Protein AF-0000000080796678 (afdb_homodimer)

Foldseek 3Di:
DEKEWEQWELFLPLDIDGGWMWDDDFFFTADIGNDDDDDHYPYYFHYKFFFFEFAAAQAQQQAPPDDRVSRRQADQAEQADALDDSLVRGQLPRCLLVLLVQFRHQWYFHHHDAQHQWGYWTFIFGSPDRGSVNGTDDTAATEGEADDRNLVSVVGHYDGHVDRVSSVVVVCVLLVVLVVVLVCCVVVNDDLVRDDSSSNSCVCQLVQVHAYEYEDADLVRVVVVLVVCVVRVGAYAYEANQQDQDLVSLLVVVVSVHAYAHDPLPADPPDPSNVNGDLVSVLSNCVRPVPHYAYHCNPPRRRSSCRLVNLVSVVVNPDDPSSSQSNGAVNSCVSRVAQTRGSDGPGGPWMFRWNDDSNDPPITTQWTQRSNDIDGNDD/DEKEWEQWELFLPLDIDGGWMWDDDFFFTADIGNDDDDDHYPYYFHYKFFFFEFAAAQAQQCAPPDDRVSRRQADLAEQADALDDSLVRGQLPRCLLVLLVQLRHQWYFHHHDAQHQWGYWTFIFGSPDRGSVNGTDDTAATEGEADQRNLVSVVGHYDGHVDRVSSVVVVCVLLVVLVVVLVCCVVVNDDLVRDDSSSNSCVCQLVQVHAYEYEDADLVRVVVVLVVCVVRVGAYAYEANQQVQDLVSLLVVVVSVHAYAHDPLPADPPDPSNVNGDLVSVLSNCVRPVPHYAYHCNPPRRRSSCRLVNLVSVVVNPDDPSSSQSNGAVNSCVSRVAQTRGSDGPGGPWMFRWNDDSNDPPITTQWTQRSNDIDGNDD

Structure (mmCIF, N/CA/C/O backbone):
data_AF-0000000080796678-model_v1
#
loop_
_entity.id
_entity.type
_entity.pdbx_description
1 polymer Amidohydrolase
#
loop_
_atom_site.group_PDB
_atom_site.id
_atom_site.type_symbol
_atom_site.label_atom_id
_atom_site.label_alt_id
_atom_site.label_comp_id
_atom_site.label_asym_id
_atom_site.label_entity_id
_atom_site.label_seq_id
_atom_site.pdbx_PDB_ins_code
_atom_site.Cartn_x
_atom_site.Cartn_y
_atom_site.Cartn_z
_atom_site.occupancy
_atom_site.B_iso_or_equiv
_atom_site.auth_seq_id
_atom_site.auth_comp_id
_atom_site.auth_asym_id
_atom_site.auth_atom_id
_atom_site.pdbx_PDB_model_num
ATOM 1 N N . MET A 1 1 ? 22.703 -13.164 -31.562 1 95.31 1 MET A N 1
ATOM 2 C CA . MET A 1 1 ? 22.406 -13.258 -30.125 1 95.31 1 MET A CA 1
ATOM 3 C C . MET A 1 1 ? 22.422 -11.883 -29.484 1 95.31 1 MET A C 1
ATOM 5 O O . MET A 1 1 ? 23.219 -11.023 -29.859 1 95.31 1 MET A O 1
ATOM 9 N N . LYS A 1 2 ? 21.438 -11.547 -28.719 1 98.44 2 LYS A N 1
ATOM 10 C CA . LYS A 1 2 ? 21.469 -10.336 -27.906 1 98.44 2 LYS A CA 1
ATOM 11 C C . LYS A 1 2 ? 22.078 -10.625 -26.531 1 98.44 2 LYS A C 1
ATOM 13 O O . LYS A 1 2 ? 21.859 -11.703 -25.969 1 98.44 2 LYS A O 1
ATOM 18 N N . VAL A 1 3 ? 22.828 -9.625 -26.078 1 98.69 3 VAL A N 1
ATOM 19 C CA . VAL A 1 3 ? 23.625 -9.906 -24.891 1 98.69 3 VAL A CA 1
ATOM 20 C C . VAL A 1 3 ? 23.5 -8.75 -23.906 1 98.69 3 VAL A C 1
ATOM 22 O O . VAL A 1 3 ? 23.5 -7.582 -24.312 1 98.69 3 VAL A O 1
ATOM 25 N N . LEU A 1 4 ? 23.359 -9.016 -22.656 1 98.75 4 LEU A N 1
ATOM 26 C CA . LEU A 1 4 ? 23.484 -8.062 -21.562 1 98.75 4 LEU A CA 1
ATOM 27 C C . LEU A 1 4 ? 24.625 -8.445 -20.641 1 98.75 4 LEU A C 1
ATOM 29 O O . LEU A 1 4 ? 24.891 -9.633 -20.438 1 98.75 4 LEU A O 1
ATOM 33 N N . LYS A 1 5 ? 25.266 -7.477 -20.078 1 98.81 5 LYS A N 1
ATOM 34 C CA . LYS A 1 5 ? 26.281 -7.695 -19.047 1 98.81 5 LYS A CA 1
ATOM 35 C C . LYS A 1 5 ? 25.844 -7.145 -17.703 1 98.81 5 LYS A C 1
ATOM 37 O O . LYS A 1 5 ? 25.281 -6.047 -17.625 1 98.81 5 LYS A O 1
ATOM 42 N N . PHE A 1 6 ? 26.062 -7.926 -16.656 1 98.88 6 PHE A N 1
ATOM 43 C CA . PHE A 1 6 ? 25.734 -7.504 -15.297 1 98.88 6 PHE A CA 1
ATOM 44 C C . PHE A 1 6 ? 26.953 -7.617 -14.391 1 98.88 6 PHE A C 1
ATOM 46 O O . PHE A 1 6 ? 27.688 -8.609 -14.445 1 98.88 6 PHE A O 1
ATOM 53 N N . SER A 1 7 ? 27.234 -6.516 -13.586 1 98.88 7 SER A N 1
ATOM 54 C CA . SER A 1 7 ? 28.234 -6.645 -12.531 1 98.88 7 SER A CA 1
ATOM 55 C C . SER A 1 7 ? 27.797 -7.664 -11.484 1 98.88 7 SER A C 1
ATOM 57 O O . SER A 1 7 ? 28.625 -8.414 -10.961 1 98.88 7 SER A O 1
ATOM 59 N N . LYS A 1 8 ? 26.609 -7.738 -11.195 1 98.75 8 LYS A N 1
ATOM 60 C CA . LYS A 1 8 ? 25.984 -8.68 -10.266 1 98.75 8 LYS A CA 1
ATOM 61 C C . LYS A 1 8 ? 24.656 -9.18 -10.812 1 98.75 8 LYS A C 1
ATOM 63 O O . LYS A 1 8 ? 23.797 -8.391 -11.219 1 98.75 8 LYS A O 1
ATOM 68 N N . LEU A 1 9 ? 24.406 -10.484 -10.836 1 98.94 9 LEU A N 1
ATOM 69 C CA . LEU A 1 9 ? 23.156 -11.07 -11.32 1 98.94 9 LEU A CA 1
ATOM 70 C C . LEU A 1 9 ? 22.547 -11.984 -10.258 1 98.94 9 LEU A C 1
ATOM 72 O O . LEU A 1 9 ? 23.156 -12.977 -9.859 1 98.94 9 LEU A O 1
ATOM 76 N N . TYR A 1 10 ? 21.422 -11.586 -9.727 1 98.88 10 TYR A N 1
ATOM 77 C CA . TYR A 1 10 ? 20.609 -12.547 -8.977 1 98.88 10 TYR A CA 1
ATOM 78 C C . TYR A 1 10 ? 19.922 -13.531 -9.914 1 98.88 10 TYR A C 1
ATOM 80 O O . TYR A 1 10 ? 19.109 -13.141 -10.742 1 98.88 10 TYR A O 1
ATOM 88 N N . VAL A 1 11 ? 20.188 -14.781 -9.789 1 98.56 11 VAL A N 1
ATOM 89 C CA . VAL A 1 11 ? 19.766 -15.789 -10.758 1 98.56 11 VAL A CA 1
ATOM 90 C C . VAL A 1 11 ? 18.297 -16.109 -10.547 1 98.56 11 VAL A C 1
ATOM 92 O O . VAL A 1 11 ? 17.594 -16.5 -11.492 1 98.56 11 VAL A O 1
ATOM 95 N N . GLY A 1 12 ? 17.781 -16 -9.359 1 96.5 12 GLY A N 1
ATOM 96 C CA . GLY A 1 12 ? 16.391 -16.344 -9.039 1 96.5 12 GLY A CA 1
ATOM 97 C C . GLY A 1 12 ? 16.25 -17.703 -8.383 1 96.5 12 GLY A C 1
ATOM 98 O O . GLY A 1 12 ? 15.141 -18.141 -8.094 1 96.5 12 GLY A O 1
ATOM 99 N N . ASP A 1 13 ? 17.406 -18.391 -8.117 1 94.69 13 ASP A N 1
ATOM 100 C CA . ASP A 1 13 ? 17.391 -19.688 -7.449 1 94.69 13 ASP A CA 1
ATOM 101 C C . ASP A 1 13 ? 18.156 -19.625 -6.133 1 94.69 13 ASP A C 1
ATOM 103 O O . ASP A 1 13 ? 18.484 -20.672 -5.555 1 94.69 13 ASP A O 1
ATOM 107 N N . GLY A 1 14 ? 18.453 -18.453 -5.699 1 95.12 14 GLY A N 1
ATOM 108 C CA . GLY A 1 14 ? 19.188 -18.281 -4.457 1 95.12 14 GLY A CA 1
ATOM 109 C C . GLY A 1 14 ? 20.656 -17.969 -4.676 1 95.12 14 GLY A C 1
ATOM 110 O O . GLY A 1 14 ? 21.359 -17.562 -3.746 1 95.12 14 GLY A O 1
ATOM 111 N N . SER A 1 15 ? 21.125 -18.109 -5.891 1 97.75 15 SER A N 1
ATOM 112 C CA . SER A 1 15 ? 22.531 -17.859 -6.176 1 97.75 15 SER A CA 1
ATOM 113 C C . SER A 1 15 ? 22.734 -16.484 -6.801 1 97.75 15 SER A C 1
ATOM 115 O O . SER A 1 15 ? 21.781 -15.859 -7.266 1 97.75 15 SER A O 1
ATOM 117 N N . VAL A 1 16 ? 23.984 -16.016 -6.73 1 98.69 16 VAL A N 1
ATOM 118 C CA . VAL A 1 16 ? 24.406 -14.742 -7.293 1 98.69 16 VAL A CA 1
ATOM 119 C C . VAL A 1 16 ? 25.656 -14.945 -8.156 1 98.69 16 VAL A C 1
ATOM 121 O O . VAL A 1 16 ? 26.578 -15.656 -7.754 1 98.69 16 VAL A O 1
ATOM 124 N N . LEU A 1 17 ? 25.578 -14.43 -9.359 1 98.69 17 LEU A N 1
ATOM 125 C CA . LEU A 1 17 ? 26.75 -14.445 -10.242 1 98.69 17 LEU A CA 1
ATOM 126 C C . LEU A 1 17 ? 27.359 -13.062 -10.352 1 98.69 17 LEU A C 1
ATOM 128 O O . LEU A 1 17 ? 26.656 -12.055 -10.281 1 98.69 17 LEU A O 1
ATOM 132 N N . LYS A 1 18 ? 28.703 -12.984 -10.484 1 98.62 18 LYS A N 1
ATOM 133 C CA . LYS A 1 18 ? 29.438 -11.727 -10.648 1 98.62 18 LYS A CA 1
ATOM 134 C C . LYS A 1 18 ? 30.031 -11.617 -12.047 1 98.62 18 LYS A C 1
ATOM 136 O O . LYS A 1 18 ? 30.531 -12.602 -12.602 1 98.62 18 LYS A O 1
ATOM 141 N N . ASP A 1 19 ? 29.938 -10.422 -12.578 1 98.62 19 ASP A N 1
ATOM 142 C CA . ASP A 1 19 ? 30.531 -10.109 -13.875 1 98.62 19 ASP A CA 1
ATOM 143 C C . ASP A 1 19 ? 30.141 -11.156 -14.914 1 98.62 19 ASP A C 1
ATOM 145 O O . ASP A 1 19 ? 31.016 -11.805 -15.5 1 98.62 19 ASP A O 1
ATOM 149 N N . VAL A 1 20 ? 28.828 -11.172 -15.258 1 98.75 20 VAL A N 1
ATOM 150 C CA . VAL A 1 20 ? 28.297 -12.25 -16.078 1 98.75 20 VAL A CA 1
ATOM 151 C C . VAL A 1 20 ? 27.594 -11.672 -17.297 1 98.75 20 VAL A C 1
ATOM 153 O O . VAL A 1 20 ? 27.047 -10.57 -17.25 1 98.75 20 VAL A O 1
ATOM 156 N N . TYR A 1 21 ? 27.688 -12.406 -18.359 1 98.81 21 TYR A N 1
ATOM 157 C CA . TYR A 1 21 ? 26.953 -12.102 -19.578 1 98.81 21 TYR A CA 1
ATOM 158 C C . TYR A 1 21 ? 25.734 -13.016 -19.719 1 98.81 21 TYR A C 1
ATOM 160 O O . TYR A 1 21 ? 25.812 -14.211 -19.406 1 98.81 21 TYR A O 1
ATOM 168 N N . VAL A 1 22 ? 24.641 -12.484 -20.125 1 98.88 22 VAL A N 1
ATOM 169 C CA . VAL A 1 22 ? 23.438 -13.227 -20.453 1 98.88 22 VAL A CA 1
ATOM 170 C C . VAL A 1 22 ? 23.078 -13.023 -21.922 1 98.88 22 VAL A C 1
ATOM 172 O O . VAL A 1 22 ? 22.875 -11.891 -22.359 1 98.88 22 VAL A O 1
ATOM 175 N N . GLY A 1 23 ? 23.094 -14.109 -22.656 1 98.75 23 GLY A N 1
ATOM 176 C CA . GLY A 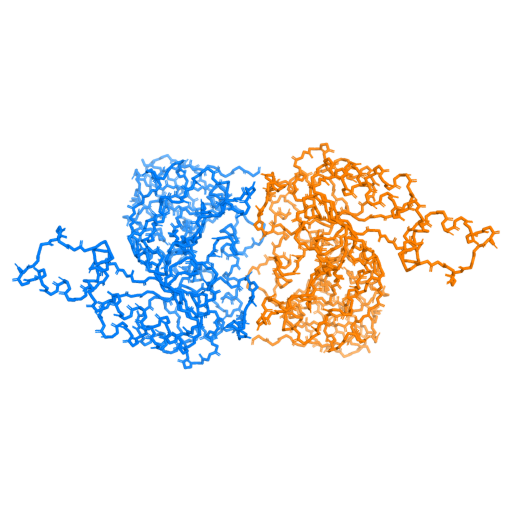1 23 ? 22.719 -14.078 -24.062 1 98.75 23 GLY A CA 1
ATOM 177 C C . GLY A 1 23 ? 21.391 -14.773 -24.344 1 98.75 23 GLY A C 1
ATOM 178 O O . GLY A 1 23 ? 21.078 -15.781 -23.719 1 98.75 23 GLY A O 1
ATOM 179 N N . PHE A 1 24 ? 20.625 -14.234 -25.281 1 98.56 24 PHE A N 1
ATOM 180 C CA . PHE A 1 24 ? 19.359 -14.859 -25.641 1 98.56 24 PHE A CA 1
ATOM 181 C C . PHE A 1 24 ? 19.094 -14.75 -27.141 1 98.56 24 PHE A C 1
ATOM 183 O O . PHE A 1 24 ? 19.625 -13.844 -27.797 1 98.56 24 PHE A O 1
ATOM 190 N N . GLU A 1 25 ? 18.391 -15.688 -27.656 1 97.94 25 GLU A N 1
ATOM 191 C CA . GLU A 1 25 ? 17.859 -15.75 -29.016 1 97.94 25 GLU A CA 1
ATOM 192 C C . GLU A 1 25 ? 16.344 -15.992 -29.016 1 97.94 25 GLU A C 1
ATOM 194 O O . GLU A 1 25 ? 15.875 -16.969 -28.422 1 97.94 25 GLU A O 1
ATOM 199 N N . GLY A 1 26 ? 15.672 -15.125 -29.703 1 97.19 26 GLY A N 1
ATOM 200 C CA . GLY A 1 26 ? 14.227 -15.211 -29.594 1 97.19 26 GLY A CA 1
ATOM 201 C C . GLY A 1 26 ? 13.727 -14.977 -28.172 1 97.19 26 GLY A C 1
ATOM 202 O O . GLY A 1 26 ? 14.039 -13.953 -27.562 1 97.19 26 GLY A O 1
ATOM 203 N N . GLU A 1 27 ? 13.008 -15.961 -27.688 1 98.31 27 GLU A N 1
ATOM 204 C CA . GLU A 1 27 ? 12.383 -15.781 -26.375 1 98.31 27 GLU A CA 1
ATOM 205 C C . GLU A 1 27 ? 13.141 -16.547 -25.297 1 98.31 27 GLU A C 1
ATOM 207 O O . GLU A 1 27 ? 12.734 -16.547 -24.125 1 98.31 27 GLU A O 1
ATOM 212 N N . GLU A 1 28 ? 14.297 -17.125 -25.625 1 98.12 28 GLU A N 1
ATOM 213 C CA . GLU A 1 28 ? 14.945 -18.047 -24.703 1 98.12 28 GLU A CA 1
ATOM 214 C C . GLU A 1 28 ? 16.359 -17.578 -24.359 1 98.12 28 GLU A C 1
ATOM 216 O O . GLU A 1 28 ? 17.094 -17.094 -25.219 1 98.12 28 GLU A O 1
ATOM 221 N N . ILE A 1 29 ? 16.703 -17.75 -23.141 1 98.81 29 ILE A N 1
ATOM 222 C CA . ILE A 1 29 ? 18.094 -17.547 -22.734 1 98.81 29 ILE A CA 1
ATOM 223 C C . ILE A 1 29 ? 18.969 -18.656 -23.297 1 98.81 29 ILE A C 1
ATOM 225 O O . ILE A 1 29 ? 18.688 -19.844 -23.109 1 98.81 29 ILE A O 1
ATOM 229 N N . THR A 1 30 ? 20.078 -18.328 -23.984 1 98.62 30 THR A N 1
ATOM 230 C CA . THR A 1 30 ? 20.906 -19.328 -24.641 1 98.62 30 THR A CA 1
ATOM 231 C C . THR A 1 30 ? 22.328 -19.312 -24.078 1 98.62 30 THR A C 1
ATOM 233 O O . THR A 1 30 ? 23.125 -20.203 -24.359 1 98.62 30 THR A O 1
ATOM 236 N N . TYR A 1 31 ? 22.562 -18.281 -23.25 1 98.69 31 TYR A N 1
ATOM 237 C CA . TYR A 1 31 ? 23.922 -18.188 -22.734 1 98.69 31 TYR A CA 1
ATOM 238 C C . TYR A 1 31 ? 23.938 -17.469 -21.391 1 98.69 31 TYR A C 1
ATOM 240 O O . TYR A 1 31 ? 23.25 -16.453 -21.219 1 98.69 31 TYR A O 1
ATOM 248 N N . VAL A 1 32 ? 24.609 -18 -20.422 1 98.81 32 VAL A N 1
ATOM 249 C CA . VAL A 1 32 ? 24.969 -17.359 -19.172 1 98.81 32 VAL A CA 1
ATOM 250 C C . VAL A 1 32 ? 26.422 -17.719 -18.797 1 98.81 32 VAL A C 1
ATOM 252 O O . VAL A 1 32 ? 26.734 -18.891 -18.594 1 98.81 32 VAL A O 1
ATOM 255 N N . GLY A 1 33 ? 27.281 -16.75 -18.812 1 98.12 33 GLY A N 1
ATOM 256 C CA . GLY A 1 33 ? 28.672 -17.094 -18.531 1 98.12 33 GLY A CA 1
ATOM 257 C C . GLY A 1 33 ? 29.562 -15.867 -18.359 1 98.12 33 GLY A C 1
ATOM 258 O O . GLY A 1 33 ? 29.109 -14.742 -18.578 1 98.12 33 GLY A O 1
ATOM 259 N N . GLY A 1 34 ? 30.75 -16.109 -17.938 1 98 34 GLY A N 1
ATOM 260 C CA . GLY A 1 34 ? 31.672 -15.039 -17.578 1 98 34 GLY A CA 1
ATOM 261 C C . GLY A 1 34 ? 32.344 -14.43 -18.797 1 98 34 GLY A C 1
ATOM 262 O O . GLY A 1 34 ? 32.906 -13.328 -18.719 1 98 34 GLY A O 1
ATOM 263 N N . GLU A 1 35 ? 32.344 -15.117 -19.891 1 97.94 35 GLU A N 1
ATOM 264 C CA . GLU A 1 35 ? 32.969 -14.609 -21.109 1 97.94 35 GLU A CA 1
ATOM 265 C C . GLU A 1 35 ? 31.906 -14.047 -22.078 1 97.94 35 GLU A C 1
ATOM 267 O O . GLU A 1 35 ? 30.812 -14.594 -22.188 1 97.94 35 GLU A O 1
ATOM 272 N N . ARG A 1 36 ? 32.281 -13.039 -22.719 1 97.44 36 ARG A N 1
ATOM 273 C CA . ARG A 1 36 ? 31.344 -12.43 -23.656 1 97.44 36 ARG A CA 1
ATOM 274 C C . ARG A 1 36 ? 31.078 -13.344 -24.844 1 97.44 36 ARG A C 1
ATOM 276 O O . ARG A 1 36 ? 32 -13.711 -25.562 1 97.44 36 ARG A O 1
ATOM 283 N N . PRO A 1 37 ? 29.891 -13.648 -25.031 1 97.56 37 PRO A N 1
ATOM 284 C CA . PRO A 1 37 ? 29.562 -14.422 -26.234 1 97.56 37 PRO A CA 1
ATOM 285 C C . PRO A 1 37 ? 29.469 -13.555 -27.484 1 97.56 37 PRO A C 1
ATOM 287 O O . PRO A 1 37 ? 29.5 -12.32 -27.391 1 97.56 37 PRO A O 1
ATOM 290 N N . GLU A 1 38 ? 29.391 -14.234 -28.672 1 96.94 38 GLU A N 1
ATOM 291 C CA . GLU A 1 38 ? 29.156 -13.492 -29.906 1 96.94 38 GLU A CA 1
ATOM 292 C C . GLU A 1 38 ? 27.734 -12.938 -29.953 1 96.94 38 GLU A C 1
ATOM 294 O O . GLU A 1 38 ? 26.781 -13.617 -29.578 1 96.94 38 GLU A O 1
ATOM 299 N N . GLY A 1 39 ? 27.609 -11.734 -30.312 1 97.38 39 GLY A N 1
ATOM 300 C CA . GLY A 1 39 ? 26.297 -11.133 -30.406 1 97.38 39 GLY A CA 1
ATOM 301 C C . GLY A 1 39 ? 26.297 -9.633 -30.172 1 97.38 39 GLY A C 1
ATOM 302 O O . GLY A 1 39 ? 27.359 -9.031 -30 1 97.38 39 GLY A O 1
ATOM 303 N N . GLU A 1 40 ? 25.141 -8.984 -30.188 1 98.06 40 GLU A N 1
ATOM 304 C CA . GLU A 1 40 ? 24.953 -7.555 -29.953 1 98.06 40 GLU A CA 1
ATOM 305 C C . GLU A 1 40 ? 24.844 -7.25 -28.469 1 98.06 40 GLU A C 1
ATOM 307 O O . GLU A 1 40 ? 23.938 -7.742 -27.781 1 98.06 40 GLU A O 1
ATOM 312 N N . LEU A 1 41 ? 25.766 -6.469 -27.969 1 98.25 41 LEU A N 1
ATOM 313 C CA . LEU A 1 41 ? 25.719 -6.043 -26.578 1 98.25 41 LEU A CA 1
ATOM 314 C C . LEU A 1 41 ? 24.703 -4.918 -26.391 1 98.25 41 LEU A C 1
ATOM 316 O O . LEU A 1 41 ? 24.906 -3.812 -26.906 1 98.25 41 LEU A O 1
ATOM 320 N N . LEU A 1 42 ? 23.609 -5.23 -25.656 1 97.81 42 LEU A N 1
ATOM 321 C CA . LEU A 1 42 ? 22.547 -4.262 -25.438 1 97.81 42 LEU A CA 1
ATOM 322 C C . LEU A 1 42 ? 22.922 -3.262 -24.359 1 97.81 42 LEU A C 1
ATOM 324 O O . LEU A 1 42 ? 22.422 -2.137 -24.344 1 97.81 42 LEU A O 1
ATOM 328 N N . GLY A 1 43 ? 23.828 -3.637 -23.438 1 97.62 43 GLY A N 1
ATOM 329 C CA . GLY A 1 43 ? 24.266 -2.74 -22.375 1 97.62 43 GLY A CA 1
ATOM 330 C C . GLY A 1 43 ? 24.938 -3.465 -21.219 1 97.62 43 GLY A C 1
ATOM 331 O O . GLY A 1 43 ? 24.938 -4.695 -21.172 1 97.62 43 GLY A O 1
ATOM 332 N N . GLU A 1 44 ? 25.656 -2.686 -20.391 1 98.56 44 GLU A N 1
ATOM 333 C CA . GLU A 1 44 ? 26.219 -3.125 -19.109 1 98.56 44 GLU A CA 1
ATOM 334 C C . GLU A 1 44 ? 25.516 -2.479 -17.938 1 98.56 44 GLU A C 1
ATOM 336 O O . GLU A 1 44 ? 25.266 -1.27 -17.938 1 98.56 44 GLU A O 1
ATOM 341 N N . PHE A 1 45 ? 25.094 -3.295 -17.016 1 98.62 45 PHE A N 1
ATOM 342 C CA . PHE A 1 45 ? 24.281 -2.809 -15.898 1 98.62 45 PHE A CA 1
ATOM 343 C C . PHE A 1 45 ? 24.859 -3.281 -14.57 1 98.62 45 PHE A C 1
ATOM 345 O O . PHE A 1 45 ? 25.469 -4.352 -14.492 1 98.62 45 PHE A O 1
ATOM 352 N N . PRO A 1 46 ? 24.625 -2.473 -13.461 1 98.62 46 PRO A N 1
ATOM 353 C CA . PRO A 1 46 ? 25.141 -2.865 -12.148 1 98.62 46 PRO A CA 1
ATOM 354 C C . PRO A 1 46 ? 24.516 -4.164 -11.633 1 98.62 46 PRO A C 1
ATOM 356 O O . PRO A 1 46 ? 25.219 -5.035 -11.125 1 98.62 46 PRO A O 1
ATOM 359 N N . VAL A 1 47 ? 23.219 -4.316 -11.742 1 98.88 47 VAL A N 1
ATOM 360 C CA . VAL A 1 47 ? 22.531 -5.457 -11.141 1 98.88 47 VAL A CA 1
ATOM 361 C C . VAL A 1 47 ? 21.453 -5.969 -12.094 1 98.88 47 VAL A C 1
ATOM 363 O O . VAL A 1 47 ? 20.797 -5.184 -12.773 1 98.88 47 VAL A O 1
ATOM 366 N N . GLY A 1 48 ? 21.344 -7.297 -12.227 1 98.88 48 GLY A N 1
ATOM 367 C CA . GLY A 1 48 ? 20.25 -7.941 -12.938 1 98.88 48 GLY A CA 1
ATOM 368 C C . GLY A 1 48 ? 19.469 -8.898 -12.07 1 98.88 48 GLY A C 1
ATOM 369 O O . GLY A 1 48 ? 20.016 -9.516 -11.148 1 98.88 48 GLY A O 1
ATOM 370 N N . THR A 1 49 ? 18.188 -9.008 -12.273 1 98.94 49 THR A N 1
ATOM 371 C CA . THR A 1 49 ? 17.312 -10.008 -11.688 1 98.94 49 THR A CA 1
ATOM 372 C C . THR A 1 49 ? 16.391 -10.609 -12.75 1 98.94 49 THR A C 1
ATOM 374 O O . THR A 1 49 ? 16.219 -10.039 -13.82 1 98.94 49 THR A O 1
ATOM 377 N N . PRO A 1 50 ? 15.828 -11.875 -12.453 1 98.81 50 PRO A N 1
ATOM 378 C CA . PRO A 1 50 ? 14.656 -12.219 -13.273 1 98.81 50 PRO A CA 1
ATOM 379 C C . PRO A 1 50 ? 13.531 -11.195 -13.141 1 98.81 50 PRO A C 1
ATOM 381 O O . PRO A 1 50 ? 13.477 -10.453 -12.156 1 98.81 50 PRO A O 1
ATOM 384 N N . ALA A 1 51 ? 12.711 -11.094 -14.156 1 98.81 51 ALA A N 1
ATOM 385 C CA . ALA A 1 51 ? 11.484 -10.297 -14.016 1 98.81 51 ALA A CA 1
ATOM 386 C C . ALA A 1 51 ? 10.57 -10.898 -12.953 1 98.81 51 ALA A C 1
ATOM 388 O O . ALA A 1 51 ? 10.68 -12.078 -12.617 1 98.81 51 ALA A O 1
ATOM 389 N N . LEU A 1 52 ? 9.766 -10.062 -12.406 1 98.81 52 LEU A N 1
ATOM 390 C CA . LEU A 1 52 ? 8.875 -10.469 -11.32 1 98.81 52 LEU A CA 1
ATOM 391 C C . LEU A 1 52 ? 7.598 -11.094 -11.867 1 98.81 52 LEU A C 1
ATOM 393 O O . LEU A 1 52 ? 7.164 -10.766 -12.977 1 98.81 52 LEU A O 1
ATOM 397 N N . VAL A 1 53 ? 7.074 -12.023 -11.117 1 98.81 53 VAL A N 1
ATOM 398 C CA . VAL A 1 53 ? 5.816 -12.711 -11.391 1 98.81 53 VAL A CA 1
ATOM 399 C C . VAL A 1 53 ? 4.844 -12.492 -10.242 1 98.81 53 VAL A C 1
ATOM 401 O O . VAL A 1 53 ? 5.184 -12.734 -9.078 1 98.81 53 VAL A O 1
ATOM 404 N N . ASP A 1 54 ? 3.693 -11.922 -10.5 1 98.88 54 ASP A N 1
ATOM 405 C CA . ASP A 1 54 ? 2.635 -11.789 -9.508 1 98.88 54 ASP A CA 1
ATOM 406 C C . ASP A 1 54 ? 1.611 -12.914 -9.641 1 98.88 54 ASP A C 1
ATOM 408 O O . ASP A 1 54 ? 0.773 -12.898 -10.539 1 98.88 54 ASP A O 1
ATOM 412 N N . PRO A 1 55 ? 1.589 -13.836 -8.703 1 98.69 55 PRO A N 1
ATOM 413 C CA . PRO A 1 55 ? 0.756 -15.031 -8.883 1 98.69 55 PRO A CA 1
ATOM 414 C C . PRO A 1 55 ? -0.696 -14.805 -8.469 1 98.69 55 PRO A C 1
ATOM 416 O O . PRO A 1 55 ? -1.522 -15.711 -8.586 1 98.69 55 PRO A O 1
ATOM 419 N N . HIS A 1 56 ? -1.065 -13.586 -8.031 1 98.81 56 HIS A N 1
ATOM 420 C CA . HIS A 1 56 ? -2.428 -13.281 -7.605 1 98.81 56 HIS A CA 1
ATOM 421 C C . HIS A 1 56 ? -2.703 -11.789 -7.668 1 98.81 56 HIS A C 1
ATOM 423 O O . HIS A 1 56 ? -2.188 -11.023 -6.848 1 98.81 56 HIS A O 1
ATOM 429 N N . SER A 1 57 ? -3.518 -11.398 -8.586 1 98.62 57 SER A N 1
ATOM 430 C CA . SER A 1 57 ? -3.854 -9.984 -8.734 1 98.62 57 SER A CA 1
ATOM 431 C C . SER A 1 57 ? -5.188 -9.805 -9.453 1 98.62 57 SER A C 1
ATOM 433 O O . SER A 1 57 ? -5.742 -10.766 -9.992 1 98.62 57 SER A O 1
ATOM 435 N N . HIS A 1 58 ? -5.777 -8.594 -9.414 1 98.75 58 HIS A N 1
ATOM 436 C CA . HIS A 1 58 ? -6.977 -8.211 -10.148 1 98.75 58 HIS A CA 1
ATOM 437 C C . HIS A 1 58 ? -6.672 -7.109 -11.156 1 98.75 58 HIS A C 1
ATOM 439 O O . HIS A 1 58 ? -7.57 -6.363 -11.562 1 98.75 58 HIS A O 1
ATOM 445 N N . ILE A 1 59 ? -5.414 -7 -11.539 1 98.69 59 ILE A N 1
ATOM 446 C CA . ILE A 1 59 ? -4.977 -5.945 -12.445 1 98.69 59 ILE A CA 1
ATOM 447 C C . ILE A 1 59 ? -5.773 -6.023 -13.742 1 98.69 59 ILE A C 1
ATOM 449 O O . ILE A 1 59 ? -6.039 -7.113 -14.258 1 98.69 59 ILE A O 1
ATOM 453 N N . GLY A 1 60 ? -6.18 -4.902 -14.273 1 98.31 60 GLY A N 1
ATOM 454 C CA . GLY A 1 60 ? -6.941 -4.828 -15.508 1 98.31 60 GLY A CA 1
ATOM 455 C C . GLY A 1 60 ? -8.438 -5.012 -15.305 1 98.31 60 GLY A C 1
ATOM 456 O O . GLY A 1 60 ? -9.227 -4.73 -16.203 1 98.31 60 GLY A O 1
ATOM 457 N N . MET A 1 61 ? -8.844 -5.535 -14.141 1 98.06 61 MET A N 1
ATOM 458 C CA . MET A 1 61 ? -10.25 -5.684 -13.805 1 98.06 61 MET A CA 1
ATOM 459 C C . MET A 1 61 ? -10.742 -4.508 -12.969 1 98.06 61 MET A C 1
ATOM 461 O O . MET A 1 61 ? -11.891 -4.082 -13.102 1 98.06 61 MET A O 1
ATOM 465 N N . ASP A 1 62 ? -9.906 -4.062 -12.07 1 96.56 62 ASP A N 1
ATOM 466 C CA . ASP A 1 62 ? -10.008 -2.803 -11.344 1 96.56 62 ASP A CA 1
ATOM 467 C C . ASP A 1 62 ? -9.023 -1.77 -11.891 1 96.56 62 ASP A C 1
ATOM 469 O O . ASP A 1 62 ? -7.879 -1.704 -11.453 1 96.56 62 ASP A O 1
ATOM 473 N N . ARG A 1 63 ? -9.539 -0.894 -12.781 1 96.19 63 ARG A N 1
ATOM 474 C CA . ARG A 1 63 ? -8.656 -0.104 -13.633 1 96.19 63 ARG A CA 1
ATOM 475 C C . ARG A 1 63 ? -8.312 1.228 -12.977 1 96.19 63 ARG A C 1
ATOM 477 O O . ARG A 1 63 ? -9.172 1.865 -12.359 1 96.19 63 ARG A O 1
ATOM 484 N N . ALA A 1 64 ? -7.066 1.594 -13.133 1 97.19 64 ALA A N 1
ATOM 485 C CA . ALA A 1 64 ? -6.543 2.842 -12.586 1 97.19 64 ALA A CA 1
ATOM 486 C C . ALA A 1 64 ? -7.207 4.051 -13.242 1 97.19 64 ALA A C 1
ATOM 488 O O . ALA A 1 64 ? -7.223 4.168 -14.469 1 97.19 64 ALA A O 1
ATOM 489 N N . GLY A 1 65 ? -7.719 4.977 -12.367 1 96.31 65 GLY A N 1
ATOM 490 C CA . GLY A 1 65 ? -8.234 6.242 -12.859 1 96.31 65 GLY A CA 1
ATOM 491 C C . GLY A 1 65 ? -9.594 6.117 -13.523 1 96.31 65 GLY A C 1
ATOM 492 O O . GLY A 1 65 ? -9.992 6.984 -14.305 1 96.31 65 GLY A O 1
ATOM 493 N N . GLU A 1 66 ? -10.25 5 -13.367 1 95.62 66 GLU A N 1
ATOM 494 C CA . GLU A 1 66 ? -11.578 4.773 -13.93 1 95.62 66 GLU A CA 1
ATOM 495 C C . GLU A 1 66 ? -12.641 4.703 -12.836 1 95.62 66 GLU A C 1
ATOM 497 O O . GLU A 1 66 ? -12.312 4.621 -11.648 1 95.62 66 GLU A O 1
ATOM 502 N N . PRO A 1 67 ? -13.906 4.785 -13.242 1 93.75 67 PRO A N 1
ATOM 503 C CA . PRO A 1 67 ? -14.953 4.727 -12.219 1 93.75 67 PRO A CA 1
ATOM 504 C C . PRO A 1 67 ? -14.945 3.408 -11.445 1 93.75 67 PRO A C 1
ATOM 506 O O . PRO A 1 67 ? -14.93 2.332 -12.055 1 93.75 67 PRO A O 1
ATOM 509 N N . TYR A 1 68 ? -14.961 3.502 -10.125 1 91.06 68 TYR A N 1
ATOM 510 C CA . TYR A 1 68 ? -14.883 2.324 -9.273 1 91.06 68 TYR A CA 1
ATOM 511 C C . TYR A 1 68 ? -16.047 1.38 -9.539 1 91.06 68 TYR A C 1
ATOM 513 O O . TYR A 1 68 ? -15.914 0.163 -9.391 1 91.06 68 TYR A O 1
ATOM 521 N N . TYR A 1 69 ? -17.219 1.928 -9.922 1 91.56 69 TYR A N 1
ATOM 522 C CA . TYR A 1 69 ? -18.406 1.099 -10.102 1 91.56 69 TYR A CA 1
ATOM 523 C C . TYR A 1 69 ? -18.312 0.289 -11.391 1 91.56 69 TYR A C 1
ATOM 525 O O . TYR A 1 69 ? -19.156 -0.569 -11.656 1 91.56 69 TYR A O 1
ATOM 533 N N . GLU A 1 70 ? -17.234 0.534 -12.172 1 91.06 70 GLU A N 1
ATOM 534 C CA . GLU A 1 70 ? -17.016 -0.236 -13.398 1 91.06 70 GLU A CA 1
ATOM 535 C C . GLU A 1 70 ? -16.047 -1.394 -13.156 1 91.06 70 GLU A C 1
ATOM 537 O O . GLU A 1 70 ? -15.617 -2.053 -14.102 1 91.06 70 GLU A O 1
ATOM 542 N N . GLU A 1 71 ? -15.75 -1.661 -11.883 1 94.19 71 GLU A N 1
ATOM 543 C CA . GLU A 1 71 ? -14.867 -2.787 -11.602 1 94.19 71 GLU A CA 1
ATOM 544 C C . GLU A 1 71 ? -15.484 -4.102 -12.062 1 94.19 71 GLU A C 1
ATOM 546 O O . GLU A 1 71 ? -16.703 -4.238 -12.109 1 94.19 71 GLU A O 1
ATOM 551 N N . GLU A 1 72 ? -14.641 -5.145 -12.43 1 94.69 72 GLU A N 1
ATOM 552 C CA . GLU A 1 72 ? -15.086 -6.363 -13.094 1 94.69 72 GLU A CA 1
ATOM 553 C C . GLU A 1 72 ? -14.594 -7.605 -12.359 1 94.69 72 GLU A C 1
ATOM 555 O O . GLU A 1 72 ? -14.656 -8.719 -12.898 1 94.69 72 GLU A O 1
ATOM 560 N N . ALA A 1 73 ? -14.07 -7.453 -11.086 1 96.69 73 ALA A N 1
ATOM 561 C CA . ALA A 1 73 ? -13.375 -8.562 -10.445 1 96.69 73 ALA A CA 1
ATOM 562 C C . ALA A 1 73 ? -14.367 -9.602 -9.914 1 96.69 73 ALA A C 1
ATOM 564 O O . ALA A 1 73 ? -14.016 -10.766 -9.727 1 96.69 73 ALA A O 1
ATOM 565 N N . ASN A 1 74 ? -15.609 -9.156 -9.664 1 97.06 74 ASN A N 1
ATOM 566 C CA . ASN A 1 74 ? -16.609 -10.07 -9.133 1 97.06 74 ASN A CA 1
ATOM 567 C C . ASN A 1 74 ? -17.875 -10.07 -9.992 1 97.06 74 ASN A C 1
ATOM 569 O O . ASN A 1 74 ? -18.438 -9.016 -10.281 1 97.06 74 ASN A O 1
ATOM 573 N N . GLU A 1 75 ? -18.328 -11.227 -10.375 1 96.56 75 GLU A N 1
ATOM 574 C CA . GLU A 1 75 ? -19.641 -11.391 -10.992 1 96.56 75 GLU A CA 1
ATOM 575 C C . GLU A 1 75 ? -20.719 -11.656 -9.938 1 96.56 75 GLU A C 1
ATOM 577 O O . GLU A 1 75 ? -20.578 -12.555 -9.109 1 96.56 75 GLU A O 1
ATOM 582 N N . THR A 1 76 ? -21.766 -10.891 -9.961 1 96.94 76 THR A N 1
ATOM 583 C CA . THR A 1 76 ? -22.703 -10.898 -8.844 1 96.94 76 THR A CA 1
ATOM 584 C C . THR A 1 76 ? -23.891 -11.805 -9.148 1 96.94 76 THR A C 1
ATOM 586 O O . THR A 1 76 ? -24.844 -11.875 -8.359 1 96.94 76 THR A O 1
ATOM 589 N N . MET A 1 77 ? -23.859 -12.578 -10.219 1 96.25 77 MET A N 1
ATOM 590 C CA . MET A 1 77 ? -25.047 -13.273 -10.703 1 96.25 77 MET A CA 1
ATOM 591 C C . MET A 1 77 ? -25.328 -14.523 -9.875 1 96.25 77 MET A C 1
ATOM 593 O O . MET A 1 77 ? -26.438 -15.047 -9.883 1 96.25 77 MET A O 1
ATOM 597 N N . ASP A 1 78 ? -24.328 -15.062 -9.289 1 96 78 ASP A N 1
ATOM 598 C CA . ASP A 1 78 ? -24.453 -16.234 -8.43 1 96 78 ASP A CA 1
ATOM 599 C C . ASP A 1 78 ? -23.203 -16.438 -7.586 1 96 78 ASP A C 1
ATOM 601 O O . ASP A 1 78 ? -22.219 -15.719 -7.738 1 96 78 ASP A O 1
ATOM 605 N N . SER A 1 79 ? -23.25 -17.375 -6.652 1 97.75 79 SER A N 1
ATOM 606 C CA . SER A 1 79 ? -22.109 -17.625 -5.77 1 97.75 79 SER A CA 1
ATOM 607 C C . SER A 1 79 ? -21.141 -18.625 -6.387 1 97.75 79 SER A C 1
ATOM 609 O O . SER A 1 79 ? -19.969 -18.688 -5.984 1 97.75 79 SER A O 1
ATOM 611 N N . LEU A 1 80 ? -21.609 -19.453 -7.348 1 98.12 80 LEU A N 1
ATOM 612 C CA . LEU A 1 80 ? -20.797 -20.484 -7.984 1 98.12 80 LEU A CA 1
ATOM 613 C C . LEU A 1 80 ? -20.75 -20.297 -9.492 1 98.12 80 LEU A C 1
ATOM 615 O O . LEU A 1 80 ? -21.703 -20.625 -10.195 1 98.12 80 LEU A O 1
ATOM 619 N N . LEU A 1 81 ? -19.594 -19.766 -9.969 1 97.62 81 LEU A N 1
ATOM 620 C CA . LEU A 1 81 ? -19.453 -19.438 -11.383 1 97.62 81 LEU A CA 1
ATOM 621 C C . LEU A 1 81 ? -18.141 -19.953 -11.938 1 97.62 81 LEU A C 1
ATOM 623 O O . LEU A 1 81 ? -17.375 -19.188 -12.539 1 97.62 81 LEU A O 1
ATOM 627 N N . PRO A 1 82 ? -17.891 -21.297 -11.805 1 97.88 82 PRO A N 1
ATOM 628 C CA . PRO A 1 82 ? -16.578 -21.844 -12.172 1 97.88 82 PRO A CA 1
ATOM 629 C C . PRO A 1 82 ? -16.297 -21.719 -13.664 1 97.88 82 PRO A C 1
ATOM 631 O O . PRO A 1 82 ? -15.148 -21.906 -14.094 1 97.88 82 PRO A O 1
ATOM 634 N N . TYR A 1 83 ? -17.281 -21.406 -14.508 1 96.5 83 TYR A N 1
ATOM 635 C CA . TYR A 1 83 ? -17.125 -21.406 -15.953 1 96.5 83 TYR A CA 1
ATOM 636 C C . TYR A 1 83 ? -16.734 -20.016 -16.453 1 96.5 83 TYR A C 1
ATOM 638 O O . TYR A 1 83 ? -16.516 -19.812 -17.656 1 96.5 83 TYR A O 1
ATOM 646 N N . LEU A 1 84 ? -16.641 -19.031 -15.562 1 97.88 84 LEU A N 1
ATOM 647 C CA . LEU A 1 84 ? -16.156 -17.719 -15.961 1 97.88 84 LEU A CA 1
ATOM 648 C C . LEU A 1 84 ? -14.656 -17.734 -16.203 1 97.88 84 LEU A C 1
ATOM 650 O O . LEU A 1 84 ? -13.938 -18.547 -15.625 1 97.88 84 LEU A O 1
ATOM 654 N N . GLU A 1 85 ? -14.258 -16.875 -17.109 1 98 85 GLU A N 1
ATOM 655 C CA . GLU A 1 85 ? -12.844 -16.766 -17.469 1 98 85 GLU A CA 1
ATOM 656 C C . GLU A 1 85 ? -12.328 -15.352 -17.203 1 98 85 GLU A C 1
ATOM 658 O O . GLU A 1 85 ? -12.797 -14.391 -17.812 1 98 85 GLU A O 1
ATOM 663 N N . ALA A 1 86 ? -11.344 -15.219 -16.391 1 98.44 86 ALA A N 1
ATOM 664 C CA . ALA A 1 86 ? -10.875 -13.93 -15.875 1 98.44 86 ALA A CA 1
ATOM 665 C C . ALA A 1 86 ? -10.438 -13.023 -17.016 1 98.44 86 ALA A C 1
ATOM 667 O O . ALA A 1 86 ? -10.688 -11.812 -16.984 1 98.44 86 ALA A O 1
ATOM 668 N N . GLN A 1 87 ? -9.781 -13.578 -18.047 1 97.94 87 GLN A N 1
ATOM 669 C CA . GLN A 1 87 ? -9.211 -12.758 -19.109 1 97.94 87 GLN A CA 1
ATOM 670 C C . GLN A 1 87 ? -10.297 -11.984 -19.844 1 97.94 87 GLN A C 1
ATOM 672 O O . GLN A 1 87 ? -10.016 -10.945 -20.453 1 97.94 87 GLN A O 1
ATOM 677 N N . ASN A 1 88 ? -11.539 -12.453 -19.766 1 97.44 88 ASN A N 1
ATOM 678 C CA . ASN A 1 88 ? -12.641 -11.789 -20.453 1 97.44 88 ASN A CA 1
ATOM 679 C C . ASN A 1 88 ? -13.039 -10.492 -19.766 1 97.44 88 ASN A C 1
ATOM 681 O O . ASN A 1 88 ? -13.805 -9.695 -20.328 1 97.44 88 ASN A O 1
ATOM 685 N N . SER A 1 89 ? -12.516 -10.227 -18.609 1 97.56 89 SER A N 1
ATOM 686 C CA . SER A 1 89 ? -12.852 -9.023 -17.844 1 97.56 89 SER A CA 1
ATOM 687 C C . SER A 1 89 ? -11.633 -8.117 -17.688 1 97.56 89 SER A C 1
ATOM 689 O O . SER A 1 89 ? -11.602 -7.254 -16.812 1 97.56 89 SER A O 1
ATOM 691 N N . VAL A 1 90 ? -10.602 -8.328 -18.484 1 97.88 90 VAL A N 1
ATOM 692 C CA . VAL A 1 90 ? -9.367 -7.559 -18.375 1 97.88 90 VAL A CA 1
ATOM 693 C C . VAL A 1 90 ? -9.281 -6.547 -19.516 1 97.88 90 VAL A C 1
ATOM 695 O O . VAL A 1 90 ? -9.539 -6.883 -20.672 1 97.88 90 VAL A O 1
ATOM 698 N N . TYR A 1 91 ? -9.07 -5.293 -19.188 1 97.38 91 TYR A N 1
ATOM 699 C CA . TYR A 1 91 ? -8.672 -4.289 -20.172 1 97.38 91 TYR A CA 1
ATOM 700 C C . TYR A 1 91 ? -7.18 -3.99 -20.062 1 97.38 91 TYR A C 1
ATOM 702 O O . TYR A 1 91 ? -6.719 -3.447 -19.062 1 97.38 91 TYR A O 1
ATOM 710 N N . MET A 1 92 ? -6.469 -4.262 -21.125 1 97.94 92 MET A N 1
ATOM 711 C CA . MET A 1 92 ? -5.012 -4.188 -21.125 1 97.94 92 MET A CA 1
ATOM 712 C C . MET A 1 92 ? -4.543 -2.74 -21.234 1 97.94 92 MET A C 1
ATOM 714 O O . MET A 1 92 ? -3.361 -2.451 -21.031 1 97.94 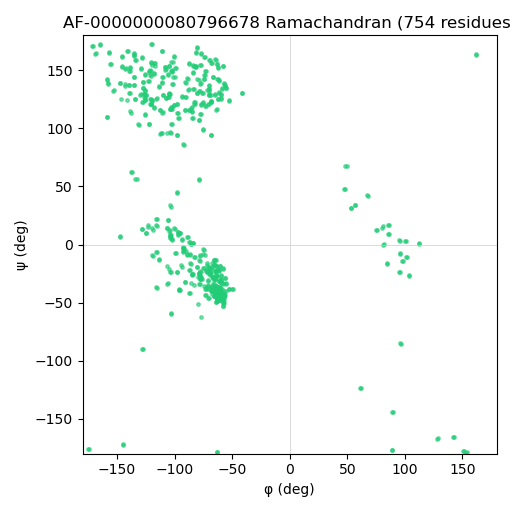92 MET A O 1
ATOM 718 N N . ASP A 1 93 ? -5.438 -1.786 -21.5 1 97.19 93 ASP A N 1
ATOM 719 C CA . ASP A 1 93 ? -5.035 -0.385 -21.594 1 97.19 93 ASP A CA 1
ATOM 720 C C . ASP A 1 93 ? -5.02 0.268 -20.203 1 97.19 93 ASP A C 1
ATOM 722 O O . ASP A 1 93 ? -4.809 1.478 -20.094 1 97.19 93 ASP A O 1
ATOM 726 N N . ASP A 1 94 ? -5.355 -0.514 -19.172 1 97.62 94 ASP A N 1
ATOM 727 C CA . ASP A 1 94 ? -5.125 -0.052 -17.812 1 97.62 94 ASP A CA 1
ATOM 728 C C . ASP A 1 94 ? -3.674 0.388 -17.609 1 97.62 94 ASP A C 1
ATOM 730 O O . ASP A 1 94 ? -2.748 -0.397 -17.828 1 97.62 94 ASP A O 1
ATOM 734 N N . LYS A 1 95 ? -3.467 1.616 -17.188 1 96.75 95 LYS A N 1
ATOM 735 C CA . LYS A 1 95 ? -2.129 2.182 -17.047 1 96.75 95 LYS A CA 1
ATOM 736 C C . LYS A 1 95 ? -1.305 1.394 -16.031 1 96.75 95 LYS A C 1
ATOM 738 O O . LYS A 1 95 ? -0.073 1.436 -16.047 1 96.75 95 LYS A O 1
ATOM 743 N N . ALA A 1 96 ? -1.952 0.661 -15.125 1 98.06 96 ALA A N 1
ATOM 744 C CA . ALA A 1 96 ? -1.249 -0.12 -14.109 1 98.06 96 ALA A CA 1
ATOM 745 C C . ALA A 1 96 ? -0.333 -1.158 -14.75 1 98.06 96 ALA A C 1
ATOM 747 O O . ALA A 1 96 ? 0.716 -1.496 -14.195 1 98.06 96 ALA A O 1
ATOM 748 N N . PHE A 1 97 ? -0.723 -1.691 -15.953 1 98.5 97 PHE A N 1
ATOM 749 C CA . PHE A 1 97 ? 0.12 -2.66 -16.641 1 98.5 97 PHE A CA 1
ATOM 750 C C . PHE A 1 97 ? 1.456 -2.037 -17.031 1 98.5 97 PHE A C 1
ATOM 752 O O . PHE A 1 97 ? 2.512 -2.633 -16.812 1 98.5 97 PHE A O 1
ATOM 759 N N . GLU A 1 98 ? 1.386 -0.851 -17.578 1 97.25 98 GLU A N 1
ATOM 760 C CA . GLU A 1 98 ? 2.613 -0.16 -17.969 1 97.25 98 GLU A CA 1
ATOM 761 C C . GLU A 1 98 ? 3.508 0.093 -16.75 1 97.25 98 GLU A C 1
ATOM 763 O O . GLU A 1 98 ? 4.711 -0.164 -16.797 1 97.25 98 GLU A O 1
ATOM 768 N N . GLU A 1 99 ? 2.938 0.552 -15.703 1 97.25 99 GLU A N 1
ATOM 769 C CA . GLU A 1 99 ? 3.711 0.821 -14.492 1 97.25 99 GLU A CA 1
ATOM 770 C C . GLU A 1 99 ? 4.293 -0.464 -13.914 1 97.25 99 GLU A C 1
ATOM 772 O O . GLU A 1 99 ? 5.41 -0.462 -13.383 1 97.25 99 GLU A O 1
ATOM 777 N N . SER A 1 100 ? 3.523 -1.56 -13.969 1 98.31 100 SER A N 1
ATOM 778 C CA . SER A 1 100 ? 4.023 -2.85 -13.508 1 98.31 100 SER A CA 1
ATOM 779 C C . SER A 1 100 ? 5.258 -3.277 -14.297 1 98.31 100 SER A C 1
ATOM 781 O O . SER A 1 100 ? 6.266 -3.676 -13.711 1 98.31 100 SER A O 1
ATOM 783 N N . VAL A 1 101 ? 5.176 -3.127 -15.594 1 98.56 101 VAL A N 1
ATOM 784 C CA . VAL A 1 101 ? 6.281 -3.504 -16.469 1 98.56 101 VAL A CA 1
ATOM 785 C C . VAL A 1 101 ? 7.496 -2.631 -16.172 1 98.56 101 VAL A C 1
ATOM 787 O O . VAL A 1 101 ? 8.625 -3.129 -16.094 1 98.56 101 VAL A O 1
ATOM 790 N N . GLU A 1 102 ? 7.285 -1.369 -15.906 1 97.75 102 GLU A N 1
ATOM 791 C CA . GLU A 1 102 ? 8.367 -0.437 -15.609 1 97.75 102 GLU A CA 1
ATOM 792 C C . GLU A 1 102 ? 9.102 -0.839 -14.328 1 97.75 102 GLU A C 1
ATOM 794 O O . GLU A 1 102 ? 10.289 -0.555 -14.18 1 97.75 102 GLU A O 1
ATOM 799 N N . TRP A 1 103 ? 8.383 -1.497 -13.477 1 98.06 103 TRP A N 1
ATOM 800 C CA . TRP A 1 103 ? 9 -1.916 -12.219 1 98.06 103 TRP A CA 1
ATOM 801 C C . TRP A 1 103 ? 9.312 -3.406 -12.242 1 98.06 103 TRP A C 1
ATOM 803 O O . TRP A 1 103 ? 9.555 -4.012 -11.195 1 98.06 103 TRP A O 1
ATOM 813 N N . GLY A 1 104 ? 9.242 -4.051 -13.422 1 98.31 104 GLY A N 1
ATOM 814 C CA . GLY A 1 104 ? 9.805 -5.375 -13.648 1 98.31 104 GLY A CA 1
ATOM 815 C C . GLY A 1 104 ? 8.797 -6.492 -13.461 1 98.31 104 GLY A C 1
ATOM 816 O O . GLY A 1 104 ? 9.148 -7.672 -13.5 1 98.31 104 GLY A O 1
ATOM 817 N N . VAL A 1 105 ? 7.512 -6.18 -13.195 1 98.88 105 VAL A N 1
ATOM 818 C CA . VAL A 1 105 ? 6.496 -7.223 -13.117 1 98.88 105 VAL A CA 1
ATOM 819 C C . VAL A 1 105 ? 5.973 -7.535 -14.516 1 98.88 105 VAL A C 1
ATOM 821 O O . VAL A 1 105 ? 5.18 -6.77 -15.07 1 98.88 105 VAL A O 1
ATOM 824 N N . LEU A 1 106 ? 6.336 -8.672 -14.992 1 98.88 106 LEU A N 1
ATOM 825 C CA . LEU A 1 106 ? 6.027 -8.961 -16.391 1 98.88 106 LEU A CA 1
ATOM 826 C C . LEU A 1 106 ? 4.84 -9.914 -16.5 1 98.88 106 LEU A C 1
ATOM 828 O O . LEU A 1 106 ? 4.188 -9.984 -17.547 1 98.88 106 LEU A O 1
ATOM 832 N N . TYR A 1 107 ? 4.605 -10.672 -15.445 1 98.94 107 TYR A N 1
ATOM 833 C CA . TYR A 1 107 ? 3.551 -11.672 -15.508 1 98.94 107 TYR A CA 1
ATOM 834 C C . TYR A 1 107 ? 2.58 -11.523 -14.344 1 98.94 107 TYR A C 1
ATOM 836 O O . TYR A 1 107 ? 2.994 -11.25 -13.211 1 98.94 107 TYR A O 1
ATOM 844 N N . SER A 1 108 ? 1.344 -11.695 -14.648 1 98.88 108 SER A N 1
ATOM 845 C CA . SER A 1 108 ? 0.305 -11.633 -13.625 1 98.88 108 SER A CA 1
ATOM 846 C C . SER A 1 108 ? -0.675 -12.797 -13.766 1 98.88 108 SER A C 1
ATOM 848 O O . SER A 1 108 ? -1.196 -13.047 -14.859 1 98.88 108 SER A O 1
ATOM 850 N N . ALA A 1 109 ? -0.851 -13.555 -12.68 1 98.88 109 ALA A N 1
ATOM 851 C CA . ALA A 1 109 ? -2.062 -14.367 -12.609 1 98.88 109 ALA A CA 1
ATOM 852 C C . ALA A 1 109 ? -3.266 -13.523 -12.195 1 98.88 109 ALA A C 1
ATOM 854 O O . ALA A 1 109 ? -3.373 -13.094 -11.047 1 98.88 109 ALA A O 1
ATOM 855 N N . VAL A 1 110 ? -4.113 -13.266 -13.109 1 98.88 110 VAL A N 1
ATOM 856 C CA . VAL A 1 110 ? -5.285 -12.43 -12.883 1 98.88 110 VAL A CA 1
ATOM 857 C C . VAL A 1 110 ? -6.48 -13.305 -12.516 1 98.88 110 VAL A C 1
ATOM 859 O O . VAL A 1 110 ? -6.809 -14.25 -13.234 1 98.88 110 VAL A O 1
ATOM 862 N N . THR A 1 111 ? -7.094 -12.938 -11.398 1 98.56 111 THR A N 1
ATOM 863 C CA . THR A 1 111 ? -8.125 -13.805 -10.836 1 98.56 111 THR A CA 1
ATOM 864 C C . THR A 1 111 ? -9.344 -12.992 -10.398 1 98.56 111 THR A C 1
ATOM 866 O O . THR A 1 111 ? -9.273 -11.758 -10.32 1 98.56 111 THR A O 1
ATOM 869 N N . HIS A 1 112 ? -10.461 -13.672 -10.18 1 98.12 112 HIS A N 1
ATOM 870 C CA . HIS A 1 112 ? -11.703 -13.094 -9.68 1 98.12 112 HIS A CA 1
ATOM 871 C C . HIS A 1 112 ? -11.547 -12.625 -8.234 1 98.12 112 HIS A C 1
ATOM 873 O O . HIS A 1 112 ? -10.625 -13.055 -7.535 1 98.12 112 HIS A O 1
ATOM 879 N N . GLY A 1 113 ? -12.391 -11.688 -7.84 1 97.88 113 GLY A N 1
ATOM 880 C CA . GLY A 1 113 ? -12.484 -11.328 -6.43 1 97.88 113 GLY A CA 1
ATOM 881 C C . GLY A 1 113 ? -12.961 -12.477 -5.559 1 97.88 113 GLY A C 1
ATOM 882 O O . GLY A 1 113 ? -13.219 -13.57 -6.055 1 97.88 113 GLY A O 1
ATOM 883 N N . SER A 1 114 ? -13.102 -12.234 -4.273 1 97.88 114 SER A N 1
ATOM 884 C CA . SER A 1 114 ? -13.359 -13.305 -3.316 1 97.88 114 SER A CA 1
ATOM 885 C C . SER A 1 114 ? -14.812 -13.273 -2.838 1 97.88 114 SER A C 1
ATOM 887 O O . SER A 1 114 ? -15.141 -13.891 -1.821 1 97.88 114 SER A O 1
ATOM 889 N N . GLY A 1 115 ? -15.625 -12.531 -3.541 1 97.69 115 GLY A N 1
ATOM 890 C CA . GLY A 1 115 ? -17.016 -12.453 -3.139 1 97.69 115 GLY A CA 1
ATOM 891 C C . GLY A 1 115 ? -17.812 -13.695 -3.477 1 97.69 115 GLY A C 1
ATOM 892 O O . GLY A 1 115 ? -18.922 -13.898 -2.953 1 97.69 115 GLY A O 1
ATOM 893 N N . ASN A 1 116 ? -17.359 -14.492 -4.391 1 98.06 116 ASN A N 1
ATOM 894 C CA . ASN A 1 116 ? -18 -15.742 -4.793 1 98.06 116 ASN A CA 1
ATOM 895 C C . ASN A 1 116 ? -17.297 -16.953 -4.184 1 98.06 116 ASN A C 1
ATOM 897 O O . ASN A 1 116 ? -16.078 -16.922 -3.955 1 98.06 116 ASN A O 1
ATOM 901 N N . ILE A 1 117 ? -18.047 -18 -3.945 1 98.62 117 ILE A N 1
ATOM 902 C CA . ILE A 1 117 ? -17.453 -19.25 -3.502 1 98.62 117 ILE A CA 1
ATOM 903 C C . ILE A 1 117 ? -16.5 -19.781 -4.57 1 98.62 117 ILE A C 1
ATOM 905 O O . ILE A 1 117 ? -15.359 -20.156 -4.27 1 98.62 117 ILE A O 1
ATOM 909 N N . ILE A 1 118 ? -16.891 -19.828 -5.762 1 98.62 118 ILE A N 1
ATOM 910 C CA . ILE A 1 118 ? -16.062 -20.109 -6.93 1 98.62 118 ILE A CA 1
ATOM 911 C C . ILE A 1 118 ? -16.25 -19.016 -7.977 1 98.62 118 ILE A C 1
ATOM 913 O O . ILE A 1 118 ? -17.375 -18.734 -8.391 1 98.62 118 ILE A O 1
ATOM 917 N N . GLY A 1 119 ? -15.133 -18.375 -8.359 1 97.94 119 GLY A N 1
ATOM 918 C CA . GLY A 1 119 ? -15.211 -17.234 -9.242 1 97.94 119 GLY A CA 1
ATOM 919 C C . GLY A 1 119 ? -15.008 -17.594 -10.703 1 97.94 119 GLY A C 1
ATOM 920 O O . GLY A 1 119 ? -15.594 -16.969 -11.594 1 97.94 119 GLY A O 1
ATOM 921 N N . GLY A 1 120 ? -14.039 -18.547 -10.961 1 98.25 120 GLY A N 1
ATOM 922 C CA . GLY A 1 120 ? -13.781 -18.969 -12.328 1 98.25 120 GLY A CA 1
ATOM 923 C C . GLY A 1 120 ? -12.312 -19.219 -12.609 1 98.25 120 GLY A C 1
ATOM 924 O O . GLY A 1 120 ? -11.516 -19.375 -11.672 1 98.25 120 GLY A O 1
ATOM 925 N N . LYS A 1 121 ? -12.008 -19.312 -13.914 1 98.62 121 LYS A N 1
ATOM 926 C CA . LYS A 1 121 ? -10.656 -19.672 -14.328 1 98.62 121 LYS A CA 1
ATOM 927 C C . LYS A 1 121 ? -9.711 -18.484 -14.219 1 98.62 121 LYS A C 1
ATOM 929 O O . LYS A 1 121 ? -10.039 -17.375 -14.656 1 98.62 121 LYS A O 1
ATOM 934 N N . VAL A 1 122 ? -8.57 -18.719 -13.617 1 98.81 122 VAL A N 1
ATOM 935 C CA . VAL A 1 122 ? -7.52 -17.719 -13.438 1 98.81 122 VAL A CA 1
ATOM 936 C C . VAL A 1 122 ? -6.652 -17.641 -14.688 1 98.81 122 VAL A C 1
ATOM 938 O O . VAL A 1 122 ? -6.234 -18.672 -15.227 1 98.81 122 VAL A O 1
ATOM 941 N N . ALA A 1 123 ? -6.375 -16.453 -15.125 1 98.88 123 ALA A N 1
ATOM 942 C CA . ALA A 1 123 ? -5.629 -16.266 -16.359 1 98.88 123 ALA A CA 1
ATOM 943 C C . ALA A 1 123 ? -4.207 -15.781 -16.078 1 98.88 123 ALA A C 1
ATOM 945 O O . ALA A 1 123 ? -4.012 -14.812 -15.336 1 98.88 123 ALA A O 1
ATOM 946 N N . LEU A 1 124 ? -3.205 -16.5 -16.609 1 98.94 124 LEU A N 1
ATOM 947 C CA . LEU A 1 124 ? -1.839 -15.992 -16.641 1 98.94 124 LEU A CA 1
ATOM 948 C C . LEU A 1 124 ? -1.628 -15.062 -17.828 1 98.94 124 LEU A C 1
ATOM 950 O O . LEU A 1 124 ? -1.89 -15.445 -18.969 1 98.94 124 LEU A O 1
ATOM 954 N N . LEU A 1 125 ? -1.22 -13.828 -17.531 1 98.94 125 LEU A N 1
ATOM 955 C CA . LEU A 1 125 ? -1.123 -12.805 -18.578 1 98.94 125 LEU A CA 1
ATOM 956 C C . LEU A 1 125 ? 0.293 -12.25 -18.656 1 98.94 125 LEU A C 1
ATOM 958 O O . LEU A 1 125 ? 1.001 -12.188 -17.656 1 98.94 125 LEU A O 1
ATOM 962 N N . ARG A 1 126 ? 0.678 -11.852 -19.875 1 98.88 126 ARG A N 1
ATOM 963 C CA . ARG A 1 126 ? 1.823 -10.977 -20.125 1 98.88 126 ARG A CA 1
ATOM 964 C C . ARG A 1 126 ? 1.443 -9.508 -19.938 1 98.88 126 ARG A C 1
ATOM 966 O O . ARG A 1 126 ? 0.632 -8.977 -20.703 1 98.88 126 ARG A O 1
ATOM 973 N N . ASN A 1 127 ? 2.08 -8.812 -19.047 1 98.88 127 ASN A N 1
ATOM 974 C CA . ASN A 1 127 ? 1.68 -7.457 -18.688 1 98.88 127 ASN A CA 1
ATOM 975 C C . ASN A 1 127 ? 2.016 -6.461 -19.797 1 98.88 127 ASN A C 1
ATOM 977 O O . ASN A 1 127 ? 1.459 -5.363 -19.828 1 98.88 127 ASN A O 1
ATOM 981 N N . TRP A 1 128 ? 2.951 -6.758 -20.672 1 98.62 128 TRP A N 1
ATOM 982 C CA . TRP A 1 128 ? 3.457 -5.758 -21.609 1 98.62 128 TRP A CA 1
ATOM 983 C C . TRP A 1 128 ? 2.689 -5.805 -22.922 1 98.62 128 TRP A C 1
ATOM 985 O O . TRP A 1 128 ? 2.957 -5.016 -23.828 1 98.62 128 TRP A O 1
ATOM 995 N N . LYS A 1 129 ? 1.76 -6.719 -23.078 1 98.56 129 LYS A N 1
ATOM 996 C CA . LYS A 1 129 ? 1 -6.805 -24.312 1 98.56 129 LYS A CA 1
ATOM 997 C C . LYS A 1 129 ? -0.145 -5.797 -24.344 1 98.56 129 LYS A C 1
ATOM 999 O O . LYS A 1 129 ? -0.556 -5.301 -23.281 1 98.56 129 LYS A O 1
ATOM 1004 N N . LYS A 1 130 ? -0.698 -5.566 -25.5 1 96.19 130 LYS A N 1
ATOM 1005 C CA . LYS A 1 130 ? -1.614 -4.445 -25.688 1 96.19 130 LYS A CA 1
ATOM 1006 C C . LYS A 1 130 ? -3.068 -4.898 -25.594 1 96.19 130 LYS A C 1
ATOM 1008 O O . LYS A 1 130 ? -3.965 -4.086 -25.375 1 96.19 130 LYS A O 1
ATOM 1013 N N . ASN A 1 131 ? -3.266 -6.156 -25.859 1 96.81 131 ASN A N 1
ATOM 1014 C CA . ASN A 1 131 ? -4.613 -6.707 -25.766 1 96.81 131 ASN A CA 1
ATOM 1015 C C . ASN A 1 131 ? -4.602 -8.109 -25.156 1 96.81 131 ASN A C 1
ATOM 1017 O O . ASN A 1 131 ? -3.555 -8.758 -25.094 1 96.81 131 ASN A O 1
ATOM 1021 N N . VAL A 1 132 ? -5.75 -8.555 -24.781 1 96.81 132 VAL A N 1
ATOM 1022 C CA . VAL A 1 132 ? -5.863 -9.773 -24 1 96.81 132 VAL A CA 1
ATOM 1023 C C . VAL A 1 132 ? -5.52 -10.984 -24.875 1 96.81 132 VAL A C 1
ATOM 1025 O O . VAL A 1 132 ? -4.98 -11.977 -24.391 1 96.81 132 VAL A O 1
ATOM 1028 N N . ARG A 1 133 ? -5.797 -10.914 -26.188 1 97.19 133 ARG A N 1
ATOM 1029 C CA . ARG A 1 133 ? -5.461 -12.008 -27.094 1 97.19 133 ARG A CA 1
ATOM 1030 C C . ARG A 1 133 ? -3.973 -12.328 -27.047 1 97.19 133 ARG A C 1
ATOM 1032 O O . ARG A 1 133 ? -3.586 -13.492 -26.922 1 97.19 133 ARG A O 1
ATOM 1039 N N . ASP A 1 134 ? -3.164 -11.289 -27.062 1 97.94 134 ASP A N 1
ATOM 1040 C CA . ASP A 1 134 ? -1.715 -11.461 -27.078 1 97.94 134 ASP A CA 1
ATOM 1041 C C . ASP A 1 134 ? -1.171 -11.656 -25.656 1 97.94 134 ASP A C 1
ATOM 1043 O O . ASP A 1 134 ? -0.098 -12.242 -25.484 1 97.94 134 ASP A O 1
ATOM 1047 N N . ALA A 1 135 ? -1.865 -11.156 -24.688 1 98.81 135 ALA A N 1
ATOM 1048 C CA . ALA A 1 135 ? -1.406 -11.203 -23.297 1 98.81 135 ALA A CA 1
ATOM 1049 C C . ALA A 1 135 ? -1.641 -12.578 -22.688 1 98.81 135 ALA A C 1
ATOM 1051 O O . ALA A 1 135 ? -0.835 -13.055 -21.875 1 98.81 135 ALA A O 1
ATOM 1052 N N . PHE A 1 136 ? -2.719 -13.242 -23.094 1 98.75 136 PHE A N 1
ATOM 1053 C CA . PHE A 1 136 ? -3.145 -14.484 -22.453 1 98.75 136 PHE A CA 1
ATOM 1054 C C . PHE A 1 136 ? -2.164 -15.617 -22.766 1 98.75 136 PHE A C 1
ATOM 1056 O O . PHE A 1 136 ? -1.812 -15.836 -23.922 1 98.75 136 PHE A O 1
ATOM 1063 N N . ILE A 1 137 ? -1.729 -16.297 -21.672 1 98.75 137 ILE A N 1
ATOM 1064 C CA . ILE A 1 137 ? -0.835 -17.438 -21.828 1 98.75 137 ILE A CA 1
ATOM 1065 C C . ILE A 1 137 ? -1.619 -18.734 -21.656 1 98.75 137 ILE A C 1
ATOM 1067 O O . ILE A 1 137 ? -1.714 -19.547 -22.594 1 98.75 137 ILE A O 1
ATOM 1071 N N . LYS A 1 138 ? -2.236 -18.922 -20.484 1 98.56 138 LYS A N 1
ATOM 1072 C CA . LYS A 1 138 ? -3.018 -20.109 -20.141 1 98.56 138 LYS A CA 1
ATOM 1073 C C . LYS A 1 138 ? -3.812 -19.875 -18.859 1 98.56 138 LYS A C 1
ATOM 1075 O O . LYS A 1 138 ? -3.613 -18.875 -18.172 1 98.56 138 LYS A O 1
ATOM 1080 N N . HIS A 1 139 ? -4.73 -20.719 -18.656 1 98.62 139 HIS A N 1
ATOM 1081 C CA . HIS A 1 139 ? -5.367 -20.781 -17.344 1 98.62 139 HIS A CA 1
ATOM 1082 C C . HIS A 1 139 ? -4.488 -21.516 -16.328 1 98.62 139 HIS A C 1
ATOM 1084 O O . HIS A 1 139 ? -3.857 -22.516 -16.656 1 98.62 139 HIS A O 1
ATOM 1090 N N . VAL A 1 140 ? -4.438 -20.938 -15.086 1 98.62 140 VAL A N 1
ATOM 1091 C CA . VAL A 1 140 ? -3.506 -21.516 -14.125 1 98.62 140 VAL A CA 1
ATOM 1092 C C . VAL A 1 140 ? -4.262 -21.938 -12.867 1 98.62 140 VAL A C 1
ATOM 1094 O O . VAL A 1 140 ? -3.658 -22.125 -11.812 1 98.62 140 VAL A O 1
ATOM 1097 N N . GLY A 1 141 ? -5.57 -22.062 -12.938 1 98.5 141 GLY A N 1
ATOM 1098 C CA . GLY A 1 141 ? -6.391 -22.531 -11.828 1 98.5 141 GLY A CA 1
ATOM 1099 C C . GLY A 1 141 ? -7.812 -22.016 -11.875 1 98.5 141 GLY A C 1
ATOM 1100 O O . GLY A 1 141 ? -8.219 -21.375 -12.852 1 98.5 141 GLY A O 1
ATOM 1101 N N . VAL A 1 142 ? -8.586 -22.391 -10.898 1 98.75 142 VAL A N 1
ATOM 1102 C CA . VAL A 1 142 ? -9.938 -21.906 -10.672 1 98.75 142 VAL A CA 1
ATOM 1103 C C . VAL A 1 142 ? -10.023 -21.219 -9.305 1 98.75 142 VAL A C 1
ATOM 1105 O O . VAL A 1 142 ? -9.648 -21.812 -8.289 1 98.75 142 VAL A O 1
ATOM 1108 N N . LYS A 1 143 ? -10.453 -19.984 -9.344 1 98.81 143 LYS A N 1
ATOM 1109 C CA . LYS A 1 143 ? -10.539 -19.188 -8.125 1 98.81 143 LYS A CA 1
ATOM 1110 C C . LYS A 1 143 ? -11.664 -19.688 -7.223 1 98.81 143 LYS A C 1
ATOM 1112 O O . LYS A 1 143 ? -12.789 -19.891 -7.688 1 98.81 143 LYS A O 1
ATOM 1117 N N . ALA A 1 144 ? -11.375 -19.859 -5.957 1 98.81 144 ALA A N 1
ATOM 1118 C CA . ALA A 1 144 ? -12.359 -20.125 -4.91 1 98.81 144 ALA A CA 1
ATOM 1119 C C . ALA A 1 144 ? -12.078 -19.266 -3.672 1 98.81 144 ALA A C 1
ATOM 1121 O O . ALA A 1 144 ? -11.016 -18.656 -3.566 1 98.81 144 ALA A O 1
ATOM 1122 N N . ALA A 1 145 ? -13.031 -19.156 -2.854 1 98.81 145 ALA A N 1
ATOM 1123 C CA . ALA A 1 145 ? -12.859 -18.359 -1.643 1 98.81 145 ALA A CA 1
ATOM 1124 C C . ALA A 1 145 ? -13.594 -19 -0.462 1 98.81 145 ALA A C 1
ATOM 1126 O O . ALA A 1 145 ? -14.711 -19.5 -0.612 1 98.81 145 ALA A O 1
ATOM 1127 N N . LEU A 1 146 ? -12.977 -19 0.641 1 98.56 146 LEU A N 1
ATOM 1128 C CA . LEU A 1 146 ? -13.547 -19.391 1.923 1 98.56 146 LEU A CA 1
ATOM 1129 C C . LEU A 1 146 ? -13.477 -18.25 2.924 1 98.56 146 LEU A C 1
ATOM 1131 O O . LEU A 1 146 ? -12.859 -17.219 2.646 1 98.56 146 LEU A O 1
ATOM 1135 N N . GLY A 1 147 ? -14.086 -18.438 4.047 1 97.62 147 GLY A N 1
ATOM 1136 C CA . GLY A 1 147 ? -14.055 -17.422 5.09 1 97.62 147 GLY A CA 1
ATOM 1137 C C . GLY A 1 147 ? -15.18 -16.406 4.973 1 97.62 147 GLY A C 1
ATOM 1138 O O . GLY A 1 147 ? -16.312 -16.766 4.613 1 97.62 147 GLY A O 1
ATOM 1139 N N . TYR A 1 148 ? -14.922 -15.195 5.297 1 97.75 148 TYR A N 1
ATOM 1140 C CA . TYR A 1 148 ? -15.922 -14.148 5.477 1 97.75 148 TYR A CA 1
ATOM 1141 C C . TYR A 1 148 ? -16.484 -13.703 4.133 1 97.75 148 TYR A C 1
ATOM 1143 O O . TYR A 1 148 ? -17.703 -13.5 3.998 1 97.75 148 TYR A O 1
ATOM 1151 N N . ASN A 1 149 ? -15.656 -13.508 3.092 1 97.31 149 ASN A N 1
ATOM 1152 C CA . ASN A 1 149 ? -16.016 -12.773 1.881 1 97.31 149 ASN A CA 1
ATOM 1153 C C . ASN A 1 149 ? -17.172 -13.445 1.147 1 97.31 149 ASN A C 1
ATOM 1155 O O . ASN A 1 149 ? -18.172 -12.797 0.817 1 97.31 149 ASN A O 1
ATOM 1159 N N . PRO A 1 150 ? -17.125 -14.773 0.963 1 97.44 150 PRO A N 1
ATOM 1160 C CA . PRO A 1 150 ? -18.219 -15.367 0.198 1 97.44 150 PRO A CA 1
ATOM 1161 C C . PRO A 1 150 ? -19.547 -15.328 0.947 1 97.44 150 PRO A C 1
ATOM 1163 O O . PRO A 1 150 ? -20.609 -15.375 0.326 1 97.44 150 PRO A O 1
ATOM 1166 N N . ARG A 1 151 ? -19.578 -15.273 2.215 1 96.12 151 ARG A N 1
ATOM 1167 C CA . ARG A 1 151 ? -20.828 -15.25 2.957 1 96.12 151 ARG A CA 1
ATOM 1168 C C . ARG A 1 151 ? -21.281 -13.82 3.236 1 96.12 151 ARG A C 1
ATOM 1170 O O . ARG A 1 151 ? -22.344 -13.602 3.818 1 96.12 151 ARG A O 1
ATOM 1177 N N . SER A 1 152 ? -20.406 -12.844 2.885 1 96.62 152 SER A N 1
ATOM 1178 C CA . SER A 1 152 ? -20.703 -11.445 3.186 1 96.62 152 SER A CA 1
ATOM 1179 C C . SER A 1 152 ? -21.484 -10.789 2.057 1 96.62 152 SER A C 1
ATOM 1181 O O . SER A 1 152 ? -21.969 -9.664 2.193 1 96.62 152 SER A O 1
ATOM 1183 N N . THR A 1 153 ? -21.656 -11.438 0.927 1 97.25 153 THR A N 1
ATOM 1184 C CA . THR A 1 153 ? -22.219 -10.844 -0.276 1 97.25 153 THR A CA 1
ATOM 1185 C C . THR A 1 153 ? -23.703 -11.172 -0.398 1 97.25 153 THR A C 1
ATOM 1187 O O . THR A 1 153 ? -24.188 -11.523 -1.479 1 97.25 153 THR A O 1
ATOM 1190 N N . THR A 1 154 ? -24.469 -11.07 0.656 1 95.81 154 THR A N 1
ATOM 1191 C CA . THR A 1 154 ? -25.844 -11.516 0.737 1 95.81 154 THR A CA 1
ATOM 1192 C C . THR A 1 154 ? -26.75 -10.625 -0.103 1 95.81 154 THR A C 1
ATOM 1194 O O . THR A 1 154 ? -27.875 -11.016 -0.443 1 95.81 154 THR A O 1
ATOM 1197 N N . SER A 1 155 ? -26.297 -9.367 -0.451 1 95.44 155 SER A N 1
ATOM 1198 C CA . SER A 1 155 ? -27.109 -8.445 -1.237 1 95.44 155 SER A CA 1
ATOM 1199 C C . SER A 1 155 ? -27 -8.742 -2.729 1 95.44 155 SER A C 1
ATOM 1201 O O . SER A 1 155 ? -27.734 -8.18 -3.537 1 95.44 155 SER A O 1
ATOM 1203 N N . TRP A 1 156 ? -26.016 -9.633 -3.131 1 96.31 156 TRP A N 1
ATOM 1204 C CA . TRP A 1 156 ? -25.844 -9.992 -4.535 1 96.31 156 TRP A CA 1
ATOM 1205 C C . TRP A 1 156 ? -26.906 -10.992 -4.973 1 96.31 156 TRP A C 1
ATOM 1207 O O . TRP A 1 156 ? -27.625 -11.555 -4.141 1 96.31 156 TRP A O 1
ATOM 1217 N N . ARG A 1 157 ? -27.141 -11.227 -6.328 1 94 157 ARG A N 1
ATOM 1218 C CA . ARG A 1 157 ? -28.141 -12.109 -6.898 1 94 157 ARG A CA 1
ATOM 1219 C C . ARG A 1 157 ? -27.75 -13.578 -6.727 1 94 157 ARG A C 1
ATOM 1221 O O . ARG A 1 157 ? -26.594 -13.883 -6.445 1 94 157 ARG A O 1
ATOM 1228 N N . GLY A 1 158 ? -28.609 -14.469 -6.824 1 95.75 158 GLY A N 1
ATOM 1229 C CA . GLY A 1 158 ? -28.375 -15.906 -6.777 1 95.75 158 GLY A CA 1
ATOM 1230 C C . GLY A 1 158 ? -28.422 -16.469 -5.367 1 95.75 158 GLY A C 1
ATOM 1231 O O . GLY A 1 158 ? -28.766 -15.766 -4.422 1 95.75 158 GLY A O 1
ATOM 1232 N N . THR A 1 159 ? -28.156 -17.75 -5.301 1 95.94 159 THR A N 1
ATOM 1233 C CA . THR A 1 159 ? -28.078 -18.375 -3.988 1 95.94 159 THR A CA 1
ATOM 1234 C C . THR A 1 159 ? -26.844 -17.906 -3.227 1 95.94 159 THR A C 1
ATOM 1236 O O . THR A 1 159 ? -25.719 -18.078 -3.695 1 95.94 159 THR A O 1
ATOM 1239 N N . ARG A 1 160 ? -27.125 -17.312 -2.062 1 96.88 160 ARG A N 1
ATOM 1240 C CA . ARG A 1 160 ? -26.062 -16.719 -1.268 1 96.88 160 ARG A CA 1
ATOM 1241 C C . ARG A 1 160 ? -26.062 -17.281 0.152 1 96.88 160 ARG A C 1
ATOM 1243 O O . ARG A 1 160 ? -27.078 -17.219 0.847 1 96.88 160 ARG A O 1
ATOM 1250 N N . PRO A 1 161 ? -24.922 -17.812 0.522 1 96.38 161 PRO A N 1
ATOM 1251 C CA . PRO A 1 161 ? -24.828 -18.234 1.922 1 96.38 161 PRO A CA 1
ATOM 1252 C C . PRO A 1 161 ? -24.609 -17.062 2.879 1 96.38 161 PRO A C 1
ATOM 1254 O O . PRO A 1 161 ? -24.094 -16.016 2.473 1 96.38 161 PRO A O 1
ATOM 1257 N N . SER A 1 162 ? -25.031 -17.234 4.16 1 96.38 162 SER A N 1
ATOM 1258 C CA . SER A 1 162 ? -24.797 -16.203 5.16 1 96.38 162 SER A CA 1
ATOM 1259 C C . SER A 1 162 ? -23.859 -16.688 6.266 1 96.38 162 SER A C 1
ATOM 1261 O O . SER A 1 162 ? -23.547 -15.938 7.188 1 96.38 162 SER A O 1
ATOM 1263 N N . THR A 1 163 ? -23.562 -18.016 6.156 1 96.19 163 THR A N 1
ATOM 1264 C CA . THR A 1 163 ? -22.641 -18.594 7.121 1 96.19 163 THR A CA 1
ATOM 1265 C C . THR A 1 163 ? -21.516 -19.359 6.414 1 96.19 163 THR A C 1
ATOM 1267 O O . THR A 1 163 ? -21.641 -19.688 5.234 1 96.19 163 THR A O 1
ATOM 1270 N N . ARG A 1 164 ? -20.406 -19.609 7.105 1 96.56 164 ARG A N 1
ATOM 1271 C CA . ARG A 1 164 ? -19.312 -20.422 6.57 1 96.56 164 ARG A CA 1
ATOM 1272 C C . ARG A 1 164 ? -19.781 -21.844 6.266 1 96.56 164 ARG A C 1
ATOM 1274 O O . ARG A 1 164 ? -19.344 -22.438 5.277 1 96.56 164 ARG A O 1
ATOM 1281 N N . MET A 1 165 ? -20.641 -22.375 7.102 1 97.06 165 MET A N 1
ATOM 1282 C CA . MET A 1 165 ? -21.156 -23.703 6.84 1 97.06 165 MET A CA 1
ATOM 1283 C C . MET A 1 165 ? -22.016 -23.734 5.578 1 97.06 165 MET A C 1
ATOM 1285 O O . MET A 1 165 ? -22.031 -24.719 4.848 1 97.06 165 MET A O 1
ATOM 1289 N N . GLY A 1 166 ? -22.734 -22.562 5.34 1 97.69 166 GLY A N 1
ATOM 1290 C CA . GLY A 1 166 ? -23.469 -22.438 4.086 1 97.69 166 GLY A CA 1
ATOM 1291 C C . GLY A 1 166 ? -22.562 -22.422 2.869 1 97.69 166 GLY A C 1
ATOM 1292 O O . GLY A 1 166 ? -22.891 -23.031 1.842 1 97.69 166 GLY A O 1
ATOM 1293 N N . VAL A 1 167 ? -21.422 -21.812 3.008 1 98.31 167 VAL A N 1
ATOM 1294 C CA . VAL A 1 167 ? -20.438 -21.766 1.939 1 98.31 167 VAL A CA 1
ATOM 1295 C C . VAL A 1 167 ? -19.969 -23.188 1.614 1 98.31 167 VAL A C 1
ATOM 1297 O O . VAL A 1 167 ? -19.969 -23.594 0.449 1 98.31 167 VAL A O 1
ATOM 1300 N N . ILE A 1 168 ? -19.641 -23.938 2.646 1 98.25 168 ILE A N 1
ATOM 1301 C CA . ILE A 1 168 ? -19.125 -25.281 2.48 1 98.25 168 ILE A CA 1
ATOM 1302 C C . ILE A 1 168 ? -20.188 -26.188 1.873 1 98.25 168 ILE A C 1
ATOM 1304 O O . ILE A 1 168 ? -19.891 -27.016 1.011 1 98.25 168 ILE A O 1
ATOM 1308 N N . ALA A 1 169 ? -21.422 -26.016 2.311 1 98.06 169 ALA A N 1
ATOM 1309 C CA . ALA A 1 169 ? -22.516 -26.828 1.786 1 98.06 169 ALA A CA 1
ATOM 1310 C C . ALA A 1 169 ? -22.688 -26.609 0.286 1 98.06 169 ALA A C 1
ATOM 1312 O O . ALA A 1 169 ? -22.859 -27.562 -0.471 1 98.06 169 ALA A O 1
ATOM 1313 N N . LEU A 1 170 ? -22.672 -25.359 -0.131 1 98 170 LEU A N 1
ATOM 1314 C CA . LEU A 1 170 ? -22.828 -25.047 -1.547 1 98 170 LEU A CA 1
ATOM 1315 C C . LEU A 1 170 ? -21.641 -25.547 -2.355 1 98 170 LEU A C 1
ATOM 1317 O O . LEU A 1 170 ? -21.797 -26.016 -3.48 1 98 170 LEU A O 1
ATOM 1321 N N . PHE A 1 171 ? -20.438 -25.438 -1.791 1 98.38 171 PHE A N 1
ATOM 1322 C CA . PHE A 1 171 ? -19.234 -25.969 -2.41 1 98.38 171 PHE A CA 1
ATOM 1323 C C . PHE A 1 171 ? -19.359 -27.469 -2.658 1 98.38 171 PHE A C 1
ATOM 1325 O O . PHE A 1 171 ? -19.141 -27.922 -3.779 1 98.38 171 PHE A O 1
ATOM 1332 N N . LYS A 1 172 ? -19.75 -28.203 -1.66 1 97.81 172 LYS A N 1
ATOM 1333 C CA . LYS A 1 172 ? -19.891 -29.656 -1.751 1 97.81 172 LYS A CA 1
ATOM 1334 C C . LYS A 1 172 ? -20.969 -30.047 -2.76 1 97.81 172 LYS A C 1
ATOM 1336 O O . LYS A 1 172 ? -20.797 -31.016 -3.504 1 97.81 172 LYS A O 1
ATOM 1341 N N . LYS A 1 173 ? -21.984 -29.312 -2.738 1 97.25 173 LYS A N 1
ATOM 1342 C CA . LYS A 1 173 ? -23.047 -29.609 -3.689 1 97.25 173 LYS A CA 1
ATOM 1343 C C . LYS A 1 173 ? -22.531 -29.547 -5.125 1 97.25 173 LYS A C 1
ATOM 1345 O O . LYS A 1 173 ? -22.812 -30.453 -5.922 1 97.25 173 LYS A O 1
ATOM 1350 N N . ALA A 1 174 ? -21.812 -28.531 -5.434 1 97.69 174 ALA A N 1
ATOM 1351 C CA . ALA A 1 174 ? -21.281 -28.359 -6.781 1 97.69 174 ALA A CA 1
ATOM 1352 C C . ALA A 1 174 ? -20.266 -29.453 -7.113 1 97.69 174 ALA A C 1
ATOM 1354 O O . ALA A 1 174 ? -20.281 -30.016 -8.219 1 97.69 174 ALA A O 1
ATOM 1355 N N . PHE A 1 175 ? -19.406 -29.828 -6.207 1 98.38 175 PHE A N 1
ATOM 1356 C CA . PHE A 1 175 ? -18.359 -30.797 -6.453 1 98.38 175 PHE A CA 1
ATOM 1357 C C . PHE A 1 175 ? -18.938 -32.219 -6.512 1 98.38 175 PHE A C 1
ATOM 1359 O O . PHE A 1 175 ? -18.484 -33.031 -7.301 1 98.38 175 PHE A O 1
ATOM 1366 N N . ASP A 1 176 ? -19.969 -32.469 -5.672 1 98 176 ASP A N 1
ATOM 1367 C CA . ASP A 1 176 ? -20.656 -33.75 -5.738 1 98 176 ASP A CA 1
ATOM 1368 C C . ASP A 1 176 ? -21.281 -33.969 -7.113 1 98 176 ASP A C 1
ATOM 1370 O O . ASP A 1 176 ? -21.141 -35.062 -7.695 1 98 176 ASP A O 1
ATOM 1374 N N . LYS A 1 177 ? -21.922 -32.969 -7.52 1 97.69 177 LYS A N 1
ATOM 1375 C CA . LYS A 1 177 ? -22.531 -33.094 -8.836 1 97.69 177 LYS A CA 1
ATOM 1376 C C . LYS A 1 177 ? -21.484 -33.281 -9.922 1 97.69 177 LYS A C 1
ATOM 1378 O O . LYS A 1 177 ? -21.641 -34.156 -10.789 1 97.69 177 LYS A O 1
ATOM 1383 N N . ALA A 1 178 ? -20.453 -32.5 -9.93 1 98.25 178 ALA A N 1
ATOM 1384 C CA . ALA A 1 178 ? -19.391 -32.625 -10.93 1 98.25 178 ALA A CA 1
ATOM 1385 C C . ALA A 1 178 ? -18.719 -33.969 -10.852 1 98.25 178 ALA A C 1
ATOM 1387 O O . ALA A 1 178 ? -18.359 -34.562 -11.883 1 98.25 178 ALA A O 1
ATOM 1388 N N . ALA A 1 179 ? -18.547 -34.5 -9.664 1 98 179 ALA A N 1
ATOM 1389 C CA . ALA A 1 179 ? -17.938 -35.844 -9.484 1 98 179 ALA A CA 1
ATOM 1390 C C . ALA A 1 179 ? -18.828 -36.938 -10.062 1 98 179 ALA A C 1
ATOM 1392 O O . ALA A 1 179 ? -18.344 -37.844 -10.711 1 98 179 ALA A O 1
ATOM 1393 N N . ALA A 1 180 ? -20.062 -36.812 -9.867 1 97.81 180 ALA A N 1
ATOM 1394 C CA . ALA A 1 180 ? -21 -37.75 -10.438 1 97.81 180 ALA A CA 1
ATOM 1395 C C . ALA A 1 180 ? -20.984 -37.719 -11.961 1 97.81 180 ALA A C 1
ATOM 1397 O O . ALA A 1 180 ? -20.984 -38.75 -12.633 1 97.81 180 ALA A O 1
ATOM 1398 N N . ASP A 1 181 ? -20.984 -36.5 -12.391 1 97.88 181 ASP A N 1
ATOM 1399 C CA . ASP A 1 181 ? -20.938 -36.312 -13.836 1 97.88 181 ASP A CA 1
ATOM 1400 C C . ASP A 1 181 ? -19.641 -36.906 -14.422 1 97.88 181 ASP A C 1
ATOM 1402 O O . ASP A 1 181 ? -19.672 -37.5 -15.492 1 97.88 181 ASP A O 1
ATOM 1406 N N . LEU A 1 182 ? -18.547 -36.719 -13.773 1 97.62 182 LEU A N 1
ATOM 1407 C CA . LEU A 1 182 ? -17.266 -37.281 -14.203 1 97.62 182 LEU A CA 1
ATOM 1408 C C . LEU A 1 182 ? -17.297 -38.812 -14.219 1 97.62 182 LEU A C 1
ATOM 1410 O O . LEU A 1 182 ? -16.781 -39.438 -15.148 1 97.62 182 LEU A O 1
ATOM 1414 N N . GLU A 1 183 ? -17.922 -39.375 -13.219 1 97.38 183 GLU A N 1
ATOM 1415 C CA . GLU A 1 183 ? -18.078 -40.844 -13.172 1 97.38 183 GLU A CA 1
ATOM 1416 C C . GLU A 1 183 ? -18.906 -41.344 -14.344 1 97.38 183 GLU A C 1
ATOM 1418 O O . GLU A 1 183 ? -18.562 -42.344 -14.969 1 97.38 183 GLU A O 1
ATOM 1423 N N . ASP A 1 184 ? -19.922 -40.625 -14.57 1 97.44 184 ASP A N 1
ATOM 1424 C CA . ASP A 1 184 ? -20.797 -41 -15.68 1 97.44 184 ASP A CA 1
ATOM 1425 C C . ASP A 1 184 ? -20.062 -40.875 -17.016 1 97.44 184 ASP A C 1
ATOM 1427 O O . ASP A 1 184 ? -20.281 -41.688 -17.922 1 97.44 184 ASP A O 1
ATOM 1431 N N . LEU A 1 185 ? -19.312 -39.875 -17.141 1 96.75 185 LEU A N 1
ATOM 1432 C CA . LEU A 1 185 ? -18.484 -39.719 -18.328 1 96.75 185 LEU A CA 1
ATOM 1433 C C . LEU A 1 185 ? -17.531 -40.906 -18.5 1 96.75 185 LEU A C 1
ATOM 1435 O O . LEU A 1 185 ? -17.422 -41.438 -19.609 1 96.75 185 LEU A O 1
ATOM 1439 N N . ARG A 1 186 ? -16.922 -41.312 -17.469 1 96.81 186 ARG A N 1
ATOM 1440 C CA . ARG A 1 186 ? -15.945 -42.406 -17.484 1 96.81 186 ARG A CA 1
ATOM 1441 C C . ARG A 1 186 ? -16.609 -43.719 -17.812 1 96.81 186 ARG A C 1
ATOM 1443 O O . ARG A 1 186 ? -16.031 -44.594 -18.469 1 96.81 186 ARG A O 1
ATOM 1450 N N . LYS A 1 187 ? -17.891 -43.844 -17.438 1 97.31 187 LYS A N 1
ATOM 1451 C CA . LYS A 1 187 ? -18.641 -45.062 -17.641 1 97.31 187 LYS A CA 1
ATOM 1452 C C . LYS A 1 187 ? -19.359 -45.062 -18.984 1 97.31 187 LYS A C 1
ATOM 1454 O O . LYS A 1 187 ? -20.047 -46.031 -19.344 1 97.31 187 LYS A O 1
ATOM 1459 N N . GLY A 1 188 ? -19.266 -43.969 -19.641 1 96.25 188 GLY A N 1
ATOM 1460 C CA . GLY A 1 188 ? -19.891 -43.875 -20.938 1 96.25 188 GLY A CA 1
ATOM 1461 C C . GLY A 1 188 ? -21.391 -43.594 -20.859 1 96.25 188 GLY A C 1
ATOM 1462 O O . GLY A 1 188 ? -22.109 -43.719 -21.859 1 96.25 188 GLY A O 1
ATOM 1463 N N . LYS A 1 189 ? -21.812 -43.188 -19.75 1 97.31 189 LYS A N 1
ATOM 1464 C CA . LYS A 1 189 ? -23.234 -42.938 -19.562 1 97.31 189 LYS A CA 1
ATOM 1465 C C . LYS A 1 189 ? -23.594 -41.531 -20.016 1 97.31 189 LYS A C 1
ATOM 1467 O O . LYS A 1 189 ? -24.766 -41.219 -20.312 1 97.31 189 LYS A O 1
ATOM 1472 N N . LYS A 1 190 ? -22.719 -40.656 -19.844 1 96 190 LYS A N 1
ATOM 1473 C CA . LYS A 1 190 ? -22.844 -39.281 -20.312 1 96 190 LYS A CA 1
ATOM 1474 C C . LYS A 1 190 ? -21.719 -38.906 -21.266 1 96 190 LYS A C 1
ATOM 1476 O O . LYS A 1 190 ? -20.625 -39.469 -21.188 1 96 190 LYS A O 1
ATOM 1481 N N . GLU A 1 191 ? -22.062 -38 -22.156 1 96.94 191 GLU A N 1
ATOM 1482 C CA . GLU A 1 191 ? -21.047 -37.375 -23 1 96.94 191 GLU A CA 1
ATOM 1483 C C . GLU A 1 191 ? -20.719 -35.969 -22.516 1 96.94 191 GLU A C 1
ATOM 1485 O O . GLU A 1 191 ? -21.5 -35.375 -21.766 1 96.94 191 GLU A O 1
ATOM 1490 N N . TRP A 1 192 ? -19.547 -35.5 -22.875 1 96.44 192 TRP A N 1
ATOM 1491 C CA . TRP A 1 192 ? -19.109 -34.188 -22.484 1 96.44 192 TRP A CA 1
ATOM 1492 C C . TRP A 1 192 ? -20.172 -33.125 -22.766 1 96.44 192 TRP A C 1
ATOM 1494 O O . TRP A 1 192 ? -20.422 -32.25 -21.953 1 96.44 192 TRP A O 1
ATOM 1504 N N . LYS A 1 193 ? -20.875 -33.281 -23.906 1 96.5 193 LYS A N 1
ATOM 1505 C CA . LYS A 1 193 ? -21.875 -32.312 -24.359 1 96.5 193 LYS A CA 1
ATOM 1506 C C . LYS A 1 193 ? -23.078 -32.312 -23.422 1 96.5 193 LYS A C 1
ATOM 1508 O O . LYS A 1 193 ? -23.844 -31.359 -23.391 1 96.5 193 LYS A O 1
ATOM 1513 N N . ASP A 1 194 ? -23.219 -33.344 -22.594 1 95.31 194 ASP A N 1
ATOM 1514 C CA . ASP A 1 194 ? -24.359 -33.5 -21.703 1 95.31 194 ASP A CA 1
ATOM 1515 C C . ASP A 1 194 ? -24.125 -32.75 -20.391 1 95.31 194 ASP A C 1
ATOM 1517 O O . ASP A 1 194 ? -25.078 -32.531 -19.625 1 95.31 194 ASP A O 1
ATOM 1521 N N . LEU A 1 195 ? -22.953 -32.406 -20.125 1 96.75 195 LEU A N 1
ATOM 1522 C CA . LEU A 1 195 ? -22.625 -31.812 -18.828 1 96.75 195 LEU A CA 1
ATOM 1523 C C . LEU A 1 195 ? -23.016 -30.344 -18.797 1 96.75 195 LEU A C 1
ATOM 1525 O O . LEU A 1 195 ? -22.844 -29.625 -19.781 1 96.75 195 LEU A O 1
ATOM 1529 N N . GLU A 1 196 ? -23.5 -29.953 -17.688 1 95.12 196 GLU A N 1
ATOM 1530 C CA . GLU A 1 196 ? -23.734 -28.531 -17.438 1 95.12 196 GLU A CA 1
ATOM 1531 C C . GLU A 1 196 ? -22.422 -27.766 -17.312 1 95.12 196 GLU A C 1
ATOM 1533 O O . GLU A 1 196 ? -21.391 -28.344 -16.953 1 95.12 196 GLU A O 1
ATOM 1538 N N . PRO A 1 197 ? -22.422 -26.438 -17.516 1 94.69 197 PRO A N 1
ATOM 1539 C CA . PRO A 1 197 ? -21.203 -25.609 -17.516 1 94.69 197 PRO A CA 1
ATOM 1540 C C . PRO A 1 197 ? -20.422 -25.734 -16.203 1 94.69 197 PRO A C 1
ATOM 1542 O O . PRO A 1 197 ? -19.188 -25.781 -16.219 1 94.69 197 PRO A O 1
ATOM 1545 N N . THR A 1 198 ? -21.141 -25.781 -15.148 1 96.06 198 THR A N 1
ATOM 1546 C CA . THR A 1 198 ? -20.484 -25.875 -13.852 1 96.06 198 THR A CA 1
ATOM 1547 C C . THR A 1 198 ? -19.656 -27.172 -13.766 1 96.06 198 THR A C 1
ATOM 1549 O O . THR A 1 198 ? -18.484 -27.125 -13.375 1 96.06 198 THR A O 1
ATOM 1552 N N . SER A 1 199 ? -20.281 -28.25 -14.164 1 97.44 199 SER A N 1
ATOM 1553 C CA . SER A 1 199 ? -19.562 -29.531 -14.141 1 97.44 199 SER A CA 1
ATOM 1554 C C . SER A 1 199 ? -18.406 -29.531 -15.125 1 97.44 199 SER A C 1
ATOM 1556 O O . SER A 1 199 ? -17.312 -30.016 -14.812 1 97.44 199 SER A O 1
ATOM 1558 N N . LYS A 1 200 ? -18.688 -29.016 -16.344 1 97 200 LYS A N 1
ATOM 1559 C CA . LYS A 1 200 ? -17.625 -28.938 -17.344 1 97 200 LYS A CA 1
ATOM 1560 C C . LYS A 1 200 ? -16.391 -28.219 -16.797 1 97 200 LYS A C 1
ATOM 1562 O O . LYS A 1 200 ? -15.258 -28.625 -17.031 1 97 200 LYS A O 1
ATOM 1567 N N . ALA A 1 201 ? -16.656 -27.188 -16 1 97.38 201 ALA A N 1
ATOM 1568 C CA . ALA A 1 201 ? -15.578 -26.344 -15.477 1 97.38 201 ALA A CA 1
ATOM 1569 C C . ALA A 1 201 ? -14.875 -27.031 -14.305 1 97.38 201 ALA A C 1
ATOM 1571 O O . ALA A 1 201 ? -13.68 -26.797 -14.078 1 97.38 201 ALA A O 1
ATOM 1572 N N . LEU A 1 202 ? -15.531 -27.891 -13.57 1 98.31 202 LEU A N 1
ATOM 1573 C CA . LEU A 1 202 ? -14.969 -28.469 -12.359 1 98.31 202 LEU A CA 1
ATOM 1574 C C . LEU A 1 202 ? -14.312 -29.812 -12.648 1 98.31 202 LEU A C 1
ATOM 1576 O O . LEU A 1 202 ? -13.508 -30.312 -11.844 1 98.31 202 LEU A O 1
ATOM 1580 N N . VAL A 1 203 ? -14.625 -30.453 -13.797 1 97.94 203 VAL A N 1
ATOM 1581 C CA . VAL A 1 203 ? -14.047 -31.75 -14.148 1 97.94 203 VAL A CA 1
ATOM 1582 C C . VAL A 1 203 ? -12.523 -31.625 -14.219 1 97.94 203 VAL A C 1
ATOM 1584 O O . VAL A 1 203 ? -11.805 -32.438 -13.609 1 97.94 203 VAL A O 1
ATOM 1587 N N . PRO A 1 204 ? -11.953 -30.562 -14.891 1 97.81 204 PRO A N 1
ATOM 1588 C CA . PRO A 1 204 ? -10.5 -30.422 -14.898 1 97.81 204 PRO A CA 1
ATOM 1589 C C . PRO A 1 204 ? -9.906 -30.281 -13.5 1 97.81 204 PRO A C 1
ATOM 1591 O O . PRO A 1 204 ? -8.773 -30.703 -13.258 1 97.81 204 PRO A O 1
ATOM 1594 N N . VAL A 1 205 ? -10.625 -29.719 -12.57 1 98.44 205 VAL A N 1
ATOM 1595 C CA . VAL A 1 205 ? -10.172 -29.562 -11.188 1 98.44 205 VAL A CA 1
ATOM 1596 C C . VAL A 1 205 ? -10.156 -30.938 -10.508 1 98.44 205 VAL A C 1
ATOM 1598 O O . VAL A 1 205 ? -9.172 -31.312 -9.875 1 98.44 205 VAL A O 1
ATOM 1601 N N . LEU A 1 206 ? -11.25 -31.688 -10.719 1 98.31 206 LEU A N 1
ATOM 1602 C CA . LEU A 1 206 ? -11.383 -33 -10.125 1 98.31 206 LEU A CA 1
ATOM 1603 C C . LEU A 1 206 ? -10.336 -33.969 -10.68 1 98.31 206 LEU A C 1
ATOM 1605 O O . LEU A 1 206 ? -9.859 -34.875 -9.969 1 98.31 206 LEU A O 1
ATOM 1609 N N . GLU A 1 207 ? -9.891 -33.75 -11.961 1 97.62 207 GLU A N 1
ATOM 1610 C CA . GLU A 1 207 ? -8.891 -34.594 -12.609 1 97.62 207 GLU A CA 1
ATOM 1611 C C . GLU A 1 207 ? -7.477 -34.125 -12.273 1 97.62 207 GLU A C 1
ATOM 1613 O O . GLU A 1 207 ? -6.5 -34.781 -12.664 1 97.62 207 GLU A O 1
ATOM 1618 N N . GLY A 1 208 ? -7.336 -32.969 -11.641 1 96.62 208 GLY A N 1
ATOM 1619 C CA . GLY A 1 208 ? -6.031 -32.469 -11.227 1 96.62 208 GLY A CA 1
ATOM 1620 C C . GLY A 1 208 ? -5.316 -31.703 -12.32 1 96.62 208 GLY A C 1
ATOM 1621 O O . GLY A 1 208 ? -4.137 -31.375 -12.188 1 96.62 208 GLY A O 1
ATOM 1622 N N . ARG A 1 209 ? -5.996 -31.422 -13.391 1 97.06 209 ARG A N 1
ATOM 1623 C CA . ARG A 1 209 ? -5.383 -30.688 -14.492 1 97.06 209 ARG A CA 1
ATOM 1624 C C . ARG A 1 209 ? -5.27 -29.203 -14.172 1 97.06 209 ARG A C 1
ATOM 1626 O O . ARG A 1 209 ? -4.371 -28.531 -14.664 1 97.06 209 ARG A O 1
ATOM 1633 N N . LEU A 1 210 ? -6.199 -28.703 -13.352 1 97.88 210 LEU A N 1
ATOM 1634 C CA . LEU A 1 210 ? -6.172 -27.344 -12.828 1 97.88 210 LEU A CA 1
ATOM 1635 C C . LEU A 1 210 ? -6.305 -27.344 -11.312 1 97.88 210 LEU A C 1
ATOM 1637 O O . LEU A 1 210 ? -7.141 -28.062 -10.758 1 97.88 210 LEU A O 1
ATOM 1641 N N . PRO A 1 211 ? -5.484 -26.562 -10.711 1 98.5 211 PRO A N 1
ATOM 1642 C CA . PRO A 1 211 ? -5.66 -26.438 -9.258 1 98.5 211 PRO A CA 1
ATOM 1643 C C . PRO A 1 211 ? -6.758 -25.438 -8.883 1 98.5 211 PRO A C 1
ATOM 1645 O O . PRO A 1 211 ? -7.086 -24.562 -9.68 1 98.5 211 PRO A O 1
ATOM 1648 N N . LEU A 1 212 ? -7.363 -25.641 -7.691 1 98.62 212 LEU A N 1
ATOM 1649 C CA . LEU A 1 212 ? -8.109 -24.562 -7.078 1 98.62 212 LEU A CA 1
ATOM 1650 C C . LEU A 1 212 ? -7.164 -23.531 -6.465 1 98.62 212 LEU A C 1
ATOM 1652 O O . LEU A 1 212 ? -6.188 -23.891 -5.805 1 98.62 212 LEU A O 1
ATOM 1656 N N . ARG A 1 213 ? -7.344 -22.281 -6.738 1 98.62 213 ARG A N 1
ATOM 1657 C CA . ARG A 1 213 ? -6.625 -21.188 -6.094 1 98.62 213 ARG A CA 1
ATOM 1658 C C . ARG A 1 213 ? -7.5 -20.5 -5.047 1 98.62 213 ARG A C 1
ATOM 1660 O O . ARG A 1 213 ? -8.406 -19.75 -5.391 1 98.62 213 ARG A O 1
ATOM 1667 N N . VAL A 1 214 ? -7.277 -20.75 -3.779 1 98.88 214 VAL A N 1
ATOM 1668 C CA . VAL A 1 214 ? -8.312 -20.516 -2.777 1 98.88 214 VAL A CA 1
ATOM 1669 C C . VAL A 1 214 ? -7.922 -19.344 -1.893 1 98.88 214 VAL A C 1
ATOM 1671 O O . VAL A 1 214 ? -6.91 -19.391 -1.188 1 98.88 214 VAL A O 1
ATOM 1674 N N . HIS A 1 215 ? -8.672 -18.297 -2.004 1 98.81 215 HIS A N 1
ATOM 1675 C CA . HIS A 1 215 ? -8.617 -17.219 -1.026 1 98.81 215 HIS A CA 1
ATOM 1676 C C . HIS A 1 215 ? -9.047 -17.703 0.354 1 98.81 215 HIS A C 1
ATOM 1678 O O . HIS A 1 215 ? -10.211 -18.078 0.552 1 98.81 215 HIS A O 1
ATOM 1684 N N . VAL A 1 216 ? -8.18 -17.672 1.309 1 98.75 216 VAL A N 1
ATOM 1685 C CA . VAL A 1 216 ? -8.477 -18.125 2.664 1 98.75 216 VAL A CA 1
ATOM 1686 C C . VAL A 1 216 ? -7.492 -17.484 3.646 1 98.75 216 VAL A C 1
ATOM 1688 O O . VAL A 1 216 ? -6.301 -17.359 3.354 1 98.75 216 VAL A O 1
ATOM 1691 N N . HIS A 1 217 ? -7.992 -17.031 4.871 1 98.44 217 HIS A N 1
ATOM 1692 C CA . HIS A 1 217 ? -7.145 -16.281 5.785 1 98.44 217 HIS A CA 1
ATOM 1693 C C . HIS A 1 217 ? -6.926 -17.047 7.09 1 98.44 217 HIS A C 1
ATOM 1695 O O . HIS A 1 217 ? -5.824 -17.031 7.645 1 98.44 217 HIS A O 1
ATOM 1701 N N . LYS A 1 218 ? -7.938 -17.766 7.578 1 98.31 218 LYS A N 1
ATOM 1702 C CA . LYS A 1 218 ? -7.91 -18.297 8.938 1 98.31 218 LYS A CA 1
ATOM 1703 C C . LYS A 1 218 ? -7.508 -19.766 8.945 1 98.31 218 LYS A C 1
ATOM 1705 O O . LYS A 1 218 ? -7.875 -20.516 8.039 1 98.31 218 LYS A O 1
ATOM 1710 N N . GLU A 1 219 ? -6.922 -20.188 9.992 1 98.19 219 GLU A N 1
ATOM 1711 C CA . GLU A 1 219 ? -6.43 -21.547 10.164 1 98.19 219 GLU A CA 1
ATOM 1712 C C . GLU A 1 219 ? -7.57 -22.562 10.086 1 98.19 219 GLU A C 1
ATOM 1714 O O . GLU A 1 219 ? -7.434 -23.625 9.461 1 98.19 219 GLU A O 1
ATOM 1719 N N . ASP A 1 220 ? -8.711 -22.219 10.695 1 98.06 220 ASP A N 1
ATOM 1720 C CA . ASP A 1 220 ? -9.836 -23.141 10.68 1 98.06 220 ASP A CA 1
ATOM 1721 C C . ASP A 1 220 ? -10.375 -23.328 9.266 1 98.06 220 ASP A C 1
ATOM 1723 O O . ASP A 1 220 ? -10.773 -24.438 8.891 1 98.06 220 ASP A O 1
ATOM 1727 N N . ASP A 1 221 ? -10.422 -22.266 8.484 1 98.56 221 ASP A N 1
ATOM 1728 C CA . ASP A 1 221 ? -10.867 -22.375 7.102 1 98.56 221 ASP A CA 1
ATOM 1729 C C . ASP A 1 221 ? -9.867 -23.172 6.266 1 98.56 221 ASP A C 1
ATOM 1731 O O . ASP A 1 221 ? -10.258 -23.891 5.344 1 98.56 221 ASP A O 1
ATOM 1735 N N . ILE A 1 222 ? -8.586 -23 6.551 1 98.62 222 ILE A N 1
ATOM 1736 C CA . ILE A 1 222 ? -7.555 -23.766 5.859 1 98.62 222 ILE A CA 1
ATOM 1737 C C . ILE A 1 222 ? -7.707 -25.25 6.188 1 98.62 222 ILE A C 1
ATOM 1739 O O . ILE A 1 222 ? -7.574 -26.109 5.305 1 98.62 222 ILE A O 1
ATOM 1743 N N . ALA A 1 223 ? -8.016 -25.562 7.441 1 98.56 223 ALA A N 1
ATOM 1744 C CA . ALA A 1 223 ? -8.273 -26.953 7.824 1 98.56 223 ALA A CA 1
ATOM 1745 C C . ALA A 1 223 ? -9.438 -27.531 7.023 1 98.56 223 ALA A C 1
ATOM 1747 O O . ALA A 1 223 ? -9.383 -28.672 6.574 1 98.56 223 ALA A O 1
ATOM 1748 N N . VAL A 1 224 ? -10.469 -26.766 6.859 1 98.56 224 VAL A N 1
ATOM 1749 C CA . VAL A 1 224 ? -11.625 -27.188 6.078 1 98.56 224 VAL A CA 1
ATOM 1750 C C . VAL A 1 224 ? -11.219 -27.422 4.629 1 98.56 224 VAL A C 1
ATOM 1752 O O . VAL A 1 224 ? -11.617 -28.406 4.012 1 98.56 224 VAL A O 1
ATOM 1755 N N . LEU A 1 225 ? -10.414 -26.5 4.074 1 98.75 225 LEU A N 1
ATOM 1756 C CA . LEU A 1 225 ? -9.922 -26.641 2.709 1 98.75 225 LEU A CA 1
ATOM 1757 C C . LEU A 1 225 ? -9.164 -27.938 2.529 1 98.75 225 LEU A C 1
ATOM 1759 O O . LEU A 1 225 ? -9.367 -28.656 1.546 1 98.75 225 LEU A O 1
ATOM 1763 N N . ILE A 1 226 ? -8.297 -28.266 3.445 1 98.5 226 ILE A N 1
ATOM 1764 C CA . ILE A 1 226 ? -7.504 -29.484 3.395 1 98.5 226 ILE A CA 1
ATOM 1765 C C . ILE A 1 226 ? -8.43 -30.703 3.398 1 98.5 226 ILE A C 1
ATOM 1767 O O . ILE A 1 226 ? -8.219 -31.641 2.635 1 98.5 226 ILE A O 1
ATOM 1771 N N . SER A 1 227 ? -9.477 -30.672 4.242 1 98.19 227 SER A N 1
ATOM 1772 C CA . SER A 1 227 ? -10.445 -31.75 4.309 1 98.19 227 SER A CA 1
ATOM 1773 C C . SER A 1 227 ? -11.18 -31.906 2.982 1 98.19 227 SER A C 1
ATOM 1775 O O . SER A 1 227 ? -11.398 -33.031 2.516 1 98.19 227 SER A O 1
ATOM 1777 N N . LEU A 1 228 ? -11.594 -30.781 2.4 1 98.38 228 LEU A N 1
ATOM 1778 C CA . LEU A 1 228 ? -12.273 -30.828 1.108 1 98.38 228 LEU A CA 1
ATOM 1779 C C . LEU A 1 228 ? -11.359 -31.406 0.034 1 98.38 228 LEU A C 1
ATOM 1781 O O . LEU A 1 228 ? -11.805 -32.219 -0.795 1 98.38 228 LEU A O 1
ATOM 1785 N N . ALA A 1 229 ? -10.117 -31.016 0.026 1 98.5 229 ALA A N 1
ATOM 1786 C CA . ALA A 1 229 ? -9.148 -31.516 -0.949 1 98.5 229 ALA A CA 1
ATOM 1787 C C . ALA A 1 229 ? -8.953 -33.031 -0.808 1 98.5 229 ALA A C 1
ATOM 1789 O O . ALA A 1 229 ? -8.812 -33.719 -1.807 1 98.5 229 ALA A O 1
ATOM 1790 N N . LYS A 1 230 ? -8.922 -33.5 0.419 1 97.25 230 LYS A N 1
ATOM 1791 C CA . LYS A 1 230 ? -8.797 -34.938 0.667 1 97.25 230 LYS A CA 1
ATOM 1792 C C . LYS A 1 230 ? -10.023 -35.688 0.155 1 97.25 230 LYS A C 1
ATOM 1794 O O . LYS A 1 230 ? -9.898 -36.781 -0.398 1 97.25 230 LYS A O 1
ATOM 1799 N N . THR A 1 231 ? -11.141 -35.125 0.333 1 97.44 231 THR A N 1
ATOM 1800 C CA . THR A 1 231 ? -12.398 -35.781 -0.05 1 97.44 231 THR A CA 1
ATOM 1801 C C . THR A 1 231 ? -12.5 -35.906 -1.568 1 97.44 231 THR A C 1
ATOM 1803 O O . THR A 1 231 ? -12.875 -36.938 -2.086 1 97.44 231 THR A O 1
ATOM 1806 N N . TYR A 1 232 ? -12.141 -34.875 -2.285 1 97.88 232 TYR A N 1
ATOM 1807 C CA . TYR A 1 232 ? -12.438 -34.812 -3.713 1 97.88 232 TYR A CA 1
ATOM 1808 C C . TYR A 1 232 ? -11.18 -35.062 -4.539 1 97.88 232 TYR A C 1
ATOM 1810 O O . TYR A 1 232 ? -11.258 -35.344 -5.738 1 97.88 232 TYR A O 1
ATOM 1818 N N . GLY A 1 233 ? -10.016 -34.875 -3.975 1 97.06 233 GLY A N 1
ATOM 1819 C CA . GLY A 1 233 ? -8.766 -35.219 -4.629 1 97.06 233 GLY A CA 1
ATOM 1820 C C . GLY A 1 233 ? -8.227 -34.125 -5.512 1 97.06 233 GLY A C 1
ATOM 1821 O O . GLY A 1 233 ? -7.359 -34.344 -6.355 1 97.06 233 GLY A O 1
ATOM 1822 N N . PHE A 1 234 ? -8.695 -32.938 -5.359 1 97.94 234 PHE A N 1
ATOM 1823 C CA . PHE A 1 234 ? -8.227 -31.844 -6.211 1 97.94 234 PHE A CA 1
ATOM 1824 C C . PHE A 1 234 ? -6.938 -31.25 -5.656 1 97.94 234 PHE A C 1
ATOM 1826 O O . PHE A 1 234 ? -6.668 -31.344 -4.457 1 97.94 234 PHE A O 1
ATOM 1833 N N . LYS A 1 235 ? -6.074 -30.641 -6.527 1 98.06 235 LYS A N 1
ATOM 1834 C CA . LYS A 1 235 ? -4.918 -29.812 -6.16 1 98.06 235 LYS A CA 1
ATOM 1835 C C . LYS A 1 235 ? -5.336 -28.391 -5.828 1 98.06 235 LYS A C 1
ATOM 1837 O O . LYS A 1 235 ? -6.367 -27.906 -6.309 1 98.06 235 LYS A O 1
ATOM 1842 N N . TYR A 1 236 ? -4.551 -27.75 -4.984 1 98.06 236 TYR A N 1
ATOM 1843 C CA . TYR A 1 236 ? -4.938 -26.406 -4.602 1 98.06 236 TYR A CA 1
ATOM 1844 C C . TYR A 1 236 ? -3.727 -25.594 -4.145 1 98.06 236 TYR A C 1
ATOM 1846 O O . TYR A 1 236 ? -2.676 -26.172 -3.838 1 98.06 236 TYR A O 1
ATOM 1854 N N . THR A 1 237 ? -3.832 -24.266 -4.262 1 97.69 237 THR A N 1
ATOM 1855 C CA . THR A 1 237 ? -2.953 -23.328 -3.574 1 97.69 237 THR A CA 1
ATOM 1856 C C . THR A 1 237 ? -3.699 -22.625 -2.451 1 97.69 237 THR A C 1
ATOM 1858 O O . THR A 1 237 ? -4.93 -22.562 -2.451 1 97.69 237 THR A O 1
ATOM 1861 N N . ILE A 1 238 ? -2.986 -22.25 -1.467 1 97.88 238 ILE A N 1
ATOM 1862 C CA . ILE A 1 238 ? -3.498 -21.375 -0.416 1 97.88 238 ILE A CA 1
ATOM 1863 C C . ILE A 1 238 ? -3.07 -19.938 -0.689 1 97.88 238 ILE A C 1
ATOM 1865 O O . ILE A 1 238 ? -1.879 -19.625 -0.642 1 97.88 238 ILE A O 1
ATOM 1869 N N . ASP A 1 239 ? -4.004 -19.094 -0.987 1 98.25 239 ASP A N 1
ATOM 1870 C CA . ASP A 1 239 ? -3.736 -17.688 -1.249 1 98.25 239 ASP A CA 1
ATOM 1871 C C . ASP A 1 239 ? -4.16 -16.812 -0.067 1 98.25 239 ASP A C 1
ATOM 1873 O O . ASP A 1 239 ? -5.289 -16.938 0.419 1 98.25 239 ASP A O 1
ATOM 1877 N N . HIS A 1 240 ? -3.225 -15.898 0.408 1 98.06 240 HIS A N 1
ATOM 1878 C CA . HIS A 1 240 ? -3.389 -14.914 1.472 1 98.06 240 HIS A CA 1
ATOM 1879 C C . HIS A 1 240 ? -2.859 -15.445 2.801 1 98.06 240 HIS A C 1
ATOM 1881 O O . HIS A 1 240 ? -1.679 -15.281 3.113 1 98.06 240 HIS A O 1
ATOM 1887 N N . ALA A 1 241 ? -3.699 -16.172 3.521 1 97.5 241 ALA A N 1
ATOM 1888 C CA . ALA A 1 241 ? -3.318 -16.75 4.809 1 97.5 241 ALA A CA 1
ATOM 1889 C C . ALA A 1 241 ? -2.84 -15.664 5.773 1 97.5 241 ALA A C 1
ATOM 1891 O O . ALA A 1 241 ? -1.966 -15.906 6.605 1 97.5 241 ALA A O 1
ATOM 1892 N N . CYS A 1 242 ? -3.387 -14.492 5.723 1 97.31 242 CYS A N 1
ATOM 1893 C CA . CYS A 1 242 ? -2.848 -13.352 6.453 1 97.31 242 CYS A CA 1
ATOM 1894 C C . CYS A 1 242 ? -3.23 -13.414 7.926 1 97.31 242 CYS A C 1
ATOM 1896 O O . CYS A 1 242 ? -2.643 -12.711 8.75 1 97.31 242 CYS A O 1
ATOM 1898 N N . ASP A 1 243 ? -4.207 -14.289 8.312 1 98 243 ASP A N 1
ATOM 1899 C CA . ASP A 1 243 ? -4.57 -14.398 9.719 1 98 243 ASP A CA 1
ATOM 1900 C C . ASP A 1 243 ? -3.891 -15.602 10.367 1 98 243 ASP A C 1
ATOM 1902 O O . ASP A 1 243 ? -4.027 -15.82 11.578 1 98 243 ASP A O 1
ATOM 1906 N N . VAL A 1 244 ? -3.234 -16.438 9.625 1 97.56 244 VAL A N 1
ATOM 1907 C CA . VAL A 1 244 ? -2.439 -17.516 10.227 1 97.56 244 VAL A CA 1
ATOM 1908 C C . VAL A 1 244 ? -1.358 -16.922 11.125 1 97.56 244 VAL A C 1
ATOM 1910 O O . VAL A 1 244 ? -0.565 -16.078 10.68 1 97.56 244 VAL A O 1
ATOM 1913 N N . HIS A 1 245 ? -1.306 -17.328 12.383 1 97.69 245 HIS A N 1
ATOM 1914 C CA . HIS A 1 245 ? -0.448 -16.641 13.336 1 97.69 245 HIS A CA 1
ATOM 1915 C C . HIS A 1 245 ? 0.103 -17.609 14.383 1 97.69 245 HIS A C 1
ATOM 1917 O O . HIS A 1 245 ? 0.665 -17.172 15.398 1 97.69 245 HIS A O 1
ATOM 1923 N N . THR A 1 246 ? -0.128 -18.906 14.211 1 97.56 246 THR A N 1
ATOM 1924 C CA . THR A 1 246 ? 0.366 -19.906 15.156 1 97.56 246 THR A CA 1
ATOM 1925 C C . THR A 1 246 ? 1.345 -20.859 14.477 1 97.56 246 THR A C 1
ATOM 1927 O O . THR A 1 246 ? 1.33 -21 13.25 1 97.56 246 THR A O 1
ATOM 1930 N N . GLU A 1 247 ? 2.199 -21.453 15.32 1 96.5 247 GLU A N 1
ATOM 1931 C CA . GLU A 1 247 ? 3.08 -22.5 14.82 1 96.5 247 GLU A CA 1
ATOM 1932 C C . GLU A 1 247 ? 2.281 -23.625 14.18 1 96.5 247 GLU A C 1
ATOM 1934 O O . GLU A 1 247 ? 2.631 -24.109 13.102 1 96.5 247 GLU A O 1
ATOM 1939 N N . GLU A 1 248 ? 1.212 -24 14.82 1 96.81 248 GLU A N 1
ATOM 1940 C CA . GLU A 1 248 ? 0.366 -25.094 14.336 1 96.81 248 GLU A CA 1
ATOM 1941 C C . GLU A 1 248 ? -0.236 -24.766 12.977 1 96.81 248 GLU A C 1
ATOM 1943 O O . GLU A 1 248 ? -0.362 -25.641 12.117 1 96.81 248 GLU A O 1
ATOM 1948 N N . GLY A 1 249 ? -0.593 -23.531 12.781 1 97.06 249 GLY A N 1
ATOM 1949 C CA . GLY A 1 249 ? -1.159 -23.109 11.508 1 97.06 249 GLY A CA 1
ATOM 1950 C C . GLY A 1 249 ? -0.2 -23.266 10.344 1 97.06 249 GLY A C 1
ATOM 1951 O O . GLY A 1 249 ? -0.557 -23.828 9.312 1 97.06 249 GLY A O 1
ATOM 1952 N N . PHE A 1 250 ? 1.014 -22.797 10.508 1 96.44 250 PHE A N 1
ATOM 1953 C CA . PHE A 1 250 ? 1.999 -22.875 9.43 1 96.44 250 PHE A CA 1
ATOM 1954 C C . PHE A 1 250 ? 2.447 -24.312 9.211 1 96.44 250 PHE A C 1
ATOM 1956 O O . PHE A 1 250 ? 2.693 -24.719 8.078 1 96.44 250 PHE A O 1
ATOM 1963 N N . LYS A 1 251 ? 2.547 -25.109 10.273 1 96.31 251 LYS A N 1
ATOM 1964 C CA . LYS A 1 251 ? 2.852 -26.531 10.125 1 96.31 251 LYS A CA 1
ATOM 1965 C C . LYS A 1 251 ? 1.755 -27.25 9.344 1 96.31 251 LYS A C 1
ATOM 1967 O O . LYS A 1 251 ? 2.043 -28.109 8.516 1 96.31 251 LYS A O 1
ATOM 1972 N N . MET A 1 252 ? 0.539 -26.875 9.633 1 96.81 252 MET A N 1
ATOM 1973 C CA . MET A 1 252 ? -0.592 -27.469 8.922 1 96.81 252 MET A CA 1
ATOM 1974 C C . MET A 1 252 ? -0.494 -27.188 7.426 1 96.81 252 MET A C 1
ATOM 1976 O O . MET A 1 252 ? -0.707 -28.078 6.609 1 96.81 252 MET A O 1
ATOM 1980 N N . ILE A 1 253 ? -0.159 -25.969 7.062 1 96.5 253 ILE A N 1
ATOM 1981 C CA . ILE A 1 253 ? -0.004 -25.625 5.656 1 96.5 253 ILE A CA 1
ATOM 1982 C C . ILE A 1 253 ? 1.14 -26.422 5.047 1 96.5 253 ILE A C 1
ATOM 1984 O O . ILE A 1 253 ? 0.993 -27 3.967 1 96.5 253 ILE A O 1
ATOM 1988 N N . LYS A 1 254 ? 2.242 -26.484 5.734 1 95.12 254 LYS A N 1
ATOM 1989 C CA . LYS A 1 254 ? 3.393 -27.25 5.254 1 95.12 254 LYS A CA 1
ATOM 1990 C C . LYS A 1 254 ? 3.029 -28.719 5.016 1 95.12 254 LYS A C 1
ATOM 1992 O O . LYS A 1 254 ? 3.359 -29.281 3.971 1 95.12 254 LYS A O 1
ATOM 1997 N N . GLU A 1 255 ? 2.336 -29.281 5.957 1 94.81 255 GLU A N 1
ATOM 1998 C CA . GLU A 1 255 ? 1.979 -30.703 5.91 1 94.81 255 GLU A CA 1
ATOM 1999 C C . GLU A 1 255 ? 0.999 -30.984 4.773 1 94.81 255 GLU A C 1
ATOM 2001 O O . GLU A 1 255 ? 0.971 -32.094 4.23 1 94.81 255 GLU A O 1
ATOM 2006 N N . SER A 1 256 ? 0.222 -30.016 4.418 1 94.81 256 SER A N 1
ATOM 2007 C CA . SER A 1 256 ? -0.758 -30.188 3.354 1 94.81 256 SER A CA 1
ATOM 2008 C C . SER A 1 256 ? -0.079 -30.344 1.996 1 94.81 256 SER A C 1
ATOM 2010 O O . SER A 1 256 ? -0.667 -30.891 1.058 1 94.81 256 SER A O 1
ATOM 2012 N N . GLY A 1 257 ? 1.158 -29.781 1.846 1 93.12 257 GLY A N 1
ATOM 2013 C CA . GLY A 1 257 ? 1.883 -29.844 0.586 1 93.12 257 GLY A CA 1
ATOM 2014 C C . GLY A 1 257 ? 1.443 -28.781 -0.405 1 93.12 257 GLY A C 1
ATOM 2015 O O . GLY A 1 257 ? 2.008 -28.672 -1.494 1 93.12 257 GLY A O 1
ATOM 2016 N N . ALA A 1 258 ? 0.499 -27.938 -0.053 1 93.75 258 ALA A N 1
ATOM 2017 C CA . ALA A 1 258 ? -0.002 -26.891 -0.941 1 93.75 258 ALA A CA 1
ATOM 2018 C C . ALA A 1 258 ? 1 -25.75 -1.062 1 93.75 258 ALA A C 1
ATOM 2020 O O . ALA A 1 258 ? 1.736 -25.469 -0.116 1 93.75 258 ALA A O 1
ATOM 2021 N N . SER A 1 259 ? 1.05 -25.141 -2.262 1 94.94 259 SER A N 1
ATOM 2022 C CA . SER A 1 259 ? 1.788 -23.891 -2.395 1 94.94 259 SER A CA 1
ATOM 2023 C C . SER A 1 259 ? 1.079 -22.75 -1.672 1 94.94 259 SER A C 1
ATOM 2025 O O . SER A 1 259 ? -0.149 -22.656 -1.711 1 94.94 259 SER A O 1
ATOM 2027 N N . LEU A 1 260 ? 1.854 -21.969 -0.982 1 97.12 260 LEU A N 1
ATOM 2028 C CA . LEU A 1 260 ? 1.333 -20.797 -0.298 1 97.12 260 LEU A CA 1
ATOM 2029 C C . LEU A 1 260 ? 1.686 -19.531 -1.062 1 97.12 260 LEU A C 1
ATOM 2031 O O . LEU A 1 260 ? 2.861 -19.25 -1.312 1 97.12 260 LEU A O 1
ATOM 2035 N N . VAL A 1 261 ? 0.712 -18.844 -1.527 1 97.75 261 VAL A N 1
ATOM 2036 C CA . VAL A 1 261 ? 0.853 -17.484 -2.053 1 97.75 261 VAL A CA 1
ATOM 2037 C C . VAL A 1 261 ? 0.455 -16.469 -0.983 1 97.75 261 VAL A C 1
ATOM 2039 O O . VAL A 1 261 ? -0.726 -16.141 -0.836 1 97.75 261 VAL A O 1
ATOM 2042 N N . TYR A 1 262 ? 1.364 -15.969 -0.256 1 97.44 262 TYR A N 1
ATOM 2043 C CA . TYR A 1 262 ? 1.155 -15.219 0.978 1 97.44 262 TYR A CA 1
ATOM 2044 C C . TYR A 1 262 ? 0.969 -13.734 0.69 1 97.44 262 TYR A C 1
ATOM 2046 O O . TYR A 1 262 ? 1.67 -13.164 -0.151 1 97.44 262 TYR A O 1
ATOM 2054 N N . GLY A 1 263 ? -0.067 -13.133 1.323 1 96.12 263 GLY A N 1
ATOM 2055 C CA . GLY A 1 263 ? -0.185 -11.688 1.245 1 96.12 263 GLY A CA 1
ATOM 2056 C C . GLY A 1 263 ? -1.559 -11.219 0.801 1 96.12 263 GLY A C 1
ATOM 2057 O O . GLY A 1 263 ? -2.535 -11.961 0.906 1 96.12 263 GLY A O 1
ATOM 2058 N N . PRO A 1 264 ? -1.642 -10.023 0.464 1 96.81 264 PRO A N 1
ATOM 2059 C CA . PRO A 1 264 ? -0.574 -9.023 0.473 1 96.81 264 PRO A CA 1
ATOM 2060 C C . PRO A 1 264 ? -0.224 -8.547 1.881 1 96.81 264 PRO A C 1
ATOM 2062 O O . PRO A 1 264 ? -1.117 -8.336 2.705 1 96.81 264 PRO A O 1
ATOM 2065 N N . VAL A 1 265 ? 1.057 -8.289 2.199 1 94.62 265 VAL A N 1
ATOM 2066 C CA . VAL A 1 265 ? 1.538 -8 3.547 1 94.62 265 VAL A CA 1
ATOM 2067 C C . VAL A 1 265 ? 1.37 -6.516 3.854 1 94.62 265 VAL A C 1
ATOM 2069 O O . VAL A 1 265 ? 1.151 -6.137 5.004 1 94.62 265 VAL A O 1
ATOM 2072 N N . ASP A 1 266 ? 1.326 -5.629 2.982 1 95 266 ASP A N 1
ATOM 2073 C CA . ASP A 1 266 ? 1.322 -4.184 3.184 1 95 266 ASP A CA 1
ATOM 2074 C C . ASP A 1 266 ? -0.079 -3.607 2.99 1 95 266 ASP A C 1
ATOM 2076 O O . ASP A 1 266 ? -0.229 -2.455 2.578 1 95 266 ASP A O 1
ATOM 2080 N N . SER A 1 267 ? -1.024 -4.41 3.334 1 95.5 267 SER A N 1
ATOM 2081 C CA . SER A 1 267 ? -2.406 -3.973 3.17 1 95.5 267 SER A CA 1
ATOM 2082 C C . SER A 1 267 ? -3.127 -3.896 4.512 1 95.5 267 SER A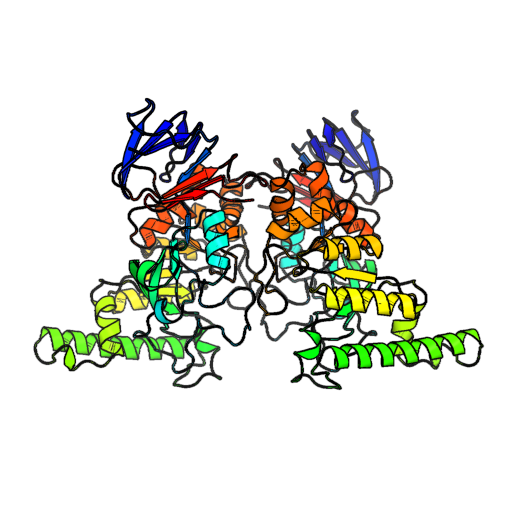 C 1
ATOM 2084 O O . SER A 1 267 ? -2.744 -4.578 5.465 1 95.5 267 SER A O 1
ATOM 2086 N N . HIS A 1 268 ? -4.141 -3.061 4.617 1 95.75 268 HIS A N 1
ATOM 2087 C CA . HIS A 1 268 ? -4.961 -2.881 5.809 1 95.75 268 HIS A CA 1
ATOM 2088 C C . HIS A 1 268 ? -5.809 -4.117 6.086 1 95.75 268 HIS A C 1
ATOM 2090 O O . HIS A 1 268 ? -6.488 -4.625 5.191 1 95.75 268 HIS A O 1
ATOM 2096 N N . PRO A 1 269 ? -5.68 -4.738 7.332 1 96.81 269 PRO A N 1
ATOM 2097 C CA . PRO A 1 269 ? -6.648 -5.77 7.711 1 96.81 269 PRO A CA 1
ATOM 2098 C C . PRO A 1 269 ? -8.047 -5.211 7.938 1 96.81 269 PRO A C 1
ATOM 2100 O O . PRO A 1 269 ? -8.422 -4.906 9.078 1 96.81 269 PRO A O 1
ATOM 2103 N N . TYR A 1 270 ? -8.867 -5.227 6.996 1 94.19 270 TYR A N 1
ATOM 2104 C CA . TYR A 1 270 ? -10.078 -4.414 6.945 1 94.19 270 TYR A CA 1
ATOM 2105 C C . TYR A 1 270 ? -11.273 -5.184 7.488 1 94.19 270 TYR A C 1
ATOM 2107 O O . TYR A 1 270 ? -12.414 -4.734 7.371 1 94.19 270 TYR A O 1
ATOM 2115 N N . LYS A 1 271 ? -11.148 -6.445 8.039 1 96 271 LYS A N 1
ATOM 2116 C CA . LYS A 1 271 ? -12.25 -7.246 8.555 1 96 271 LYS A CA 1
ATOM 2117 C C . LYS A 1 271 ? -11.812 -8.086 9.75 1 96 271 LYS A C 1
ATOM 2119 O O . LYS A 1 271 ? -10.617 -8.328 9.945 1 96 271 LYS A O 1
ATOM 2124 N N . VAL A 1 272 ? -12.766 -8.547 10.508 1 96.12 272 VAL A N 1
ATOM 2125 C CA . VAL A 1 272 ? -12.523 -9.266 11.75 1 96.12 272 VAL A CA 1
ATOM 2126 C C . VAL A 1 272 ? -11.742 -10.547 11.461 1 96.12 272 VAL A C 1
ATOM 2128 O O . VAL A 1 272 ? -10.891 -10.953 12.258 1 96.12 272 VAL A O 1
ATOM 2131 N N . GLU A 1 273 ? -11.984 -11.086 1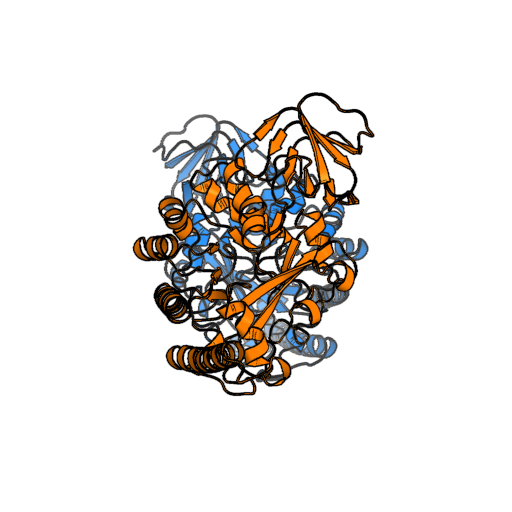0.312 1 96.88 273 GLU A N 1
ATOM 2132 C CA . GLU A 1 273 ? -11.289 -12.305 9.898 1 96.88 273 GLU A CA 1
ATOM 2133 C C . GLU A 1 273 ? -9.781 -12.109 9.906 1 96.88 273 GLU A C 1
ATOM 2135 O O . GLU A 1 273 ? -9.023 -13.078 10.023 1 96.88 273 GLU A O 1
ATOM 2140 N N . LEU A 1 274 ? -9.312 -10.891 9.844 1 98 274 LEU A N 1
ATOM 2141 C CA . LEU A 1 274 ? -7.898 -10.555 9.75 1 98 274 LEU A CA 1
ATOM 2142 C C . LEU A 1 274 ? -7.383 -10.008 11.086 1 98 274 LEU A C 1
ATOM 2144 O O . LEU A 1 274 ? -6.348 -9.344 11.125 1 98 274 LEU A O 1
ATOM 2148 N N . LYS A 1 275 ? -8.031 -10.281 12.188 1 96.56 275 LYS A N 1
ATOM 2149 C CA . LYS A 1 275 ? -7.746 -9.633 13.469 1 96.56 275 LYS A CA 1
ATOM 2150 C C . LYS A 1 275 ? -6.336 -9.961 13.953 1 96.56 275 LYS A C 1
ATOM 2152 O O . LYS A 1 275 ? -5.754 -9.219 14.742 1 96.56 275 LYS A O 1
ATOM 2157 N N . HIS A 1 276 ? -5.738 -11.094 13.469 1 97.5 276 HIS A N 1
ATOM 2158 C CA . HIS A 1 276 ? -4.402 -11.461 13.922 1 97.5 276 HIS A CA 1
ATOM 2159 C C . HIS A 1 276 ? -3.354 -11.141 12.859 1 97.5 276 HIS A C 1
ATOM 2161 O O . HIS A 1 276 ? -2.195 -11.547 12.984 1 97.5 276 HIS A O 1
ATOM 2167 N N . GLU A 1 277 ? -3.768 -10.43 11.789 1 97.38 277 GLU A N 1
ATOM 2168 C CA . GLU A 1 277 ? -2.803 -10.031 10.766 1 97.38 277 GLU A CA 1
ATOM 2169 C C . GLU A 1 277 ? -1.699 -9.164 11.359 1 97.38 277 GLU A C 1
ATOM 2171 O O . GLU A 1 277 ? -1.976 -8.25 12.141 1 97.38 277 GLU A O 1
ATOM 2176 N N . SER A 1 278 ? -0.441 -9.516 11.094 1 96.44 278 SER A N 1
ATOM 2177 C CA . SER A 1 278 ? 0.751 -8.758 11.453 1 96.44 278 SER A CA 1
ATOM 2178 C C . SER A 1 278 ? 1.938 -9.141 10.578 1 96.44 278 SER A C 1
ATOM 2180 O O . SER A 1 278 ? 2.127 -10.312 10.258 1 96.44 278 SER A O 1
ATOM 2182 N N . TYR A 1 279 ? 2.713 -8.141 10.234 1 95.44 279 TYR A N 1
ATOM 2183 C CA . TYR A 1 279 ? 3.939 -8.477 9.516 1 95.44 279 TYR A CA 1
ATOM 2184 C C . TYR A 1 279 ? 4.832 -9.375 10.367 1 95.44 279 TYR A C 1
ATOM 2186 O O . TYR A 1 279 ? 5.676 -10.102 9.836 1 95.44 279 TYR A O 1
ATOM 2194 N N . LYS A 1 280 ? 4.645 -9.453 11.688 1 96.31 280 LYS A N 1
ATOM 2195 C CA . LYS A 1 280 ? 5.449 -10.258 12.602 1 96.31 280 LYS A CA 1
ATOM 2196 C C . LYS A 1 280 ? 5.188 -11.75 12.391 1 96.31 280 LYS A C 1
ATOM 2198 O O . LYS A 1 280 ? 6.016 -12.586 12.758 1 96.31 280 LYS A O 1
ATOM 2203 N N . ASN A 1 281 ? 4.02 -12.094 11.82 1 96.5 281 ASN A N 1
ATOM 2204 C CA . ASN A 1 281 ? 3.699 -13.492 11.547 1 96.5 281 ASN A CA 1
ATOM 2205 C C . ASN A 1 281 ? 4.664 -14.102 10.539 1 96.5 281 ASN A C 1
ATOM 2207 O O . ASN A 1 281 ? 4.797 -15.328 10.461 1 96.5 281 ASN A O 1
ATOM 2211 N N . ILE A 1 282 ? 5.383 -13.281 9.781 1 96.25 282 ILE A N 1
ATOM 2212 C CA . ILE A 1 282 ? 6.34 -13.742 8.781 1 96.25 282 ILE A CA 1
ATOM 2213 C C . ILE A 1 282 ? 7.492 -14.469 9.469 1 96.25 282 ILE A C 1
ATOM 2215 O O . ILE A 1 282 ? 8.062 -15.406 8.914 1 96.25 282 ILE A O 1
ATOM 2219 N N . LYS A 1 283 ? 7.82 -14.07 10.734 1 95.31 283 LYS A N 1
ATOM 2220 C CA . LYS A 1 283 ? 8.844 -14.789 11.5 1 95.31 283 LYS A CA 1
ATOM 2221 C C . LYS A 1 283 ? 8.484 -16.266 11.648 1 95.31 283 LYS A C 1
ATOM 2223 O O . LYS A 1 283 ? 9.328 -17.141 11.445 1 95.31 283 LYS A O 1
ATOM 2228 N N . LEU A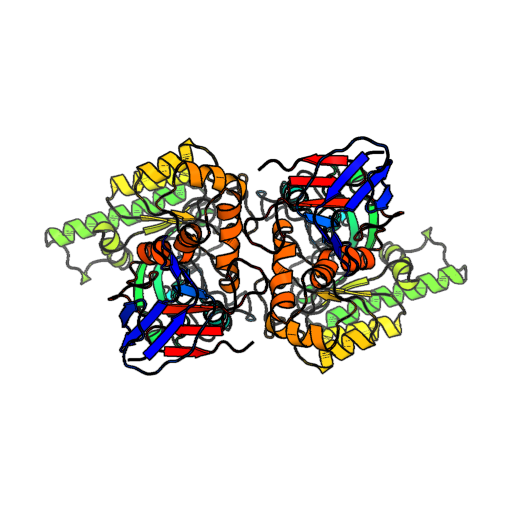 1 284 ? 7.199 -16.516 11.961 1 95.44 284 LEU A N 1
ATOM 2229 C CA . LEU A 1 284 ? 6.703 -17.875 12.086 1 95.44 284 LEU A CA 1
ATOM 2230 C C . LEU A 1 284 ? 6.672 -18.578 10.727 1 95.44 284 LEU A C 1
ATOM 2232 O O . LEU A 1 284 ? 7.012 -19.75 10.617 1 95.44 284 LEU A O 1
ATOM 2236 N N . LEU A 1 285 ? 6.285 -17.844 9.719 1 95.38 285 LEU A N 1
ATOM 2237 C CA . LEU A 1 285 ? 6.246 -18.375 8.359 1 95.38 285 LEU A CA 1
ATOM 2238 C C . LEU A 1 285 ? 7.625 -18.891 7.941 1 95.38 285 LEU A C 1
ATOM 2240 O O . LEU A 1 285 ? 7.762 -20.016 7.473 1 95.38 285 LEU A O 1
ATOM 2244 N N . ILE A 1 286 ? 8.633 -18.047 8.141 1 94.62 286 ILE A N 1
ATOM 2245 C CA . ILE A 1 286 ? 10.008 -18.375 7.773 1 94.62 286 ILE A CA 1
ATOM 2246 C C . ILE A 1 286 ? 10.461 -19.609 8.539 1 94.62 286 ILE A C 1
ATOM 2248 O O . ILE A 1 286 ? 11.094 -20.516 7.973 1 94.62 286 ILE A O 1
ATOM 2252 N N . LYS A 1 287 ? 10.094 -19.703 9.742 1 93.88 287 LYS A N 1
ATOM 2253 C CA . LYS A 1 287 ? 10.547 -20.781 10.625 1 93.88 287 LYS A CA 1
ATOM 2254 C C . LYS A 1 287 ? 9.906 -22.109 10.234 1 93.88 287 LYS A C 1
ATOM 2256 O O . LYS A 1 287 ? 10.578 -23.141 10.211 1 93.88 287 LYS A O 1
ATOM 2261 N N . TYR A 1 288 ? 8.641 -22.047 9.828 1 92 288 TYR A N 1
ATOM 2262 C CA . TYR A 1 288 ? 7.922 -23.312 9.75 1 92 288 TYR A CA 1
ATOM 2263 C C . TYR A 1 288 ? 7.566 -23.656 8.312 1 92 288 TYR A C 1
ATOM 2265 O O . TYR A 1 288 ? 7.199 -24.797 8.008 1 92 288 TYR A O 1
ATOM 2273 N N . MET A 1 289 ? 7.711 -22.656 7.371 1 85.12 289 MET A N 1
ATOM 2274 C CA . MET A 1 289 ? 7.418 -22.875 5.961 1 85.12 289 MET A CA 1
ATOM 2275 C C . MET A 1 289 ? 8.469 -22.219 5.074 1 85.12 289 MET A C 1
ATOM 2277 O O . MET A 1 289 ? 8.141 -21.391 4.223 1 85.12 289 MET A O 1
ATOM 2281 N N . PRO A 1 290 ? 9.586 -22.547 5.113 1 67.94 290 PRO A N 1
ATOM 2282 C CA . PRO A 1 290 ? 10.625 -21.766 4.418 1 67.94 290 PRO A CA 1
ATOM 2283 C C . PRO A 1 290 ? 10.664 -22.062 2.918 1 67.94 290 PRO A C 1
ATOM 2285 O O . PRO A 1 290 ? 11.141 -21.234 2.137 1 67.94 290 PRO A O 1
ATOM 2288 N N . GLU A 1 291 ? 10.281 -23.234 2.492 1 68.69 291 GLU A N 1
ATOM 2289 C CA . GLU A 1 291 ? 10.547 -23.656 1.12 1 68.69 291 GLU A CA 1
ATOM 2290 C C . GLU A 1 291 ? 9.531 -23.047 0.153 1 68.69 291 GLU A C 1
ATOM 2292 O O . GLU A 1 291 ? 9.883 -22.672 -0.968 1 68.69 291 GLU A O 1
ATOM 2297 N N . VAL A 1 292 ? 8.195 -23.25 0.562 1 62.5 292 VAL A N 1
ATOM 2298 C CA . VAL A 1 292 ? 7.266 -22.891 -0.501 1 62.5 292 VAL A CA 1
ATOM 2299 C C . VAL A 1 292 ? 6.461 -21.656 -0.091 1 62.5 292 VAL A C 1
ATOM 2301 O O . VAL A 1 292 ? 5.77 -21.672 0.931 1 62.5 292 VAL A O 1
ATOM 2304 N N . THR A 1 293 ? 7.031 -20.406 -0.59 1 86.12 293 THR A N 1
ATOM 2305 C CA . THR A 1 293 ? 6.215 -19.219 -0.406 1 86.12 293 THR A CA 1
ATOM 2306 C C . THR A 1 293 ? 6.422 -18.234 -1.56 1 86.12 293 THR A C 1
ATOM 2308 O O . THR A 1 293 ? 7.531 -18.125 -2.092 1 86.12 293 THR A O 1
ATOM 2311 N N . ALA A 1 294 ? 5.301 -17.859 -2.207 1 96.56 294 ALA A N 1
ATOM 2312 C CA . ALA A 1 294 ? 5.309 -16.719 -3.107 1 96.56 294 ALA A CA 1
ATOM 2313 C C . ALA A 1 294 ? 4.543 -15.539 -2.504 1 96.56 294 ALA A C 1
ATOM 2315 O O . ALA A 1 294 ? 3.686 -15.734 -1.636 1 96.56 294 ALA A O 1
ATOM 2316 N N . LEU A 1 295 ? 4.922 -14.367 -2.908 1 97.69 295 LEU A N 1
ATOM 2317 C CA . LEU A 1 295 ? 4.199 -13.172 -2.473 1 97.69 295 LEU A CA 1
ATOM 2318 C C . LEU A 1 295 ? 3.287 -12.656 -3.578 1 97.69 295 LEU A C 1
ATOM 2320 O O . LEU A 1 295 ? 3.57 -12.844 -4.762 1 97.69 295 LEU A O 1
ATOM 2324 N N . MET A 1 296 ? 2.242 -12.086 -3.141 1 98.5 296 MET A N 1
ATOM 2325 C CA . MET A 1 296 ? 1.271 -11.516 -4.07 1 98.5 296 MET A CA 1
ATOM 2326 C C . MET A 1 296 ? 1.088 -10.023 -3.828 1 98.5 296 MET A C 1
ATOM 2328 O O . MET A 1 296 ? 1.386 -9.531 -2.74 1 98.5 296 MET A O 1
ATOM 2332 N N . SER A 1 297 ? 0.637 -9.352 -4.883 1 98.56 297 SER A N 1
ATOM 2333 C CA . SER A 1 297 ? 0.221 -7.965 -4.703 1 98.56 297 SER A CA 1
ATOM 2334 C C . SER A 1 297 ? -1.263 -7.875 -4.367 1 98.56 297 SER A C 1
ATOM 2336 O O . SER A 1 297 ? -1.675 -7.012 -3.59 1 98.56 297 SER A O 1
ATOM 2338 N N . ASP A 1 298 ? -2.035 -8.875 -4.957 1 98.5 298 ASP A N 1
ATOM 2339 C CA . ASP A 1 298 ? -3.488 -8.75 -4.91 1 98.5 298 ASP A CA 1
ATOM 2340 C C . ASP A 1 298 ? -3.941 -7.398 -5.457 1 98.5 298 ASP A C 1
ATOM 2342 O O . ASP A 1 298 ? -4.922 -6.824 -4.977 1 98.5 298 ASP A O 1
ATOM 2346 N N . HIS A 1 299 ? -3.141 -6.871 -6.441 1 98.56 299 HIS A N 1
ATOM 2347 C CA . HIS A 1 299 ? -3.5 -5.613 -7.082 1 98.56 299 HIS A CA 1
ATOM 2348 C C . HIS A 1 299 ? -4.996 -5.547 -7.363 1 98.56 299 HIS A C 1
ATOM 2350 O O . HIS A 1 299 ? -5.574 -6.488 -7.914 1 98.56 299 HIS A O 1
ATOM 2356 N N . PRO A 1 300 ? -5.602 -4.395 -6.93 1 97.56 300 PRO A N 1
ATOM 2357 C CA . PRO A 1 300 ? -5.012 -3.115 -6.539 1 97.56 300 PRO A CA 1
ATOM 2358 C C . PRO A 1 300 ? -4.898 -2.951 -5.027 1 97.56 300 PRO A C 1
ATOM 2360 O O . PRO A 1 300 ? -4.664 -1.844 -4.539 1 97.56 300 PRO A O 1
ATOM 2363 N N . VAL A 1 301 ? -5.059 -4.02 -4.184 1 97.44 301 VAL A N 1
ATOM 2364 C CA . VAL A 1 301 ? -4.91 -3.906 -2.734 1 97.44 301 VAL A CA 1
ATOM 2365 C C . VAL A 1 301 ? -3.52 -3.375 -2.398 1 97.44 301 VAL A C 1
ATOM 2367 O O . VAL A 1 301 ? -3.385 -2.379 -1.684 1 97.44 301 VAL A O 1
ATOM 2370 N N . VAL A 1 302 ? -2.504 -3.963 -2.873 1 97.88 302 VAL A N 1
ATOM 2371 C CA . VAL A 1 302 ? -1.144 -3.455 -3.021 1 97.88 302 VAL A CA 1
ATOM 2372 C C . VAL A 1 302 ? -0.779 -3.379 -4.504 1 97.88 302 VAL A C 1
ATOM 2374 O O . VAL A 1 302 ? -0.963 -4.348 -5.242 1 97.88 302 VAL A O 1
ATOM 2377 N N . LEU A 1 303 ? -0.357 -2.193 -4.957 1 98.31 303 LEU A N 1
ATOM 2378 C CA . LEU A 1 303 ? -0.036 -2.033 -6.371 1 98.31 303 LEU A CA 1
ATOM 2379 C C . LEU A 1 303 ? 1.126 -2.936 -6.77 1 98.31 303 LEU A C 1
ATOM 2381 O O . LEU A 1 303 ? 2.08 -3.102 -6.008 1 98.31 303 LEU A O 1
ATOM 2385 N N . GLN A 1 304 ? 1.039 -3.465 -7.957 1 98 304 GLN A N 1
ATOM 2386 C CA . GLN A 1 304 ? 2.064 -4.387 -8.43 1 98 304 GLN A CA 1
ATOM 2387 C C . GLN A 1 304 ? 3.441 -3.734 -8.422 1 98 304 GLN A C 1
ATOM 2389 O O . GLN A 1 304 ? 4.449 -4.398 -8.156 1 98 304 GLN A O 1
ATOM 2394 N N . ARG A 1 305 ? 3.496 -2.402 -8.68 1 96.38 305 ARG A N 1
ATOM 2395 C CA . ARG A 1 305 ? 4.773 -1.701 -8.68 1 96.38 305 ARG A CA 1
ATOM 2396 C C . ARG A 1 305 ? 5.402 -1.712 -7.293 1 96.38 305 ARG A C 1
ATOM 2398 O O . ARG A 1 305 ? 6.586 -1.396 -7.137 1 96.38 305 ARG A O 1
ATOM 2405 N N . ASN A 1 306 ? 4.617 -2.088 -6.254 1 97.56 306 ASN A N 1
ATOM 2406 C CA . ASN A 1 306 ? 5.098 -2.137 -4.879 1 97.56 306 ASN A CA 1
ATOM 2407 C C . ASN A 1 306 ? 5.375 -3.568 -4.434 1 97.56 306 ASN A C 1
ATOM 2409 O O . ASN A 1 306 ? 5.727 -3.805 -3.275 1 97.56 306 ASN A O 1
ATOM 2413 N N . LEU A 1 307 ? 5.277 -4.566 -5.332 1 97.88 307 LEU A N 1
ATOM 2414 C CA . LEU A 1 307 ? 5.324 -5.988 -4.996 1 97.88 307 LEU A CA 1
ATOM 2415 C C . LEU A 1 307 ? 6.625 -6.336 -4.281 1 97.88 307 LEU A C 1
ATOM 2417 O O . LEU A 1 307 ? 6.605 -6.98 -3.23 1 97.88 307 LEU A O 1
ATOM 2421 N N . MET A 1 308 ? 7.73 -5.801 -4.746 1 96.56 308 MET A N 1
ATOM 2422 C CA . MET A 1 308 ? 9.055 -6.168 -4.242 1 96.56 308 MET A CA 1
ATOM 2423 C C . MET A 1 308 ? 9.273 -5.613 -2.84 1 96.56 308 MET A C 1
ATOM 2425 O O . MET A 1 308 ? 10.07 -6.156 -2.072 1 96.56 308 MET A O 1
ATOM 2429 N N . LEU A 1 309 ? 8.555 -4.543 -2.457 1 97.81 309 LEU A N 1
ATOM 2430 C CA . LEU A 1 309 ? 8.742 -3.889 -1.166 1 97.81 309 LEU A CA 1
ATOM 2431 C C . LEU A 1 309 ? 8.359 -4.82 -0.023 1 97.81 309 LEU A C 1
ATOM 2433 O O . LEU A 1 309 ? 8.867 -4.688 1.093 1 97.81 309 LEU A O 1
ATOM 2437 N N . GLN A 1 310 ? 7.539 -5.793 -0.318 1 97.44 310 GLN A N 1
ATOM 2438 C CA . GLN A 1 310 ? 7.059 -6.723 0.701 1 97.44 310 GLN A CA 1
ATOM 2439 C C . GLN A 1 310 ? 8.164 -7.676 1.144 1 97.44 310 GLN A C 1
ATOM 2441 O O . GLN A 1 310 ? 8.07 -8.297 2.203 1 97.44 310 GLN A O 1
ATOM 2446 N N . LEU A 1 311 ? 9.258 -7.785 0.363 1 97.56 311 LEU A N 1
ATOM 2447 C CA . LEU A 1 311 ? 10.383 -8.641 0.702 1 97.56 311 LEU A CA 1
ATOM 2448 C C . LEU A 1 311 ? 11.094 -8.141 1.954 1 97.56 311 LEU A C 1
ATOM 2450 O O . LEU A 1 311 ? 11.844 -8.883 2.592 1 97.56 311 LEU A O 1
ATOM 2454 N N . ARG A 1 312 ? 10.828 -6.836 2.32 1 97.25 312 ARG A N 1
ATOM 2455 C CA . ARG A 1 312 ? 11.57 -6.188 3.396 1 97.25 312 ARG A CA 1
ATOM 2456 C C . ARG A 1 312 ? 11.383 -6.93 4.715 1 97.25 312 ARG A C 1
ATOM 2458 O O . ARG A 1 312 ? 12.305 -7.008 5.527 1 97.25 312 ARG A O 1
ATOM 2465 N N . TYR A 1 313 ? 10.242 -7.52 4.926 1 97 313 TYR A N 1
ATOM 2466 C CA . TYR A 1 313 ? 9.961 -8.203 6.184 1 97 313 TYR A CA 1
ATOM 2467 C C . TYR A 1 313 ? 10.742 -9.516 6.273 1 97 313 TYR A C 1
ATOM 2469 O O . TYR A 1 313 ? 11.203 -9.898 7.355 1 97 313 TYR A O 1
ATOM 2477 N N . PHE A 1 314 ? 10.875 -10.227 5.176 1 96.44 314 PHE A N 1
ATOM 2478 C CA . PHE A 1 314 ? 11.688 -11.438 5.141 1 96.44 314 PHE A CA 1
ATOM 2479 C C . PHE A 1 314 ? 13.156 -11.117 5.363 1 96.44 314 PHE A C 1
ATOM 2481 O O . PHE A 1 314 ? 13.844 -11.805 6.121 1 96.44 314 PHE A O 1
ATOM 2488 N N . MET A 1 315 ? 13.594 -10.047 4.762 1 97 315 MET A N 1
ATOM 2489 C CA . MET A 1 315 ? 14.977 -9.617 4.926 1 97 315 MET A CA 1
ATOM 2490 C C . MET A 1 315 ? 15.234 -9.164 6.359 1 97 315 MET A C 1
ATOM 2492 O O . MET A 1 315 ? 16.297 -9.445 6.922 1 97 315 MET A O 1
ATOM 2496 N N . MET A 1 316 ? 14.297 -8.477 6.91 1 96.44 316 MET A N 1
ATOM 2497 C CA . MET A 1 316 ? 14.383 -8.023 8.297 1 96.44 316 MET A CA 1
ATOM 2498 C C . MET A 1 316 ? 14.625 -9.203 9.234 1 96.44 316 MET A C 1
ATOM 2500 O O . MET A 1 316 ? 15.344 -9.07 10.227 1 96.44 316 MET A O 1
ATOM 2504 N N . TYR A 1 317 ? 14.07 -10.344 8.898 1 95.56 317 TYR A N 1
ATOM 2505 C CA . TYR A 1 317 ? 14.203 -11.523 9.742 1 95.56 317 TYR A CA 1
ATOM 2506 C C . TYR A 1 317 ? 15.359 -12.398 9.281 1 95.56 317 TYR A C 1
ATOM 2508 O O . TYR A 1 317 ? 15.445 -13.57 9.648 1 95.56 317 TYR A O 1
ATOM 2516 N N . GLY A 1 318 ? 16.172 -11.914 8.383 1 93.94 318 GLY A N 1
ATOM 2517 C CA . GLY A 1 318 ? 17.469 -12.547 8.172 1 93.94 318 GLY A CA 1
ATOM 2518 C C . GLY A 1 318 ? 17.594 -13.219 6.82 1 93.94 318 GLY A C 1
ATOM 2519 O O . GLY A 1 318 ? 18.641 -13.773 6.492 1 93.94 318 GLY A O 1
ATOM 2520 N N . MET A 1 319 ? 16.578 -13.156 6.023 1 94.81 319 MET A N 1
ATOM 2521 C CA . MET A 1 319 ? 16.688 -13.742 4.691 1 94.81 319 MET A CA 1
ATOM 2522 C C . MET A 1 319 ? 17.484 -12.836 3.766 1 94.81 319 MET A C 1
ATOM 2524 O O . MET A 1 319 ? 17.141 -11.664 3.572 1 94.81 319 MET A O 1
ATOM 2528 N N . PRO A 1 320 ? 18.625 -13.359 3.229 1 96.5 320 PRO A N 1
ATOM 2529 C CA . PRO A 1 320 ? 19.344 -12.523 2.264 1 96.5 320 PRO A CA 1
ATOM 2530 C C . PRO A 1 320 ? 18.531 -12.242 1 1 96.5 320 PRO A C 1
ATOM 2532 O O . PRO A 1 320 ? 17.625 -13.016 0.666 1 96.5 320 PRO A O 1
ATOM 2535 N N . PHE A 1 321 ? 18.891 -11.203 0.3 1 97.88 321 PHE A N 1
ATOM 2536 C CA . PHE A 1 321 ? 18.094 -10.758 -0.837 1 97.88 321 PHE A CA 1
ATOM 2537 C C . PHE A 1 321 ? 18.031 -11.836 -1.91 1 97.88 321 PHE A C 1
ATOM 2539 O O . PHE A 1 321 ? 16.984 -12.031 -2.539 1 97.88 321 PHE A O 1
ATOM 2546 N N . GLU A 1 322 ? 19.094 -12.57 -2.148 1 97.5 322 GLU A N 1
ATOM 2547 C CA . GLU A 1 322 ? 19.125 -13.586 -3.193 1 97.5 322 GLU A CA 1
ATOM 2548 C C . GLU A 1 322 ? 18.125 -14.711 -2.906 1 97.5 322 GLU A C 1
ATOM 2550 O O . GLU A 1 322 ? 17.625 -15.352 -3.83 1 97.5 322 GLU A O 1
ATOM 2555 N N . GLU A 1 323 ? 17.828 -14.898 -1.63 1 96 323 GLU A N 1
ATOM 2556 C CA . GLU A 1 323 ? 16.797 -15.859 -1.238 1 96 323 GLU A CA 1
ATOM 2557 C C . GLU A 1 323 ? 15.414 -15.234 -1.255 1 96 323 GLU A C 1
ATOM 2559 O O . GLU A 1 323 ? 14.453 -15.844 -1.727 1 96 323 GLU A O 1
ATOM 2564 N N . ALA A 1 324 ? 15.297 -14.008 -0.768 1 96.75 324 ALA A N 1
ATOM 2565 C CA . ALA A 1 324 ? 14.008 -13.328 -0.648 1 96.75 324 ALA A CA 1
ATOM 2566 C C . ALA A 1 324 ? 13.391 -13.086 -2.021 1 96.75 324 ALA A C 1
ATOM 2568 O O . ALA A 1 324 ? 12.172 -13.203 -2.189 1 96.75 324 ALA A O 1
ATOM 2569 N N . ILE A 1 325 ? 14.188 -12.797 -3.016 1 97.62 325 ILE A N 1
ATOM 2570 C CA . ILE A 1 325 ? 13.672 -12.383 -4.316 1 97.62 325 ILE A CA 1
ATOM 2571 C C . ILE A 1 325 ? 12.984 -13.57 -4.996 1 97.62 325 ILE A C 1
ATOM 2573 O O . ILE A 1 325 ? 12.172 -13.391 -5.902 1 97.62 325 ILE A O 1
ATOM 2577 N N . LYS A 1 326 ? 13.305 -14.859 -4.586 1 97.06 326 LYS A N 1
ATOM 2578 C CA . LYS A 1 326 ? 12.641 -16.047 -5.125 1 97.06 326 LYS A CA 1
ATOM 2579 C C . LYS A 1 326 ? 11.133 -15.961 -4.938 1 97.06 326 LYS A C 1
ATOM 2581 O O . LYS A 1 326 ? 10.367 -16.5 -5.738 1 97.06 326 LYS A O 1
ATOM 2586 N N . LEU A 1 327 ? 10.734 -15.25 -3.889 1 97.25 327 LEU A N 1
ATOM 2587 C CA . LEU A 1 327 ? 9.336 -15.195 -3.49 1 97.25 327 LEU A CA 1
ATOM 2588 C C . LEU A 1 327 ? 8.5 -14.453 -4.531 1 97.25 327 LEU A C 1
ATOM 2590 O O . LEU A 1 327 ? 7.277 -14.586 -4.566 1 97.25 327 LEU A O 1
ATOM 2594 N N . VAL A 1 328 ? 9.203 -13.633 -5.41 1 98.25 328 VAL A N 1
ATOM 2595 C CA . VAL A 1 328 ? 8.477 -12.875 -6.426 1 98.25 328 VAL A CA 1
ATOM 2596 C C . VAL A 1 328 ? 9.047 -13.195 -7.809 1 98.25 328 VAL A C 1
ATOM 2598 O O . VAL A 1 328 ? 8.766 -12.484 -8.773 1 98.25 328 VAL A O 1
ATOM 2601 N N . THR A 1 329 ? 9.938 -14.234 -7.953 1 98 329 THR A N 1
ATOM 2602 C CA . THR A 1 329 ? 10.484 -14.648 -9.242 1 98 329 THR A CA 1
ATOM 2603 C C . THR A 1 329 ? 10.305 -16.156 -9.438 1 98 329 THR A C 1
ATOM 2605 O O . THR A 1 329 ? 9.219 -16.609 -9.82 1 98 329 THR A O 1
ATOM 2608 N N . GLY A 1 330 ? 11.305 -16.938 -9 1 96.38 330 GLY A N 1
ATOM 2609 C CA . GLY A 1 330 ? 11.297 -18.375 -9.258 1 96.38 330 GLY A CA 1
ATOM 2610 C C . GLY A 1 330 ? 10.148 -19.094 -8.586 1 96.38 330 GLY A C 1
ATOM 2611 O O . GLY A 1 330 ? 9.461 -19.891 -9.227 1 96.38 330 GLY A O 1
ATOM 2612 N N . ASN A 1 331 ? 9.961 -18.828 -7.27 1 96.56 331 ASN A N 1
ATOM 2613 C CA . ASN A 1 331 ? 8.883 -19.484 -6.539 1 96.56 331 ASN A CA 1
ATOM 2614 C C . ASN A 1 331 ? 7.516 -19.125 -7.109 1 96.56 331 ASN A C 1
ATOM 2616 O O . ASN A 1 331 ? 6.656 -20 -7.277 1 96.56 331 ASN A O 1
ATOM 2620 N N . ALA A 1 332 ? 7.352 -17.844 -7.406 1 97.5 332 ALA A N 1
ATOM 2621 C CA . ALA A 1 332 ? 6.098 -17.375 -7.988 1 97.5 332 ALA A CA 1
ATOM 2622 C C . ALA A 1 332 ? 5.855 -18 -9.359 1 97.5 332 ALA A C 1
ATOM 2624 O O . ALA A 1 332 ? 4.738 -18.422 -9.672 1 97.5 332 ALA A O 1
ATOM 2625 N N . ALA A 1 333 ? 6.871 -18.078 -10.156 1 97.75 333 ALA A N 1
ATOM 2626 C CA . ALA A 1 333 ? 6.766 -18.703 -11.469 1 97.75 333 ALA A CA 1
ATOM 2627 C C . ALA A 1 333 ? 6.355 -20.156 -11.359 1 97.75 333 ALA A C 1
ATOM 2629 O O . ALA A 1 333 ? 5.52 -20.641 -12.125 1 97.75 333 ALA A O 1
ATOM 2630 N N . LYS A 1 334 ? 6.906 -20.828 -10.398 1 96.12 334 LYS A N 1
ATOM 2631 C CA . LYS A 1 334 ? 6.594 -22.234 -10.188 1 96.12 334 LYS A CA 1
ATOM 2632 C C . LYS A 1 334 ? 5.121 -22.422 -9.82 1 96.12 334 LYS A C 1
ATOM 2634 O O . LYS A 1 334 ? 4.473 -23.344 -10.297 1 96.12 334 LYS A O 1
ATOM 2639 N N . VAL A 1 335 ? 4.629 -21.531 -9.047 1 96.5 335 VAL A N 1
ATOM 2640 C CA . VAL A 1 335 ? 3.242 -21.625 -8.609 1 96.5 335 VAL A CA 1
ATOM 2641 C C . VAL A 1 335 ? 2.311 -21.594 -9.82 1 96.5 335 VAL A C 1
ATOM 2643 O O . VAL A 1 335 ? 1.313 -22.312 -9.867 1 96.5 335 VAL A O 1
ATOM 2646 N N . VAL A 1 336 ? 2.682 -20.781 -10.828 1 98 336 VAL A N 1
ATOM 2647 C CA . VAL A 1 336 ? 1.773 -20.594 -11.961 1 98 336 VAL A CA 1
ATOM 2648 C C . VAL A 1 336 ? 2.248 -21.422 -13.148 1 98 336 VAL A C 1
ATOM 2650 O O . VAL A 1 336 ? 1.692 -21.328 -14.242 1 98 336 VAL A O 1
ATOM 2653 N N . GLY A 1 337 ? 3.273 -22.219 -13 1 97.44 337 GLY A N 1
ATOM 2654 C CA . GLY A 1 337 ? 3.764 -23.094 -14.047 1 97.44 337 GLY A CA 1
ATOM 2655 C C . GLY A 1 337 ? 4.367 -22.344 -15.227 1 97.44 337 GLY A C 1
ATOM 2656 O O . GLY A 1 337 ? 4.098 -22.672 -16.375 1 97.44 337 GLY A O 1
ATOM 2657 N N . LEU A 1 338 ? 5.117 -21.344 -14.938 1 98.38 338 LEU A N 1
ATOM 2658 C CA . LEU A 1 338 ? 5.762 -20.531 -15.953 1 98.38 338 LEU A CA 1
ATOM 2659 C C . LEU A 1 338 ? 7.25 -20.844 -16.062 1 98.38 338 LEU A C 1
ATOM 2661 O O . LEU A 1 338 ? 7.934 -20.969 -15.039 1 98.38 338 LEU A O 1
ATOM 2665 N N . ASN A 1 339 ? 7.727 -21.094 -17.266 1 98.38 339 ASN A N 1
ATOM 2666 C CA . ASN A 1 339 ? 9.141 -21.391 -17.469 1 98.38 339 ASN A CA 1
ATOM 2667 C C . ASN A 1 339 ? 9.992 -20.125 -17.453 1 98.38 339 ASN A C 1
ATOM 2669 O O . ASN A 1 339 ? 10.727 -19.859 -18.406 1 98.38 339 ASN A O 1
ATOM 2673 N N . ALA A 1 340 ? 9.914 -19.359 -16.406 1 98.38 340 ALA A N 1
ATOM 2674 C CA . ALA A 1 340 ? 10.648 -18.125 -16.141 1 98.38 340 ALA A CA 1
ATOM 2675 C C . ALA A 1 340 ? 10.969 -17.984 -14.656 1 98.38 340 ALA A C 1
ATOM 2677 O O . ALA A 1 340 ? 10.922 -18.969 -13.914 1 98.38 340 ALA A O 1
ATOM 2678 N N . GLY A 1 341 ? 11.461 -16.922 -14.234 1 97.94 341 GLY A N 1
ATOM 2679 C CA . GLY A 1 341 ? 11.711 -16.641 -12.828 1 97.94 341 GLY A CA 1
ATOM 2680 C C . GLY A 1 341 ? 13.133 -16.953 -12.406 1 97.94 341 GLY A C 1
ATOM 2681 O O . GLY A 1 341 ? 13.531 -16.656 -11.281 1 97.94 341 GLY A O 1
ATOM 2682 N N . GLU A 1 342 ? 13.883 -17.562 -13.32 1 98.5 342 GLU A N 1
ATOM 2683 C CA . GLU A 1 342 ? 15.305 -17.828 -13.148 1 98.5 342 GLU A CA 1
ATOM 2684 C C . GLU A 1 342 ? 16.078 -17.484 -14.414 1 98.5 342 GLU A C 1
ATOM 2686 O O . GLU A 1 342 ? 15.586 -17.688 -15.523 1 98.5 342 GLU A O 1
ATOM 2691 N N . VAL A 1 343 ? 17.297 -16.969 -14.219 1 98.75 343 VAL A N 1
ATOM 2692 C CA . VAL A 1 343 ? 18.141 -16.672 -15.359 1 98.75 343 VAL A CA 1
ATOM 2693 C C . VAL A 1 343 ? 19.047 -17.875 -15.664 1 98.75 343 VAL A C 1
ATOM 2695 O O . VAL A 1 343 ? 20.203 -17.922 -15.234 1 98.75 343 VAL A O 1
ATOM 2698 N N . LYS A 1 344 ? 18.5 -18.766 -16.453 1 98.56 344 LYS A N 1
ATOM 2699 C CA . LYS A 1 344 ? 19.172 -20 -16.844 1 98.56 344 LYS A CA 1
ATOM 2700 C C . LYS A 1 344 ? 18.922 -20.297 -18.328 1 98.56 344 LYS A C 1
ATOM 2702 O O . LYS A 1 344 ? 17.859 -19.969 -18.859 1 98.56 344 LYS A O 1
ATOM 2707 N N . VAL A 1 345 ? 19.891 -20.984 -18.875 1 98.62 345 VAL A N 1
ATOM 2708 C CA . VAL A 1 345 ? 19.734 -21.422 -20.25 1 98.62 345 VAL A CA 1
ATOM 2709 C C . VAL A 1 345 ? 18.484 -22.297 -20.375 1 98.62 345 VAL A C 1
ATOM 2711 O O . VAL A 1 345 ? 18.234 -23.156 -19.531 1 98.62 345 VAL A O 1
ATOM 2714 N N . GLY A 1 346 ? 17.688 -22.016 -21.391 1 98.44 346 GLY A N 1
ATOM 2715 C CA . GLY A 1 346 ? 16.484 -22.797 -21.625 1 98.44 346 GLY A CA 1
ATOM 2716 C C . GLY A 1 346 ? 15.234 -22.125 -21.078 1 98.44 346 GLY A C 1
ATOM 2717 O O . GLY A 1 346 ? 14.117 -22.484 -21.469 1 98.44 346 GLY A O 1
ATOM 2718 N N . LYS A 1 347 ? 15.344 -21.156 -20.266 1 98.62 347 LYS A N 1
ATOM 2719 C CA . LYS A 1 347 ? 14.211 -20.406 -19.734 1 98.62 347 LYS A CA 1
ATOM 2720 C C . LYS A 1 347 ? 13.828 -19.25 -20.656 1 98.62 347 LYS A C 1
ATOM 2722 O O . LYS A 1 347 ? 14.641 -18.797 -21.469 1 98.62 347 LYS A O 1
ATOM 2727 N N . LEU A 1 348 ? 12.531 -18.844 -20.531 1 98.69 348 LEU A N 1
ATOM 2728 C CA . LEU A 1 348 ? 12.141 -17.594 -21.188 1 98.69 348 LEU A CA 1
ATOM 2729 C C . LEU A 1 348 ? 13.031 -16.438 -20.734 1 98.69 348 LEU A C 1
ATOM 2731 O O . LEU A 1 348 ? 13.375 -16.344 -19.547 1 98.69 348 LEU A O 1
ATOM 2735 N N . VAL A 1 349 ? 13.5 -15.617 -21.688 1 98.62 349 VAL A N 1
ATOM 2736 C CA . VAL A 1 349 ? 14.297 -14.461 -21.312 1 98.62 349 VAL A CA 1
ATOM 2737 C C . VAL A 1 349 ? 13.391 -13.367 -20.734 1 98.62 349 VAL A C 1
ATOM 2739 O O . VAL A 1 349 ? 12.719 -12.656 -21.5 1 98.62 349 VAL A O 1
ATOM 2742 N N . SER A 1 350 ? 13.297 -13.258 -19.484 1 98.44 350 SER A N 1
ATOM 2743 C CA . SER A 1 350 ? 12.578 -12.289 -18.672 1 98.44 350 SER A CA 1
ATOM 2744 C C . SER A 1 350 ? 13.469 -11.711 -17.578 1 98.44 350 SER A C 1
ATOM 2746 O O . SER A 1 350 ? 13.656 -12.328 -16.531 1 98.44 350 SER A O 1
ATOM 2748 N N . LEU A 1 351 ? 13.914 -10.484 -17.844 1 98.12 351 LEU A N 1
ATOM 2749 C CA . LEU A 1 351 ? 14.992 -9.914 -17.031 1 98.12 351 LEU A CA 1
ATOM 2750 C C . LEU A 1 351 ? 14.719 -8.445 -16.719 1 98.12 351 LEU A C 1
ATOM 2752 O O . LEU A 1 351 ? 14.07 -7.746 -17.516 1 98.12 351 LEU A O 1
ATOM 2756 N N . VAL A 1 352 ? 15.195 -8.047 -15.602 1 98.81 352 VAL A N 1
ATOM 2757 C CA . VAL A 1 352 ? 15.211 -6.633 -15.242 1 98.81 352 VAL A CA 1
ATOM 2758 C C . VAL A 1 352 ? 16.656 -6.176 -15 1 98.81 352 VAL A C 1
ATOM 2760 O O . VAL A 1 352 ? 17.391 -6.816 -14.25 1 98.81 352 VAL A O 1
ATOM 2763 N N . ALA A 1 353 ? 17.109 -5.152 -15.664 1 98.88 353 ALA A N 1
ATOM 2764 C CA . ALA A 1 353 ? 18.391 -4.492 -15.422 1 98.88 353 ALA A CA 1
ATOM 2765 C C . ALA A 1 353 ? 18.203 -3.248 -14.555 1 98.88 353 ALA A C 1
ATOM 2767 O O . ALA A 1 353 ? 17.438 -2.348 -14.898 1 98.88 353 ALA A O 1
ATOM 2768 N N . TRP A 1 354 ? 18.859 -3.242 -13.414 1 98.56 354 TRP A N 1
ATOM 2769 C CA . TRP A 1 354 ? 18.703 -2.186 -12.422 1 98.56 354 TRP A CA 1
ATOM 2770 C C . TRP A 1 354 ? 19.906 -1.243 -12.43 1 98.56 354 TRP A C 1
ATOM 2772 O O . TRP A 1 354 ? 21.016 -1.662 -12.719 1 98.56 354 TRP A O 1
ATOM 2782 N N . ASN A 1 355 ? 19.703 0.007 -12.023 1 98 355 ASN A N 1
ATOM 2783 C CA . ASN A 1 355 ? 20.797 0.975 -11.898 1 98 355 ASN A CA 1
ATOM 2784 C C . ASN A 1 355 ? 21.469 0.892 -10.531 1 98 355 ASN A C 1
ATOM 2786 O O . ASN A 1 355 ? 22.375 1.666 -10.227 1 98 355 ASN A O 1
ATOM 2790 N N . GLY A 1 356 ? 21.016 -0.028 -9.727 1 98.06 356 GLY A N 1
ATOM 2791 C CA . GLY A 1 356 ? 21.531 -0.313 -8.391 1 98.06 356 GLY A CA 1
ATOM 2792 C C . GLY A 1 356 ? 20.875 -1.525 -7.75 1 98.06 356 GLY A C 1
ATOM 2793 O O . GLY A 1 356 ? 20.109 -2.234 -8.391 1 98.06 356 GLY A O 1
ATOM 2794 N N . GLU A 1 357 ? 21.25 -1.784 -6.461 1 98.5 357 GLU A N 1
ATOM 2795 C CA . GLU A 1 357 ? 20.625 -2.891 -5.738 1 98.5 357 GLU A CA 1
ATOM 2796 C C . GLU A 1 357 ? 19.125 -2.676 -5.582 1 98.5 357 GLU A C 1
ATOM 2798 O O . GLU A 1 357 ? 18.688 -1.657 -5.043 1 98.5 357 GLU A O 1
ATOM 2803 N N . PRO A 1 358 ? 18.344 -3.674 -6.039 1 97.88 358 PRO A N 1
ATOM 2804 C CA . PRO A 1 358 ? 16.891 -3.48 -6.035 1 97.88 358 PRO A CA 1
ATOM 2805 C C . PRO A 1 358 ? 16.344 -3.221 -4.637 1 97.88 358 PRO A C 1
ATOM 2807 O O . PRO A 1 358 ? 15.297 -2.576 -4.488 1 97.88 358 PRO A O 1
ATOM 2810 N N . TYR A 1 359 ? 16.984 -3.699 -3.594 1 98.06 359 TYR A N 1
ATOM 2811 C CA . TYR A 1 359 ? 16.469 -3.568 -2.238 1 98.06 359 TYR A CA 1
ATOM 2812 C C . TYR A 1 359 ? 16.938 -2.264 -1.599 1 98.06 359 TYR A C 1
ATOM 2814 O O . TYR A 1 359 ? 16.719 -2.041 -0.404 1 98.06 359 TYR A O 1
ATOM 2822 N N . VAL A 1 360 ? 17.578 -1.423 -2.322 1 98.19 360 VAL A N 1
ATOM 2823 C CA . VAL A 1 360 ? 17.906 -0.07 -1.888 1 98.19 360 VAL A CA 1
ATOM 2824 C C . VAL A 1 360 ? 16.922 0.923 -2.494 1 98.19 360 VAL A C 1
ATOM 2826 O O . VAL A 1 360 ? 16.812 1.031 -3.719 1 98.19 360 VAL A O 1
ATOM 2829 N N . LEU A 1 361 ? 16.188 1.65 -1.615 1 97.19 361 LEU A N 1
ATOM 2830 C CA . LEU A 1 361 ? 15.234 2.635 -2.111 1 97.19 361 LEU A CA 1
ATOM 2831 C C . LEU A 1 361 ? 15.922 3.648 -3.021 1 97.19 361 LEU A C 1
ATOM 2833 O O . LEU A 1 361 ? 17.031 4.09 -2.736 1 97.19 361 LEU A O 1
ATOM 2837 N N . GLY A 1 362 ? 15.32 3.994 -4.129 1 96.12 362 GLY A N 1
ATOM 2838 C CA . GLY A 1 362 ? 15.891 4.898 -5.113 1 96.12 362 GLY A CA 1
ATOM 2839 C C . GLY A 1 362 ? 16.422 4.184 -6.34 1 96.12 362 GLY A C 1
ATOM 2840 O O . GLY A 1 362 ? 16.609 4.797 -7.395 1 96.12 362 GLY A O 1
ATOM 2841 N N . SER A 1 363 ? 16.828 2.844 -6.109 1 97.56 363 SER A N 1
ATOM 2842 C CA . SER A 1 363 ? 17.172 2.043 -7.277 1 97.56 363 SER A CA 1
ATOM 2843 C C . SER A 1 363 ? 15.953 1.774 -8.148 1 97.56 363 SER A C 1
ATOM 2845 O O . SER A 1 363 ? 14.836 1.659 -7.645 1 97.56 363 SER A O 1
ATOM 2847 N N . ALA A 1 364 ? 16.188 1.759 -9.453 1 97.12 364 ALA A N 1
ATOM 2848 C CA . ALA A 1 364 ? 15.078 1.564 -10.375 1 97.12 364 ALA A CA 1
ATOM 2849 C C . ALA A 1 364 ? 15.516 0.767 -11.602 1 97.12 364 ALA A C 1
ATOM 2851 O O . ALA A 1 364 ? 16.688 0.769 -11.961 1 97.12 364 ALA A O 1
ATOM 2852 N N . PRO A 1 365 ? 14.547 0.074 -12.195 1 98 365 PRO A N 1
ATOM 2853 C CA . PRO A 1 365 ? 14.859 -0.583 -13.461 1 98 365 PRO A CA 1
ATOM 2854 C C . PRO A 1 365 ? 15.258 0.406 -14.562 1 98 365 PRO A C 1
ATOM 2856 O O . PRO A 1 365 ? 14.672 1.491 -14.656 1 98 365 PRO A O 1
ATOM 2859 N N . GLU A 1 366 ? 16.219 0.04 -15.352 1 97.88 366 GLU A N 1
ATOM 2860 C CA . GLU A 1 366 ? 16.609 0.819 -16.516 1 97.88 366 GLU A CA 1
ATOM 2861 C C . GLU A 1 366 ? 16.141 0.159 -17.812 1 97.88 366 GLU A C 1
ATOM 2863 O O . GLU A 1 366 ? 15.82 0.846 -18.781 1 97.88 366 GLU A O 1
ATOM 2868 N N . LEU A 1 367 ? 16.141 -1.13 -17.766 1 98.12 367 LEU A N 1
ATOM 2869 C CA . LEU A 1 367 ? 15.789 -1.934 -18.938 1 98.12 367 LEU A CA 1
ATOM 2870 C C . LEU A 1 367 ? 15.102 -3.229 -18.516 1 98.12 367 LEU A C 1
ATOM 2872 O O . LEU A 1 367 ? 15.484 -3.84 -17.516 1 98.12 367 LEU A O 1
ATOM 2876 N N . VAL A 1 368 ? 14.078 -3.574 -19.266 1 98.62 368 VAL A N 1
ATOM 2877 C CA . VAL A 1 368 ? 13.359 -4.828 -19.031 1 98.62 368 VAL A CA 1
ATOM 2878 C C . VAL A 1 368 ? 13.328 -5.645 -20.312 1 98.62 368 VAL A C 1
ATOM 2880 O O . VAL A 1 368 ? 13.023 -5.109 -21.391 1 98.62 368 VAL A O 1
ATOM 2883 N N . VAL A 1 369 ? 13.711 -6.887 -20.25 1 98.69 369 VAL A N 1
ATOM 2884 C CA . VAL A 1 369 ? 13.586 -7.789 -21.391 1 98.69 369 VAL A CA 1
ATOM 2885 C C . VAL A 1 369 ? 12.391 -8.719 -21.188 1 98.69 369 VAL A C 1
ATOM 2887 O O . VAL A 1 369 ? 12.375 -9.516 -20.25 1 98.69 369 VAL A O 1
ATOM 2890 N N . ALA A 1 370 ? 11.422 -8.609 -22.047 1 98.69 370 ALA A N 1
ATOM 2891 C CA . ALA A 1 370 ? 10.188 -9.375 -21.969 1 98.69 370 ALA A CA 1
ATOM 2892 C C . ALA A 1 370 ? 10.086 -10.383 -23.109 1 98.69 370 ALA A C 1
ATOM 2894 O O . ALA A 1 370 ? 9.594 -10.062 -24.188 1 98.69 370 ALA A O 1
ATOM 2895 N N . GLU A 1 371 ? 10.492 -11.617 -22.797 1 98.25 371 GLU A N 1
ATOM 2896 C CA . GLU A 1 371 ? 10.492 -12.688 -23.781 1 98.25 371 GLU A CA 1
ATOM 2897 C C . GLU A 1 371 ? 11.133 -12.234 -25.094 1 98.25 371 GLU A C 1
ATOM 2899 O O . GLU A 1 371 ? 10.539 -12.375 -26.172 1 98.25 371 GLU A O 1
ATOM 2904 N N . GLY A 1 372 ? 12.242 -11.633 -24.938 1 96.81 372 GLY A N 1
ATOM 2905 C CA . GLY A 1 372 ? 13.023 -11.219 -26.094 1 96.81 372 GLY A CA 1
ATOM 2906 C C . GLY A 1 372 ? 12.773 -9.781 -26.5 1 96.81 372 GLY A C 1
ATOM 2907 O O . GLY A 1 372 ? 13.578 -9.195 -27.219 1 96.81 372 GLY A O 1
ATOM 2908 N N . GLU A 1 373 ? 11.633 -9.172 -26.172 1 97.44 373 GLU A N 1
ATOM 2909 C CA . GLU A 1 373 ? 11.375 -7.75 -26.406 1 97.44 373 GLU A CA 1
ATOM 2910 C C . GLU A 1 373 ? 12.117 -6.879 -25.391 1 97.44 373 GLU A C 1
ATOM 2912 O O . GLU A 1 373 ? 11.984 -7.066 -24.188 1 97.44 373 GLU A O 1
ATOM 2917 N N . VAL A 1 374 ? 12.961 -5.973 -25.891 1 97.69 374 VAL A N 1
ATOM 2918 C CA . VAL A 1 374 ? 13.742 -5.086 -25.047 1 97.69 374 VAL A CA 1
ATOM 2919 C C . VAL A 1 374 ? 12.969 -3.791 -24.797 1 97.69 374 VAL A C 1
ATOM 2921 O O . VAL A 1 374 ? 12.656 -3.062 -25.75 1 97.69 374 VAL A O 1
ATOM 2924 N N . LEU A 1 375 ? 12.625 -3.572 -23.547 1 96.94 375 LEU A N 1
ATOM 2925 C CA . LEU A 1 375 ? 11.828 -2.41 -23.156 1 96.94 375 LEU A CA 1
ATOM 2926 C C . LEU A 1 375 ? 12.656 -1.452 -22.312 1 96.94 375 LEU A C 1
ATOM 2928 O O . LEU A 1 375 ? 13.039 -1.786 -21.188 1 96.94 375 LEU A O 1
ATOM 2932 N N . GLU A 1 376 ? 12.883 -0.281 -22.812 1 93.88 376 GLU A N 1
ATOM 2933 C CA . GLU A 1 376 ? 13.562 0.741 -22.016 1 93.88 376 GLU A CA 1
ATOM 2934 C C . GLU A 1 376 ? 12.602 1.428 -21.047 1 93.88 376 GLU A C 1
ATOM 2936 O O . GLU A 1 376 ? 11.508 1.833 -21.453 1 93.88 376 GLU A O 1
ATOM 2941 N N . VAL A 1 377 ? 13.07 1.478 -19.812 1 92.12 377 VAL A N 1
ATOM 2942 C CA . VAL A 1 377 ? 12.227 2.133 -18.828 1 92.12 377 VAL A CA 1
ATOM 2943 C C . VAL A 1 377 ? 12.469 3.641 -18.859 1 92.12 377 VAL A C 1
ATOM 2945 O O . VAL A 1 377 ? 13.594 4.102 -18.641 1 92.12 377 VAL A O 1
ATOM 2948 N N . ARG A 1 378 ? 11.508 4.402 -19.234 1 75.25 378 ARG A N 1
ATOM 2949 C CA . ARG A 1 378 ? 11.586 5.859 -19.281 1 75.25 378 ARG A CA 1
ATOM 2950 C C . ARG A 1 378 ? 11.195 6.469 -17.938 1 75.25 378 ARG A C 1
ATOM 2952 O O . ARG A 1 378 ? 10.102 6.207 -17.422 1 75.25 378 ARG A O 1
ATOM 2959 N N . ARG A 1 379 ? 12.141 7.113 -17.328 1 76.44 379 ARG A N 1
ATOM 2960 C CA . ARG A 1 379 ? 11.859 7.73 -16.031 1 76.44 379 ARG A CA 1
ATOM 2961 C C . ARG A 1 379 ? 11.586 9.219 -16.188 1 76.44 379 ARG A C 1
ATOM 2963 O O . ARG A 1 379 ? 12.078 9.859 -17.125 1 76.44 379 ARG A O 1
ATOM 2970 N N . MET B 1 1 ? 21.172 12.766 32.531 1 95.31 1 MET B N 1
ATOM 2971 C CA . MET B 1 1 ? 20.938 12.859 31.094 1 95.31 1 MET B CA 1
ATOM 2972 C C . MET B 1 1 ? 20.984 11.477 30.438 1 95.31 1 MET B C 1
ATOM 2974 O O . MET B 1 1 ? 21.75 10.609 30.875 1 95.31 1 MET B O 1
ATOM 2978 N N . LYS B 1 2 ? 20.031 11.148 29.625 1 98.44 2 LYS B N 1
ATOM 2979 C CA . LYS B 1 2 ? 20.094 9.945 28.812 1 98.44 2 LYS B CA 1
ATOM 2980 C C . LYS B 1 2 ? 20.781 10.219 27.469 1 98.44 2 LYS B C 1
ATOM 2982 O O . LYS B 1 2 ? 20.609 11.297 26.891 1 98.44 2 LYS B O 1
ATOM 2987 N N . VAL B 1 3 ? 21.547 9.203 27.062 1 98.69 3 VAL B N 1
ATOM 2988 C CA . VAL B 1 3 ? 22.406 9.477 25.922 1 98.69 3 VAL B CA 1
ATOM 2989 C C . VAL B 1 3 ? 22.328 8.312 24.938 1 98.69 3 VAL B C 1
ATOM 2991 O O . VAL B 1 3 ? 22.281 7.145 25.328 1 98.69 3 VAL B O 1
ATOM 2994 N N . LEU B 1 4 ? 22.25 8.586 23.688 1 98.75 4 LEU B N 1
ATOM 2995 C CA . LEU B 1 4 ? 22.406 7.625 22.609 1 98.75 4 LEU B CA 1
ATOM 2996 C C . LEU B 1 4 ? 23.609 7.992 21.734 1 98.75 4 LEU B C 1
ATOM 2998 O O . LEU B 1 4 ? 23.906 9.172 21.547 1 98.75 4 LEU B O 1
ATOM 3002 N N . LYS B 1 5 ? 24.266 7.012 21.203 1 98.81 5 LYS B N 1
ATOM 3003 C CA . LYS B 1 5 ? 25.344 7.215 20.234 1 98.81 5 LYS B CA 1
ATOM 3004 C C . LYS B 1 5 ? 24.969 6.668 18.859 1 98.81 5 LYS B C 1
ATOM 3006 O O . LYS B 1 5 ? 24.391 5.578 18.766 1 98.81 5 LYS B O 1
ATOM 3011 N N . PHE B 1 6 ? 25.266 7.441 17.828 1 98.88 6 PHE B N 1
ATOM 3012 C CA . PHE B 1 6 ? 25 7.023 16.453 1 98.88 6 PHE B CA 1
ATOM 3013 C C . PHE B 1 6 ? 26.266 7.117 15.617 1 98.88 6 PHE B C 1
ATOM 3015 O O . PHE B 1 6 ? 27.016 8.094 15.711 1 98.88 6 PHE B O 1
ATOM 3022 N N . SER B 1 7 ? 26.562 6.02 14.828 1 98.88 7 SER B N 1
ATOM 3023 C CA . SER B 1 7 ? 27.625 6.133 13.828 1 98.88 7 SER B CA 1
ATOM 3024 C C . SER B 1 7 ? 27.266 7.156 12.758 1 98.88 7 SER B C 1
ATOM 3026 O O . SER B 1 7 ? 28.125 7.891 12.273 1 98.88 7 SER B O 1
ATOM 3028 N N . LYS B 1 8 ? 26.094 7.246 12.406 1 98.75 8 LYS B N 1
ATOM 3029 C CA . LYS B 1 8 ? 25.531 8.195 11.453 1 98.75 8 LYS B CA 1
ATOM 3030 C C . LYS B 1 8 ? 24.172 8.727 11.93 1 98.75 8 LYS B C 1
ATOM 3032 O O . LYS B 1 8 ? 23.297 7.941 12.281 1 98.75 8 LYS B O 1
ATOM 3037 N N . LEU B 1 9 ? 23.938 10.023 11.938 1 98.94 9 LEU B N 1
ATOM 3038 C CA . LEU B 1 9 ? 22.688 10.633 12.352 1 98.94 9 LEU B CA 1
ATOM 3039 C C . LEU B 1 9 ? 22.141 11.555 11.266 1 98.94 9 LEU B C 1
ATOM 3041 O O . LEU B 1 9 ? 22.781 12.539 10.898 1 98.94 9 LEU B O 1
ATOM 3045 N N . TYR B 1 10 ? 21.047 11.172 10.672 1 98.88 10 TYR B N 1
ATOM 3046 C CA . TYR B 1 10 ? 20.297 12.141 9.875 1 98.88 10 TYR B CA 1
ATOM 3047 C C . TYR B 1 10 ? 19.578 13.141 10.773 1 98.88 10 TYR B C 1
ATOM 3049 O O . TYR B 1 10 ? 18.703 12.766 11.555 1 98.88 10 TYR B O 1
ATOM 3057 N N . VAL B 1 11 ? 19.859 14.383 10.672 1 98.56 11 VAL B N 1
ATOM 3058 C CA . VAL B 1 11 ? 19.391 15.398 11.609 1 98.56 11 VAL B CA 1
ATOM 3059 C C . VAL B 1 11 ? 17.938 15.742 11.32 1 98.56 11 VAL B C 1
ATOM 3061 O O . VAL B 1 11 ? 17.188 16.141 12.227 1 98.56 11 VAL B O 1
ATOM 3064 N N . GLY B 1 12 ? 17.484 15.641 10.102 1 96.44 12 GLY B N 1
ATOM 3065 C CA . GLY B 1 12 ? 16.141 16 9.711 1 96.44 12 GLY B CA 1
ATOM 3066 C C . GLY B 1 12 ? 16.047 17.359 9.039 1 96.44 12 GLY B C 1
ATOM 3067 O O . GLY B 1 12 ? 14.961 17.828 8.703 1 96.44 12 GLY B O 1
ATOM 3068 N N . ASP B 1 13 ? 17.219 18.031 8.836 1 94.62 13 ASP B N 1
ATOM 3069 C CA . ASP B 1 13 ? 17.25 19.328 8.164 1 94.62 13 ASP B CA 1
ATOM 3070 C C . ASP B 1 13 ? 18.094 19.266 6.895 1 94.62 13 ASP B C 1
ATOM 3072 O O . ASP B 1 13 ? 18.469 20.297 6.336 1 94.62 13 ASP B O 1
ATOM 3076 N N . GLY B 1 14 ? 18.391 18.062 6.477 1 95.06 14 GLY B N 1
ATOM 3077 C CA . GLY B 1 14 ? 19.188 17.875 5.277 1 95.06 14 GLY B CA 1
ATOM 3078 C C . GLY B 1 14 ? 20.641 17.547 5.574 1 95.06 14 GLY B C 1
ATOM 3079 O O . GLY B 1 14 ? 21.391 17.141 4.684 1 95.06 14 GLY B O 1
ATOM 3080 N N . SER B 1 15 ? 21.047 17.688 6.82 1 97.75 15 SER B N 1
ATOM 3081 C CA . SER B 1 15 ? 22.438 17.406 7.176 1 97.75 15 SER B CA 1
ATOM 3082 C C . SER B 1 15 ? 22.578 16.031 7.812 1 97.75 15 SER B C 1
ATOM 3084 O O . SER B 1 15 ? 21.594 15.43 8.234 1 97.75 15 SER B O 1
ATOM 3086 N N . VAL B 1 16 ? 23.812 15.555 7.812 1 98.69 16 VAL B N 1
ATOM 3087 C CA . VAL B 1 16 ? 24.203 14.273 8.398 1 98.69 16 VAL B CA 1
ATOM 3088 C C . VAL B 1 16 ? 25.406 14.461 9.32 1 98.69 16 VAL B C 1
ATOM 3090 O O . VAL B 1 16 ? 26.359 15.156 8.969 1 98.69 16 VAL B O 1
ATOM 3093 N N . LEU B 1 17 ? 25.25 13.953 10.523 1 98.69 17 LEU B N 1
ATOM 3094 C CA . LEU B 1 17 ? 26.375 13.961 11.461 1 98.69 17 LEU B CA 1
ATOM 3095 C C . LEU B 1 17 ? 26.953 12.562 11.609 1 98.69 17 LEU B C 1
ATOM 3097 O O . LEU B 1 17 ? 26.234 11.562 11.5 1 98.69 17 LEU B O 1
ATOM 3101 N N . LYS B 1 18 ? 28.281 12.453 11.812 1 98.62 18 LYS B N 1
ATOM 3102 C CA . LYS B 1 18 ? 28.984 11.188 12.016 1 98.62 18 LYS B CA 1
ATOM 3103 C C . LYS B 1 18 ? 29.5 11.07 13.445 1 98.62 18 LYS B C 1
ATOM 3105 O O . LYS B 1 18 ? 29.984 12.055 14.023 1 98.62 18 LYS B O 1
ATOM 3110 N N . ASP B 1 19 ? 29.375 9.875 13.969 1 98.62 19 ASP B N 1
ATOM 3111 C CA . ASP B 1 19 ? 29.891 9.555 15.297 1 98.62 19 ASP B CA 1
ATOM 3112 C C . ASP B 1 19 ? 29.469 10.617 16.312 1 98.62 19 ASP B C 1
ATOM 3114 O O . ASP B 1 19 ? 30.312 11.242 16.953 1 98.62 19 ASP B O 1
ATOM 3118 N N . VAL B 1 20 ? 28.141 10.648 16.578 1 98.69 20 VAL B N 1
ATOM 3119 C CA . VAL B 1 20 ? 27.578 11.742 17.375 1 98.69 20 VAL B CA 1
ATOM 3120 C C . VAL B 1 20 ? 26.797 11.172 18.562 1 98.69 20 VAL B C 1
ATOM 3122 O O . VAL B 1 20 ? 26.234 10.07 18.469 1 98.69 20 VAL B O 1
ATOM 3125 N N . TYR B 1 21 ? 26.859 11.898 19.625 1 98.81 21 TYR B N 1
ATOM 3126 C CA . TYR B 1 21 ? 26.047 11.609 20.797 1 98.81 21 TYR B CA 1
ATOM 3127 C C . TYR B 1 21 ? 24.844 12.539 20.875 1 98.81 21 TYR B C 1
ATOM 3129 O O . TYR B 1 21 ? 24.938 13.727 20.562 1 98.81 21 TYR B O 1
ATOM 3137 N N . VAL B 1 22 ? 23.703 12.023 21.219 1 98.88 22 VAL B N 1
ATOM 3138 C CA . VAL B 1 22 ? 22.5 12.789 21.484 1 98.88 22 VAL B CA 1
ATOM 3139 C C . VAL B 1 22 ? 22.062 12.594 22.922 1 98.88 22 VAL B C 1
ATOM 3141 O O . VAL B 1 22 ? 21.828 11.461 23.359 1 98.88 22 VAL B O 1
ATOM 3144 N N . GLY B 1 23 ? 22.047 13.68 23.656 1 98.75 23 GLY B N 1
ATOM 3145 C CA . GLY B 1 23 ? 21.594 13.648 25.047 1 98.75 23 GLY B CA 1
ATOM 3146 C C . GLY B 1 23 ? 20.281 14.367 25.266 1 98.75 23 GLY B C 1
ATOM 3147 O O . GLY B 1 23 ? 20 15.383 24.609 1 98.75 23 GLY B O 1
ATOM 3148 N N . PHE B 1 24 ? 19.453 13.844 26.156 1 98.56 24 PHE B N 1
ATOM 3149 C CA . PHE B 1 24 ? 18.172 14.492 26.438 1 98.56 24 PHE B CA 1
ATOM 3150 C C . PHE B 1 24 ? 17.844 14.383 27.922 1 98.56 24 PHE B C 1
ATOM 3152 O O . PHE B 1 24 ? 18.312 13.469 28.609 1 98.56 24 PHE B O 1
ATOM 3159 N N . GLU B 1 25 ? 17.109 15.336 28.406 1 97.88 25 GLU B N 1
ATOM 3160 C CA . GLU B 1 25 ? 16.516 15.406 29.734 1 97.88 25 GLU B CA 1
ATOM 3161 C C . GLU B 1 25 ? 15.008 15.672 29.641 1 97.88 25 GLU B C 1
ATOM 3163 O O . GLU B 1 25 ? 14.586 16.641 29.031 1 97.88 25 GLU B O 1
ATOM 3168 N N . GLY B 1 26 ? 14.273 14.812 30.312 1 97.19 26 GLY B N 1
ATOM 3169 C CA . GLY B 1 26 ? 12.836 14.922 30.109 1 97.19 26 GLY B CA 1
ATOM 3170 C C . GLY B 1 26 ? 12.414 14.688 28.672 1 97.19 26 GLY B C 1
ATOM 3171 O O . GLY B 1 26 ? 12.742 13.656 28.094 1 97.19 26 GLY B O 1
ATOM 3172 N N . GLU B 1 27 ? 11.734 15.695 28.141 1 98.25 27 GLU B N 1
ATOM 3173 C CA . GLU B 1 27 ? 11.18 15.516 26.797 1 98.25 27 GLU B CA 1
ATOM 3174 C C . GLU B 1 27 ? 12 16.266 25.766 1 98.25 27 GLU B C 1
ATOM 3176 O O . GLU B 1 27 ? 11.664 16.266 24.578 1 98.25 27 GLU B O 1
ATOM 3181 N N . GLU B 1 28 ? 13.148 16.828 26.156 1 98.12 28 GLU B N 1
ATOM 3182 C CA . GLU B 1 28 ? 13.859 17.75 25.266 1 98.12 28 GLU B CA 1
ATOM 3183 C C . GLU B 1 28 ? 15.281 17.266 25 1 98.12 28 GLU B C 1
ATOM 3185 O O . GLU B 1 28 ? 15.953 16.766 25.906 1 98.12 28 GLU B O 1
ATOM 3190 N N . ILE B 1 29 ? 15.695 17.422 23.797 1 98.81 29 ILE B N 1
ATOM 3191 C CA . ILE B 1 29 ? 17.094 17.188 23.469 1 98.81 29 ILE B CA 1
ATOM 3192 C C . ILE B 1 29 ? 17.953 18.281 24.078 1 98.81 29 ILE B C 1
ATOM 3194 O O . ILE B 1 29 ? 17.703 19.469 23.875 1 98.81 29 ILE B O 1
ATOM 3198 N N . THR B 1 30 ? 19.031 17.938 24.828 1 98.62 30 THR B N 1
ATOM 3199 C CA . THR B 1 30 ? 19.844 18.938 25.531 1 98.62 30 THR B CA 1
ATOM 3200 C C . THR B 1 30 ? 21.281 18.906 25.031 1 98.62 30 THR B C 1
ATOM 3202 O O . THR B 1 30 ? 22.078 19.781 25.375 1 98.62 30 THR B O 1
ATOM 3205 N N . TYR B 1 31 ? 21.562 17.859 24.234 1 98.69 31 TYR B N 1
ATOM 3206 C CA . TYR B 1 31 ? 22.938 17.75 23.781 1 98.69 31 TYR B CA 1
ATOM 3207 C C . TYR B 1 31 ? 23.016 17.016 22.438 1 98.69 31 TYR B C 1
ATOM 3209 O O . TYR B 1 31 ? 22.328 16.016 22.234 1 98.69 31 TYR B O 1
ATOM 3217 N N . VAL B 1 32 ? 23.75 17.547 21.516 1 98.81 32 VAL B N 1
ATOM 3218 C CA . VAL B 1 32 ? 24.172 16.891 20.281 1 98.81 32 VAL B CA 1
ATOM 3219 C C . VAL B 1 32 ? 25.625 17.234 20 1 98.81 32 VAL B C 1
ATOM 3221 O O . VAL B 1 32 ? 25.969 18.406 19.797 1 98.81 32 VAL B O 1
ATOM 3224 N N . GLY B 1 33 ? 26.469 16.25 20.047 1 98.12 33 GLY B N 1
ATOM 3225 C CA . GLY B 1 33 ? 27.875 16.562 19.844 1 98.12 33 GLY B CA 1
ATOM 3226 C C . GLY B 1 33 ? 28.75 15.336 19.719 1 98.12 33 GLY B C 1
ATOM 3227 O O . GLY B 1 33 ? 28.281 14.211 19.906 1 98.12 33 GLY B O 1
ATOM 3228 N N . GLY B 1 34 ? 29.969 15.555 19.359 1 98 34 GLY B N 1
ATOM 3229 C CA . GLY B 1 34 ? 30.891 14.477 19.062 1 98 34 GLY B CA 1
ATOM 3230 C C . GLY B 1 34 ? 31.5 13.852 20.312 1 98 34 GLY B C 1
ATOM 3231 O O . GLY B 1 34 ? 32.031 12.742 20.266 1 98 34 GLY B O 1
ATOM 3232 N N . GLU B 1 35 ? 31.453 14.555 21.406 1 97.94 35 GLU B N 1
ATOM 3233 C CA . GLU B 1 35 ? 31.984 14.039 22.656 1 97.94 35 GLU B CA 1
ATOM 3234 C C . GLU B 1 35 ? 30.891 13.492 23.547 1 97.94 35 GLU B C 1
ATOM 3236 O O . GLU B 1 35 ? 29.797 14.055 23.609 1 97.94 35 GLU B O 1
ATOM 3241 N N . ARG B 1 36 ? 31.219 12.469 24.219 1 97.44 36 ARG B N 1
ATOM 3242 C CA . ARG B 1 36 ? 30.219 11.875 25.094 1 97.44 36 ARG B CA 1
ATOM 3243 C C . ARG B 1 36 ? 29.906 12.797 26.266 1 97.44 36 ARG B C 1
ATOM 3245 O O . ARG B 1 36 ? 30.797 13.156 27.031 1 97.44 36 ARG B O 1
ATOM 3252 N N . PRO B 1 37 ? 28.703 13.133 26.406 1 97.56 37 PRO B N 1
ATOM 3253 C CA . PRO B 1 37 ? 28.328 13.914 27.578 1 97.56 37 PRO B CA 1
ATOM 3254 C C . PRO B 1 37 ? 28.156 13.047 28.828 1 97.56 37 PRO B C 1
ATOM 3256 O O . PRO B 1 37 ? 28.172 11.812 28.734 1 97.56 37 PRO B O 1
ATOM 3259 N N . GLU B 1 38 ? 28.016 13.727 30 1 96.94 38 GLU B N 1
ATOM 3260 C CA . GLU B 1 38 ? 27.703 12.992 31.219 1 96.94 38 GLU B CA 1
ATOM 3261 C C . GLU B 1 38 ? 26.281 12.453 31.188 1 96.94 38 GLU B C 1
ATOM 3263 O O . GLU B 1 38 ? 25.359 13.141 30.766 1 96.94 38 GLU B O 1
ATOM 3268 N N . GLY B 1 39 ? 26.125 11.242 31.547 1 97.38 39 GLY B N 1
ATOM 3269 C CA . GLY B 1 39 ? 24.781 10.656 31.578 1 97.38 39 GLY B CA 1
ATOM 3270 C C . GLY B 1 39 ? 24.781 9.164 31.328 1 97.38 39 GLY B C 1
ATOM 3271 O O . GLY B 1 39 ? 25.844 8.547 31.219 1 97.38 39 GLY B O 1
ATOM 3272 N N . GLU B 1 40 ? 23.625 8.531 31.281 1 98.06 40 GLU B N 1
ATOM 3273 C CA . GLU B 1 40 ? 23.438 7.102 31.047 1 98.06 40 GLU B CA 1
ATOM 3274 C C . GLU B 1 40 ? 23.391 6.797 29.547 1 98.06 40 GLU B C 1
ATOM 3276 O O . GLU B 1 40 ? 22.531 7.297 28.828 1 98.06 40 GLU B O 1
ATOM 3281 N N . LEU B 1 41 ? 24.344 6.016 29.109 1 98.25 41 LEU B N 1
ATOM 3282 C CA . LEU B 1 41 ? 24.359 5.586 27.719 1 98.25 41 LEU B CA 1
ATOM 3283 C C . LEU B 1 41 ? 23.344 4.473 27.469 1 98.25 41 LEU B C 1
ATOM 3285 O O . LEU B 1 41 ? 23.5 3.365 27.984 1 98.25 41 LEU B O 1
ATOM 3289 N N . LEU B 1 42 ? 22.297 4.805 26.688 1 97.75 42 LEU B N 1
ATOM 3290 C CA . LEU B 1 42 ? 21.219 3.852 26.422 1 97.75 42 LEU B CA 1
ATOM 3291 C C . LEU B 1 42 ? 21.641 2.846 25.359 1 97.75 42 LEU B C 1
ATOM 3293 O O . LEU B 1 42 ? 21.141 1.727 25.312 1 97.75 42 LEU B O 1
ATOM 3297 N N . GLY B 1 43 ? 22.609 3.203 24.469 1 97.62 43 GLY B N 1
ATOM 3298 C CA . GLY B 1 43 ? 23.078 2.301 23.438 1 97.62 43 GLY B CA 1
ATOM 3299 C C . GLY B 1 43 ? 23.812 3.012 22.312 1 97.62 43 GLY B C 1
ATOM 3300 O O . GLY B 1 43 ? 23.828 4.242 22.266 1 97.62 43 GLY B O 1
ATOM 3301 N N . GLU B 1 44 ? 24.562 2.225 21.531 1 98.56 44 GLU B N 1
ATOM 3302 C CA . GLU B 1 44 ? 25.203 2.654 20.297 1 98.56 44 GLU B CA 1
ATOM 3303 C C . GLU B 1 44 ? 24.547 2.018 19.078 1 98.56 44 GLU B C 1
ATOM 3305 O O . GLU B 1 44 ? 24.297 0.81 19.062 1 98.56 44 GLU B O 1
ATOM 3310 N N . PHE B 1 45 ? 24.188 2.83 18.141 1 98.62 45 PHE B N 1
ATOM 3311 C CA . PHE B 1 45 ? 23.438 2.355 16.984 1 98.62 45 PHE B CA 1
ATOM 3312 C C . PHE B 1 45 ? 24.078 2.822 15.68 1 98.62 45 PHE B C 1
ATOM 3314 O O . PHE B 1 45 ? 24.719 3.881 15.641 1 98.62 45 PHE B O 1
ATOM 3321 N N . PRO B 1 46 ? 23.906 2.018 14.57 1 98.62 46 PRO B N 1
ATOM 3322 C CA . PRO B 1 46 ? 24.484 2.404 13.281 1 98.62 46 PRO B CA 1
ATOM 3323 C C . PRO B 1 46 ? 23.922 3.711 12.742 1 98.62 46 PRO B C 1
ATOM 3325 O O . PRO B 1 46 ? 24.656 4.57 12.266 1 98.62 46 PRO B O 1
ATOM 3328 N N . VAL B 1 47 ? 22.625 3.879 12.773 1 98.88 47 VAL B N 1
ATOM 3329 C CA . VAL B 1 47 ? 21.984 5.027 12.141 1 98.88 47 VAL B CA 1
ATOM 3330 C C . VAL B 1 47 ? 20.859 5.559 13.039 1 98.88 47 VAL B C 1
ATOM 3332 O O . VAL B 1 47 ? 20.156 4.781 13.68 1 98.88 47 VAL B O 1
ATOM 3335 N N . GLY B 1 48 ? 20.766 6.883 13.172 1 98.88 48 GLY B N 1
ATOM 3336 C CA . GLY B 1 48 ? 19.656 7.543 13.82 1 98.88 48 GLY B CA 1
ATOM 3337 C C . GLY B 1 48 ? 18.922 8.516 12.914 1 98.88 48 GLY B C 1
ATOM 3338 O O . GLY B 1 48 ? 19.531 9.125 12.031 1 98.88 48 GLY B O 1
ATOM 3339 N N . THR B 1 49 ? 17.641 8.641 13.047 1 98.94 49 THR B N 1
ATOM 3340 C CA . THR B 1 49 ? 16.797 9.656 12.406 1 98.94 49 THR B CA 1
ATOM 3341 C C . THR B 1 49 ? 15.836 10.273 13.414 1 98.94 49 THR B C 1
ATOM 3343 O O . THR B 1 49 ? 15.586 9.703 14.477 1 98.94 49 THR B O 1
ATOM 3346 N N . PRO B 1 50 ? 15.312 11.539 13.094 1 98.81 50 PRO B N 1
ATOM 3347 C CA . PRO B 1 50 ? 14.102 11.906 13.844 1 98.81 50 PRO B CA 1
ATOM 3348 C C . PRO B 1 50 ? 12.969 10.898 13.648 1 98.81 50 PRO B C 1
ATOM 3350 O O . PRO B 1 50 ? 12.953 10.164 12.664 1 98.81 50 PRO B O 1
ATOM 3353 N N . ALA B 1 51 ? 12.086 10.812 14.625 1 98.75 51 ALA B N 1
ATOM 3354 C CA . ALA B 1 51 ? 10.867 10.039 14.414 1 98.75 51 ALA B CA 1
ATOM 3355 C C . ALA B 1 51 ? 10.008 10.648 13.305 1 98.75 51 ALA B C 1
ATOM 3357 O O . ALA B 1 51 ? 10.164 11.82 12.977 1 98.75 51 ALA B O 1
ATOM 3358 N N . LEU B 1 52 ? 9.227 9.828 12.719 1 98.81 52 LEU B N 1
ATOM 3359 C CA . LEU B 1 52 ? 8.406 10.242 11.586 1 98.81 52 LEU B CA 1
ATOM 3360 C C . LEU B 1 52 ? 7.109 10.891 12.07 1 98.81 52 LEU B C 1
ATOM 3362 O O . LEU B 1 52 ? 6.617 10.562 13.156 1 98.81 52 LEU B O 1
ATOM 3366 N N . VAL B 1 53 ? 6.633 11.828 11.305 1 98.81 53 VAL B N 1
ATOM 3367 C CA . VAL B 1 53 ? 5.375 12.531 11.516 1 98.81 53 VAL B CA 1
ATOM 3368 C C . VAL B 1 53 ? 4.461 12.328 10.305 1 98.81 53 VAL B C 1
ATOM 3370 O O . VAL B 1 53 ? 4.867 12.562 9.164 1 98.81 53 VAL B O 1
ATOM 3373 N N . ASP B 1 54 ? 3.293 11.773 10.508 1 98.81 54 ASP B N 1
ATOM 3374 C CA . ASP B 1 54 ? 2.287 11.648 9.453 1 98.81 54 ASP B CA 1
ATOM 3375 C C . ASP B 1 54 ? 1.272 12.789 9.531 1 98.81 54 ASP B C 1
ATOM 3377 O O . ASP B 1 54 ? 0.39 12.781 10.398 1 98.81 54 ASP B O 1
ATOM 3381 N N . PRO B 1 55 ? 1.309 13.719 8.602 1 98.62 55 PRO B N 1
ATOM 3382 C CA . PRO B 1 55 ? 0.483 14.922 8.742 1 98.62 55 PRO B CA 1
ATOM 3383 C C . PRO B 1 55 ? -0.948 14.719 8.25 1 98.62 55 PRO B C 1
ATOM 3385 O O . PRO B 1 55 ? -1.767 15.641 8.32 1 98.62 55 PRO B O 1
ATOM 3388 N N . HIS B 1 56 ? -1.311 13.508 7.789 1 98.81 56 HIS B N 1
ATOM 3389 C CA . HIS B 1 56 ? -2.65 13.219 7.289 1 98.81 56 HIS B CA 1
ATOM 3390 C C . HIS B 1 56 ? -2.949 11.727 7.336 1 98.81 56 HIS B C 1
ATOM 3392 O O . HIS B 1 56 ? -2.395 10.953 6.551 1 98.81 56 HIS B O 1
ATOM 3398 N N . SER B 1 57 ? -3.816 11.352 8.219 1 98.56 57 SER B N 1
ATOM 3399 C CA . SER B 1 57 ? -4.172 9.945 8.359 1 98.56 57 SER B CA 1
ATOM 3400 C C . SER B 1 57 ? -5.547 9.781 9 1 98.56 57 SER B C 1
ATOM 3402 O O . SER B 1 57 ? -6.117 10.742 9.516 1 98.56 57 SER B O 1
ATOM 3404 N N . HIS B 1 58 ? -6.148 8.57 8.906 1 98.75 58 HIS B N 1
ATOM 3405 C CA . HIS B 1 58 ? -7.391 8.203 9.578 1 98.75 58 HIS B CA 1
ATOM 3406 C C . HIS B 1 58 ? -7.152 7.098 10.602 1 98.75 58 HIS B C 1
ATOM 3408 O O . HIS B 1 58 ? -8.078 6.363 10.953 1 98.75 58 HIS B O 1
ATOM 3414 N N . ILE B 1 59 ? -5.922 6.969 11.055 1 98.69 59 ILE B N 1
ATOM 3415 C CA . ILE B 1 59 ? -5.547 5.91 11.984 1 98.69 59 ILE B CA 1
ATOM 3416 C C . ILE B 1 59 ? -6.414 5.996 13.234 1 98.69 59 ILE B C 1
ATOM 3418 O O . ILE B 1 59 ? -6.691 7.09 13.734 1 98.69 59 ILE B O 1
ATOM 3422 N N . GLY B 1 60 ? -6.859 4.871 13.75 1 98.31 60 GLY B N 1
ATOM 3423 C CA . GLY B 1 60 ? -7.688 4.809 14.945 1 98.31 60 GLY B CA 1
ATOM 3424 C C . GLY B 1 60 ? -9.164 5.012 14.656 1 98.31 60 GLY B C 1
ATOM 3425 O O . GLY B 1 60 ? -10.008 4.734 15.508 1 98.31 60 GLY B O 1
ATOM 3426 N N . MET B 1 61 ? -9.508 5.547 13.461 1 98.06 61 MET B N 1
ATOM 3427 C CA . MET B 1 61 ? -10.898 5.715 13.055 1 98.06 61 MET B CA 1
ATOM 3428 C C . MET B 1 61 ? -11.352 4.543 12.188 1 98.06 61 MET B C 1
ATOM 3430 O O . MET B 1 61 ? -12.508 4.125 12.266 1 98.06 61 MET B O 1
ATOM 3434 N N . ASP B 1 62 ? -10.477 4.09 11.328 1 96.56 62 ASP B N 1
ATOM 3435 C CA . ASP B 1 62 ? -10.555 2.83 10.602 1 96.56 62 ASP B CA 1
ATOM 3436 C C . ASP B 1 62 ? -9.625 1.784 11.203 1 96.56 62 ASP B C 1
ATOM 3438 O O . ASP B 1 62 ? -8.453 1.697 10.836 1 96.56 62 ASP B O 1
ATOM 3442 N N . ARG B 1 63 ? -10.195 0.925 12.078 1 96.19 63 ARG B N 1
ATOM 3443 C CA . ARG B 1 63 ? -9.375 0.119 12.977 1 96.19 63 ARG B CA 1
ATOM 3444 C C . ARG B 1 63 ? -9.008 -1.216 12.336 1 96.19 63 ARG B C 1
ATOM 3446 O O . ARG B 1 63 ? -9.844 -1.841 11.672 1 96.19 63 ARG B O 1
ATOM 3453 N N . ALA B 1 64 ? -7.777 -1.591 12.555 1 97.19 64 ALA B N 1
ATOM 3454 C CA . ALA B 1 64 ? -7.242 -2.846 12.031 1 97.19 64 ALA B CA 1
ATOM 3455 C C . ALA B 1 64 ? -7.945 -4.047 12.656 1 97.19 64 ALA B C 1
ATOM 3457 O O . ALA B 1 64 ? -8.023 -4.156 13.883 1 97.19 64 ALA B O 1
ATOM 3458 N N . GLY B 1 65 ? -8.414 -4.973 11.758 1 96.31 65 GLY B N 1
ATOM 3459 C CA . GLY B 1 65 ? -8.969 -6.23 12.227 1 96.31 65 GLY B CA 1
ATOM 3460 C C . GLY B 1 65 ? -10.359 -6.09 12.82 1 96.31 65 GLY B C 1
ATOM 3461 O O . GLY B 1 65 ? -10.812 -6.957 13.57 1 96.31 65 GLY B O 1
ATOM 3462 N N . GLU B 1 66 ? -11 -4.969 12.633 1 95.62 66 GLU B N 1
ATOM 3463 C CA . GLU B 1 66 ? -12.352 -4.727 13.117 1 95.62 66 GLU B CA 1
ATOM 3464 C C . GLU B 1 66 ? -13.344 -4.645 11.961 1 95.62 66 GLU B C 1
ATOM 3466 O O . GLU B 1 66 ? -12.945 -4.574 10.797 1 95.62 66 GLU B O 1
ATOM 3471 N N . PRO B 1 67 ? -14.641 -4.711 12.297 1 93.75 67 PRO B N 1
ATOM 3472 C CA . PRO B 1 67 ? -15.617 -4.641 11.211 1 93.75 67 PRO B CA 1
ATOM 3473 C C . PRO B 1 67 ? -15.555 -3.324 10.438 1 93.75 67 PRO B C 1
ATOM 3475 O O . PRO B 1 67 ? -15.555 -2.25 11.047 1 93.75 67 PRO B O 1
ATOM 3478 N N . TYR B 1 68 ? -15.508 -3.418 9.117 1 91 68 TYR B N 1
ATOM 3479 C CA . TYR B 1 68 ? -15.367 -2.242 8.266 1 91 68 TYR B CA 1
ATOM 3480 C C . TYR B 1 68 ? -16.531 -1.279 8.469 1 91 68 TYR B C 1
ATOM 3482 O O . TYR B 1 68 ? -16.359 -0.064 8.336 1 91 68 TYR B O 1
ATOM 3490 N N . TYR B 1 69 ? -17.719 -1.809 8.789 1 91.69 69 TYR B N 1
ATOM 3491 C CA . TYR B 1 69 ? -18.906 -0.961 8.906 1 91.69 69 TYR B CA 1
ATOM 3492 C C . TYR B 1 69 ? -18.875 -0.16 10.203 1 91.69 69 TYR B C 1
ATOM 3494 O O . TYR B 1 69 ? -19.719 0.702 10.422 1 91.69 69 TYR B O 1
ATOM 3502 N N . GLU B 1 70 ? -17.844 -0.414 11.039 1 91.06 70 GLU B N 1
ATOM 3503 C CA . GLU B 1 70 ? -17.688 0.35 12.273 1 91.06 70 GLU B CA 1
ATOM 3504 C C . GLU B 1 70 ? -16.703 1.496 12.094 1 91.06 70 GLU B C 1
ATOM 3506 O O . GLU B 1 70 ? -16.297 2.139 13.07 1 91.06 70 GLU B O 1
ATOM 3511 N N . GLU B 1 71 ? -16.328 1.763 10.836 1 94.06 71 GLU B N 1
ATOM 3512 C CA . GLU B 1 71 ? -15.414 2.881 10.609 1 94.06 71 GLU B CA 1
ATOM 3513 C C . GLU B 1 71 ? -16.047 4.203 11.047 1 94.06 71 GLU B C 1
ATOM 3515 O O . GLU B 1 71 ? -17.266 4.348 11.031 1 94.06 71 GLU B O 1
ATOM 3520 N N . GLU B 1 72 ? -15.211 5.238 11.453 1 94.62 72 GLU B N 1
ATOM 3521 C CA . GLU B 1 72 ? -15.672 6.465 12.094 1 94.62 72 GLU B CA 1
ATOM 3522 C C . GLU B 1 72 ? -15.125 7.699 11.391 1 94.62 72 GLU B C 1
ATOM 3524 O O . GLU B 1 72 ? -15.188 8.805 11.93 1 94.62 72 GLU B O 1
ATOM 3529 N N . ALA B 1 73 ? -14.547 7.543 10.141 1 96.62 73 ALA B N 1
ATOM 3530 C CA . ALA B 1 73 ? -13.797 8.641 9.539 1 96.62 73 ALA B CA 1
ATOM 3531 C C . ALA B 1 73 ? -14.742 9.688 8.953 1 96.62 73 ALA B C 1
ATOM 3533 O O . ALA B 1 73 ? -14.359 10.852 8.789 1 96.62 73 ALA B O 1
ATOM 3534 N N . ASN B 1 74 ? -15.969 9.273 8.641 1 97.06 74 ASN B N 1
ATOM 3535 C CA . ASN B 1 74 ? -16.938 10.195 8.055 1 97.06 74 ASN B CA 1
ATOM 3536 C C . ASN B 1 74 ? -18.234 10.219 8.844 1 97.06 74 ASN B C 1
ATOM 3538 O O . ASN B 1 74 ? -18.828 9.172 9.125 1 97.06 74 ASN B O 1
ATOM 3542 N N . GLU B 1 75 ? -18.703 11.383 9.188 1 96.56 75 GLU B N 1
ATOM 3543 C CA . GLU B 1 75 ? -20.047 11.57 9.742 1 96.56 75 GLU B CA 1
ATOM 3544 C C . GLU B 1 75 ? -21.062 11.844 8.633 1 96.56 75 GLU B C 1
ATOM 3546 O O . GLU B 1 75 ? -20.875 12.75 7.82 1 96.56 75 GLU B O 1
ATOM 3551 N N . THR B 1 76 ? -22.109 11.086 8.602 1 96.94 76 THR B N 1
ATOM 3552 C CA . THR B 1 76 ? -23 11.102 7.441 1 96.94 76 THR B CA 1
ATOM 3553 C C . THR B 1 76 ? -24.188 12.016 7.688 1 96.94 76 THR B C 1
ATOM 3555 O O . THR B 1 76 ? -25.094 12.102 6.852 1 96.94 76 THR B O 1
ATOM 3558 N N . MET B 1 77 ? -24.219 12.789 8.758 1 96.19 77 MET B N 1
ATOM 3559 C CA . MET B 1 77 ? -25.406 13.508 9.18 1 96.19 77 MET B CA 1
ATOM 3560 C C . MET B 1 77 ? -25.625 14.758 8.336 1 96.19 77 MET B C 1
ATOM 3562 O O . MET B 1 77 ? -26.734 15.297 8.281 1 96.19 77 MET B O 1
ATOM 3566 N N . ASP B 1 78 ? -24.578 15.289 7.812 1 96.06 78 ASP B N 1
ATOM 3567 C CA . ASP B 1 78 ? -24.656 16.453 6.945 1 96.06 78 ASP B CA 1
ATOM 3568 C C . ASP B 1 78 ? -23.359 16.656 6.172 1 96.06 78 ASP B C 1
ATOM 3570 O O . ASP B 1 78 ? -22.391 15.922 6.387 1 96.06 78 ASP B O 1
ATOM 3574 N N . SER B 1 79 ? -23.344 17.578 5.23 1 97.75 79 SER B N 1
ATOM 3575 C CA . SER B 1 79 ? -22.156 17.812 4.406 1 97.75 79 SER B CA 1
ATOM 3576 C C . SER B 1 79 ? -21.203 18.797 5.078 1 97.75 79 SER B C 1
ATOM 3578 O O . SER B 1 79 ? -20.016 18.844 4.742 1 97.75 79 SER B O 1
ATOM 3580 N N . LEU B 1 80 ? -21.703 19.641 6.016 1 98.12 80 LEU B N 1
ATOM 3581 C CA . LEU B 1 80 ? -20.922 20.672 6.691 1 98.12 80 LEU B CA 1
ATOM 3582 C C . LEU B 1 80 ? -20.953 20.469 8.203 1 98.12 80 LEU B C 1
ATOM 3584 O O . LEU B 1 80 ? -21.953 20.828 8.859 1 98.12 80 LEU B O 1
ATOM 3588 N N . LEU B 1 81 ? -19.828 19.938 8.742 1 97.62 81 LEU B N 1
ATOM 3589 C CA . LEU B 1 81 ? -19.781 19.609 10.164 1 97.62 81 LEU B CA 1
ATOM 3590 C C . LEU B 1 81 ? -18.484 20.109 10.789 1 97.62 81 LEU B C 1
ATOM 3592 O O . LEU B 1 81 ? -17.766 19.328 11.43 1 97.62 81 LEU B O 1
ATOM 3596 N N . PRO B 1 82 ? -18.203 21.438 10.68 1 97.81 82 PRO B N 1
ATOM 3597 C CA . PRO B 1 82 ? -16.906 21.969 11.109 1 97.81 82 PRO B CA 1
ATOM 3598 C C . PRO B 1 82 ? -16.703 21.844 12.617 1 97.81 82 PRO B C 1
ATOM 3600 O O . PRO B 1 82 ? -15.578 22.016 13.102 1 97.81 82 PRO B O 1
ATOM 3603 N N . TYR B 1 83 ? -17.734 21.547 13.406 1 96.44 83 TYR B N 1
ATOM 3604 C CA . TYR B 1 83 ? -17.656 21.531 14.859 1 96.44 83 TYR B CA 1
ATOM 3605 C C . TYR B 1 83 ? -17.312 20.141 15.375 1 96.44 83 TYR B C 1
ATOM 3607 O O . TYR B 1 83 ? -17.141 19.953 16.578 1 96.44 83 TYR B O 1
ATOM 3615 N N . LEU B 1 84 ? -17.188 19.156 14.5 1 97.88 84 LEU B N 1
ATOM 3616 C CA . LEU B 1 84 ? -16.734 17.828 14.914 1 97.88 84 LEU B CA 1
ATOM 3617 C C . LEU B 1 84 ? -15.25 17.828 15.242 1 97.88 84 LEU B C 1
ATOM 3619 O O . LEU B 1 84 ? -14.492 18.641 14.703 1 97.88 84 LEU B O 1
ATOM 3623 N N . GLU B 1 85 ? -14.914 16.969 16.156 1 98 85 GLU B N 1
ATOM 3624 C CA . GLU B 1 85 ? -13.523 16.828 16.578 1 98 85 GLU B CA 1
ATOM 3625 C C . GLU B 1 85 ? -13.008 15.414 16.359 1 98 85 GLU B C 1
ATOM 3627 O O . GLU B 1 85 ? -13.531 14.461 16.938 1 98 85 GLU B O 1
ATOM 3632 N N . ALA B 1 86 ? -11.992 15.273 15.586 1 98.44 86 ALA B N 1
ATOM 3633 C CA . ALA B 1 86 ? -11.516 13.977 15.102 1 98.44 86 ALA B CA 1
ATOM 3634 C C . ALA B 1 86 ? -11.156 13.055 16.266 1 98.44 86 ALA B C 1
ATOM 3636 O O . ALA B 1 86 ? -11.422 11.852 16.219 1 98.44 86 ALA B O 1
ATOM 3637 N N . GLN B 1 87 ? -10.555 13.609 17.328 1 98 87 GLN B N 1
ATOM 3638 C CA . GLN B 1 87 ? -10.055 12.781 18.422 1 98 87 GLN B CA 1
ATOM 3639 C C . GLN B 1 87 ? -11.188 12.016 19.094 1 98 87 GLN B C 1
ATOM 3641 O O . GLN B 1 87 ? -10.953 10.977 19.719 1 98 87 GLN B O 1
ATOM 3646 N N . ASN B 1 88 ? -12.414 12.5 18.938 1 97.5 88 ASN B N 1
ATOM 3647 C CA . ASN B 1 88 ? -13.555 11.852 19.578 1 97.5 88 ASN B CA 1
ATOM 3648 C C . ASN B 1 88 ? -13.938 10.562 18.859 1 97.5 88 ASN B C 1
ATOM 3650 O O . ASN B 1 88 ? -14.734 9.773 19.391 1 97.5 88 ASN B O 1
ATOM 3654 N N . SER B 1 89 ? -13.359 10.281 17.734 1 97.62 89 SER B N 1
ATOM 3655 C CA . SER B 1 89 ? -13.664 9.086 16.953 1 97.62 89 SER B CA 1
ATOM 3656 C C . SER B 1 89 ? -12.445 8.164 16.859 1 97.62 89 SER B C 1
ATOM 3658 O O . SER B 1 89 ? -12.383 7.305 15.984 1 97.62 89 SER B O 1
ATOM 3660 N N . VAL B 1 90 ? -11.461 8.352 17.719 1 97.88 90 VAL B N 1
ATOM 3661 C CA . VAL B 1 90 ? -10.227 7.574 17.672 1 97.88 90 VAL B CA 1
ATOM 3662 C C . VAL B 1 90 ? -10.219 6.562 18.812 1 97.88 90 VAL B C 1
ATOM 3664 O O . VAL B 1 90 ? -10.523 6.906 19.953 1 97.88 90 VAL B O 1
ATOM 3667 N N . TYR B 1 91 ? -10.008 5.309 18.5 1 97.38 91 TYR B N 1
ATOM 3668 C CA . TYR B 1 91 ? -9.672 4.301 19.5 1 97.38 91 TYR B CA 1
ATOM 3669 C C . TYR B 1 91 ? -8.18 3.984 19.484 1 97.38 91 TYR B C 1
ATOM 3671 O O . TYR B 1 91 ? -7.668 3.439 18.5 1 97.38 91 TYR B O 1
ATOM 3679 N N . MET B 1 92 ? -7.523 4.242 20.578 1 97.94 92 MET B N 1
ATOM 3680 C CA . MET B 1 92 ? -6.066 4.148 20.656 1 97.94 92 MET B CA 1
ATOM 3681 C C . MET B 1 92 ? -5.621 2.695 20.781 1 97.94 92 MET B C 1
ATOM 3683 O O . MET B 1 92 ? -4.434 2.391 20.641 1 97.94 92 MET B O 1
ATOM 3687 N N . ASP B 1 93 ? -6.535 1.756 21 1 97.19 93 ASP B N 1
ATOM 3688 C CA . ASP B 1 93 ? -6.156 0.351 21.109 1 97.19 93 ASP B CA 1
ATOM 3689 C C . ASP B 1 93 ? -6.082 -0.305 19.734 1 97.19 93 ASP B C 1
ATOM 3691 O O . ASP B 1 93 ? -5.883 -1.518 19.625 1 97.19 93 ASP B O 1
ATOM 3695 N N . ASP B 1 94 ? -6.352 0.473 18.672 1 97.62 94 ASP B N 1
ATOM 3696 C CA . ASP B 1 94 ? -6.055 0.007 17.328 1 97.62 94 ASP B CA 1
ATOM 3697 C C . ASP B 1 94 ? -4.605 -0.453 17.203 1 97.62 94 ASP B C 1
ATOM 3699 O O . ASP B 1 94 ? -3.68 0.32 17.469 1 97.62 94 ASP B O 1
ATOM 3703 N N . LYS B 1 95 ? -4.387 -1.676 16.781 1 9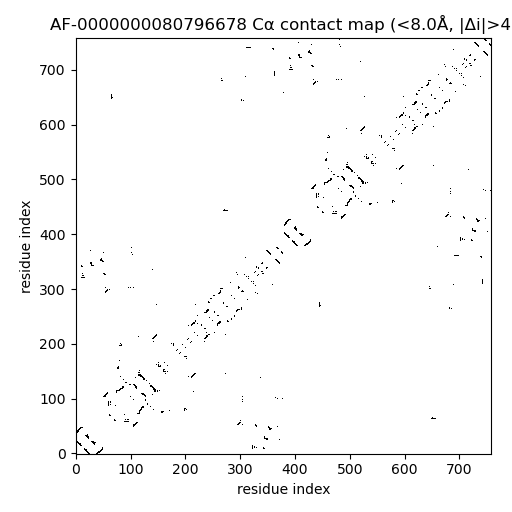6.75 95 LYS B N 1
ATOM 3704 C CA . LYS B 1 95 ? -3.051 -2.262 16.703 1 96.75 95 LYS B CA 1
ATOM 3705 C C . LYS B 1 95 ? -2.164 -1.481 15.742 1 96.75 95 LYS B C 1
ATOM 3707 O O . LYS B 1 95 ? -0.937 -1.542 15.828 1 96.75 95 LYS B O 1
ATOM 3712 N N . ALA B 1 96 ? -2.756 -0.738 14.805 1 98.06 96 ALA B N 1
ATOM 3713 C CA . ALA B 1 96 ? -1.991 0.036 13.828 1 98.06 96 ALA B CA 1
ATOM 3714 C C . ALA B 1 96 ? -1.098 1.061 14.523 1 98.06 96 ALA B C 1
ATOM 3716 O O . ALA B 1 96 ? -0.017 1.387 14.023 1 98.06 96 ALA B O 1
ATOM 3717 N N . PHE B 1 97 ? -1.548 1.604 15.703 1 98.5 97 PHE B N 1
ATOM 3718 C CA . PHE B 1 97 ? -0.729 2.561 16.438 1 98.5 97 PHE B CA 1
ATOM 3719 C C . PHE B 1 97 ? 0.576 1.919 16.891 1 98.5 97 PHE B C 1
ATOM 3721 O O . PHE B 1 97 ? 1.65 2.5 16.734 1 98.5 97 PHE B O 1
ATOM 3728 N N . GLU B 1 98 ? 0.46 0.731 17.438 1 97.25 98 GLU B N 1
ATOM 3729 C CA . GLU B 1 98 ? 1.654 0.022 17.891 1 97.25 98 GLU B CA 1
ATOM 3730 C C . GLU B 1 98 ? 2.607 -0.245 16.719 1 97.25 98 GLU B C 1
ATOM 3732 O O . GLU B 1 98 ? 3.811 -0.005 16.828 1 97.25 98 GLU B O 1
ATOM 3737 N N . GLU B 1 99 ? 2.092 -0.702 15.641 1 97.25 99 GLU B N 1
ATOM 3738 C CA . GLU B 1 99 ? 2.922 -0.985 14.477 1 97.25 99 GLU B CA 1
ATOM 3739 C C . GLU B 1 99 ? 3.555 0.29 13.93 1 97.25 99 GLU B C 1
ATOM 3741 O O . GLU B 1 99 ? 4.691 0.27 13.453 1 97.25 99 GLU B O 1
ATOM 3746 N N . SER B 1 100 ? 2.795 1.401 13.953 1 98.31 100 SER B N 1
ATOM 3747 C CA . SER B 1 100 ? 3.338 2.684 13.516 1 98.31 100 SER B CA 1
ATOM 3748 C C . SER B 1 100 ? 4.535 3.096 14.359 1 98.31 100 SER B C 1
ATOM 3750 O O . SER B 1 100 ? 5.582 3.477 13.828 1 98.31 100 SER B O 1
ATOM 3752 N N . VAL B 1 101 ? 4.387 2.947 15.656 1 98.56 101 VAL B N 1
ATOM 3753 C CA . VAL B 1 101 ? 5.453 3.311 16.578 1 98.56 101 VAL B CA 1
ATOM 3754 C C . VAL B 1 101 ? 6.672 2.418 16.344 1 98.56 101 VAL B C 1
ATOM 3756 O O . VAL B 1 101 ? 7.809 2.898 16.344 1 98.56 101 VAL B O 1
ATOM 3759 N N . GLU B 1 102 ? 6.449 1.161 16.078 1 97.75 102 GLU B N 1
ATOM 3760 C CA . GLU B 1 102 ? 7.531 0.211 15.844 1 97.75 102 GLU B CA 1
ATOM 3761 C C . GLU B 1 102 ? 8.336 0.599 14.609 1 97.75 102 GLU B C 1
ATOM 3763 O O . GLU B 1 102 ? 9.531 0.291 14.516 1 97.75 102 GLU B O 1
ATOM 3768 N N . TRP B 1 103 ? 7.68 1.269 13.719 1 98.06 103 TRP B N 1
ATOM 3769 C CA . TRP B 1 103 ? 8.367 1.678 12.492 1 98.06 103 TRP B CA 1
ATOM 3770 C C . TRP B 1 103 ? 8.703 3.164 12.531 1 98.06 103 TRP B C 1
ATOM 3772 O O . TRP B 1 103 ? 9 3.764 11.492 1 98.06 103 TRP B O 1
ATOM 3782 N N . GLY B 1 104 ? 8.57 3.812 13.703 1 98.31 104 GLY B N 1
ATOM 3783 C CA . GLY B 1 104 ? 9.141 5.125 13.961 1 98.31 104 GLY B CA 1
ATOM 3784 C C . GLY B 1 104 ? 8.156 6.258 13.727 1 98.31 104 GLY B C 1
ATOM 3785 O O . GLY B 1 104 ? 8.531 7.434 13.789 1 98.31 104 GLY B O 1
ATOM 3786 N N . VAL B 1 105 ? 6.887 5.969 13.383 1 98.88 105 VAL B N 1
ATOM 3787 C CA . VAL B 1 105 ? 5.891 7.027 13.258 1 98.88 105 VAL B CA 1
ATOM 3788 C C . VAL B 1 105 ? 5.301 7.348 14.625 1 98.88 105 VAL B C 1
ATOM 3790 O O . VAL B 1 105 ? 4.48 6.586 15.148 1 98.88 105 VAL B O 1
ATOM 3793 N N . LEU B 1 106 ? 5.648 8.484 15.133 1 98.88 106 LEU B N 1
ATOM 3794 C CA . LEU B 1 106 ? 5.27 8.773 16.5 1 98.88 106 LEU B CA 1
ATOM 3795 C C . LEU B 1 106 ? 4.094 9.742 16.547 1 98.88 106 LEU B C 1
ATOM 3797 O O . LEU B 1 106 ? 3.385 9.82 17.562 1 98.88 106 LEU B O 1
ATOM 3801 N N . TYR B 1 107 ? 3.92 10.508 15.492 1 98.94 107 TYR B N 1
ATOM 3802 C CA . TYR B 1 107 ? 2.875 11.523 15.508 1 98.94 107 TYR B CA 1
ATOM 3803 C C . TYR B 1 107 ? 1.968 11.391 14.289 1 98.94 107 TYR B C 1
ATOM 3805 O O . TYR B 1 107 ? 2.439 11.109 13.18 1 98.94 107 TYR B O 1
ATOM 3813 N N . SER B 1 108 ? 0.72 11.578 14.523 1 98.88 108 SER B N 1
ATOM 3814 C CA . SER B 1 108 ? -0.261 11.539 13.445 1 98.88 108 SER B CA 1
ATOM 3815 C C . SER B 1 108 ? -1.232 12.711 13.539 1 98.88 108 SER B C 1
ATOM 3817 O O . SER B 1 108 ? -1.808 12.961 14.602 1 98.88 108 SER B O 1
ATOM 3819 N N . ALA B 1 109 ? -1.339 13.477 12.438 1 98.88 109 ALA B N 1
ATOM 3820 C CA . ALA B 1 109 ? -2.535 14.305 12.305 1 98.88 109 ALA B CA 1
ATOM 3821 C C . ALA B 1 109 ? -3.727 13.477 11.828 1 98.88 109 ALA B C 1
ATOM 3823 O O . ALA B 1 109 ? -3.775 13.055 10.672 1 98.88 109 ALA B O 1
ATOM 3824 N N . VAL B 1 110 ? -4.617 13.227 12.695 1 98.88 110 VAL B N 1
ATOM 3825 C CA . VAL B 1 110 ? -5.785 12.406 12.406 1 98.88 110 VAL B CA 1
ATOM 3826 C C . VAL B 1 110 ? -6.953 13.289 11.977 1 98.88 110 VAL B C 1
ATOM 3828 O O . VAL B 1 110 ? -7.309 14.242 12.68 1 98.88 110 VAL B O 1
ATOM 3831 N N . THR B 1 111 ? -7.512 12.938 10.82 1 98.62 111 THR B N 1
ATOM 3832 C CA . THR B 1 111 ? -8.5 13.812 10.211 1 98.62 111 THR B CA 1
ATOM 3833 C C . THR B 1 111 ? -9.703 13.016 9.711 1 98.62 111 THR B C 1
ATOM 3835 O O . THR B 1 111 ? -9.648 11.789 9.633 1 98.62 111 THR B O 1
ATOM 3838 N N . HIS B 1 112 ? -10.797 13.711 9.43 1 98.12 112 HIS B N 1
ATOM 3839 C CA . HIS B 1 112 ? -12.016 13.148 8.867 1 98.12 112 HIS B CA 1
ATOM 3840 C C . HIS B 1 112 ? -11.797 12.68 7.43 1 98.12 112 HIS B C 1
ATOM 3842 O O . HIS B 1 112 ? -10.836 13.102 6.777 1 98.12 112 HIS B O 1
ATOM 3848 N N . GLY B 1 113 ? -12.633 11.75 6.988 1 97.88 113 GLY B N 1
ATOM 3849 C CA . GLY B 1 113 ? -12.656 11.398 5.578 1 97.88 113 GLY B CA 1
ATOM 3850 C C . GLY B 1 113 ? -13.07 12.547 4.684 1 97.88 113 GLY B C 1
ATOM 3851 O O . GLY B 1 113 ? -13.352 13.648 5.168 1 97.88 113 GLY B O 1
ATOM 3852 N N . SER B 1 114 ? -13.148 12.32 3.398 1 97.88 114 SER B N 1
ATOM 3853 C CA . SER B 1 114 ? -13.344 13.391 2.434 1 97.88 114 SER B CA 1
ATOM 3854 C C . SER B 1 114 ? -14.766 13.383 1.88 1 97.88 114 SER B C 1
ATOM 3856 O O . SER B 1 114 ? -15.039 13.992 0.846 1 97.88 114 SER B O 1
ATOM 3858 N N . GLY B 1 115 ? -15.633 12.648 2.535 1 97.69 115 GLY B N 1
ATOM 3859 C CA . GLY B 1 115 ? -17 12.578 2.061 1 97.69 115 GLY B CA 1
ATOM 3860 C C . GLY B 1 115 ? -17.797 13.836 2.359 1 97.69 115 GLY B C 1
ATOM 3861 O O . GLY B 1 115 ? -18.859 14.055 1.778 1 97.69 115 GLY B O 1
ATOM 3862 N N . ASN B 1 116 ? -17.359 14.633 3.301 1 98 116 ASN B N 1
ATOM 3863 C CA . ASN B 1 116 ? -18 15.891 3.672 1 98 116 ASN B CA 1
ATOM 3864 C C . ASN B 1 116 ? -17.266 17.094 3.09 1 98 116 ASN B C 1
ATOM 3866 O O . ASN B 1 116 ? -16.047 17.047 2.932 1 98 116 ASN B O 1
ATOM 3870 N N . ILE B 1 117 ? -18 18.141 2.816 1 98.62 117 ILE B N 1
ATOM 3871 C CA . ILE B 1 117 ? -17.359 19.391 2.404 1 98.62 117 ILE B CA 1
ATOM 3872 C C . ILE B 1 117 ? -16.453 19.906 3.521 1 98.62 117 ILE B C 1
ATOM 3874 O O . ILE B 1 117 ? -15.305 20.281 3.277 1 98.62 117 ILE B O 1
ATOM 3878 N N . ILE B 1 118 ? -16.906 19.953 4.68 1 98.62 118 ILE B N 1
ATOM 3879 C CA . ILE B 1 118 ? -16.141 20.234 5.891 1 98.62 118 ILE B CA 1
ATOM 3880 C C . ILE B 1 118 ? -16.406 19.141 6.93 1 98.62 118 ILE B C 1
ATOM 3882 O O . ILE B 1 118 ? -17.562 18.875 7.281 1 98.62 118 ILE B O 1
ATOM 3886 N N . GLY B 1 119 ? -15.312 18.484 7.371 1 97.88 119 GLY B N 1
ATOM 3887 C CA . GLY B 1 119 ? -15.453 17.328 8.25 1 97.88 119 GLY B CA 1
ATOM 3888 C C . GLY B 1 119 ? -15.312 17.688 9.719 1 97.88 119 GLY B C 1
ATOM 3889 O O . GLY B 1 119 ? -15.945 17.062 10.578 1 97.88 119 GLY B O 1
ATOM 3890 N N . GLY B 1 120 ? -14.352 18.641 10.031 1 98.19 120 GLY B N 1
ATOM 3891 C CA . GLY B 1 120 ? -14.156 19.047 11.414 1 98.19 120 GLY B CA 1
ATOM 3892 C C . GLY B 1 120 ? -12.695 19.281 11.766 1 98.19 120 GLY B C 1
ATOM 3893 O O . GLY B 1 120 ? -11.852 19.422 10.875 1 98.19 120 GLY B O 1
ATOM 3894 N N . LYS B 1 121 ? -12.469 19.359 13.094 1 98.62 121 LYS B N 1
ATOM 3895 C CA . LYS B 1 121 ? -11.141 19.703 13.578 1 98.62 121 LYS B CA 1
ATOM 3896 C C . LYS B 1 121 ? -10.203 18.5 13.523 1 98.62 121 LYS B C 1
ATOM 3898 O O . LYS B 1 121 ? -10.578 17.406 13.938 1 98.62 121 LYS B O 1
ATOM 3903 N N . VAL B 1 122 ? -9.039 18.719 12.984 1 98.81 122 VAL B N 1
ATOM 3904 C CA . VAL B 1 122 ? -7.992 17.719 12.852 1 98.81 122 VAL B CA 1
ATOM 3905 C C . VAL B 1 122 ? -7.191 17.625 14.148 1 98.81 122 VAL B C 1
ATOM 3907 O O . VAL B 1 122 ? -6.781 18.656 14.703 1 98.81 122 VAL B O 1
ATOM 3910 N N . ALA B 1 123 ? -6.953 16.438 14.602 1 98.88 123 ALA B N 1
ATOM 3911 C CA . ALA B 1 123 ? -6.273 16.234 15.875 1 98.88 123 ALA B CA 1
ATOM 3912 C C . ALA B 1 123 ? -4.848 15.734 15.664 1 98.88 123 ALA B C 1
ATOM 3914 O O . ALA B 1 123 ? -4.625 14.773 14.93 1 98.88 123 ALA B O 1
ATOM 3915 N N . LEU B 1 124 ? -3.867 16.438 16.25 1 98.94 124 LEU B N 1
ATOM 3916 C CA . LEU B 1 124 ? -2.514 15.906 16.344 1 98.94 124 LEU B CA 1
ATOM 3917 C C . LEU B 1 124 ? -2.379 14.969 17.547 1 98.94 124 LEU B C 1
ATOM 3919 O O . LEU B 1 124 ? -2.693 15.352 18.672 1 98.94 124 LEU B O 1
ATOM 3923 N N . LEU B 1 125 ? -1.972 13.742 17.281 1 98.94 125 LEU B N 1
ATOM 3924 C CA . LEU B 1 125 ? -1.943 12.719 18.312 1 98.94 125 LEU B CA 1
ATOM 3925 C C . LEU B 1 125 ? -0.542 12.141 18.469 1 98.94 125 LEU B C 1
ATOM 3927 O O . LEU B 1 125 ? 0.218 12.07 17.5 1 98.94 125 LEU B O 1
ATOM 3931 N N . ARG B 1 126 ? -0.226 11.727 19.719 1 98.88 126 ARG B N 1
ATOM 3932 C CA . ARG B 1 126 ? 0.895 10.844 20.016 1 98.88 126 ARG B CA 1
ATOM 3933 C C . ARG B 1 126 ? 0.508 9.383 19.812 1 98.88 126 ARG B C 1
ATOM 3935 O O . ARG B 1 126 ? -0.354 8.859 20.516 1 98.88 126 ARG B O 1
ATOM 3942 N N . ASN B 1 127 ? 1.189 8.672 18.953 1 98.88 127 ASN B N 1
ATOM 3943 C CA . ASN B 1 127 ? 0.793 7.324 18.562 1 98.88 127 ASN B CA 1
ATOM 3944 C C . ASN B 1 127 ? 1.059 6.324 19.688 1 98.88 127 ASN B C 1
ATOM 3946 O O . ASN B 1 127 ? 0.489 5.23 19.703 1 98.88 127 ASN B O 1
ATOM 3950 N N . TRP B 1 128 ? 1.948 6.609 20.609 1 98.62 128 TRP B N 1
ATOM 3951 C CA . TRP B 1 128 ? 2.393 5.602 21.562 1 98.62 128 TRP B CA 1
ATOM 3952 C C . TRP B 1 128 ? 1.555 5.652 22.844 1 98.62 128 TRP B C 1
ATOM 3954 O O . TRP B 1 128 ? 1.761 4.855 23.766 1 98.62 128 TRP B O 1
ATOM 3964 N N . LYS B 1 129 ? 0.626 6.582 22.953 1 98.56 129 LYS B N 1
ATOM 3965 C CA . LYS B 1 129 ? -0.196 6.676 24.156 1 98.56 129 LYS B CA 1
ATOM 3966 C C . LYS B 1 129 ? -1.351 5.676 24.109 1 98.56 129 LYS B C 1
ATOM 3968 O O . LYS B 1 129 ? -1.704 5.176 23.047 1 98.56 129 LYS B O 1
ATOM 3973 N N . LYS B 1 130 ? -1.973 5.457 25.25 1 96.25 130 LYS B N 1
ATOM 3974 C CA . LYS B 1 130 ? -2.912 4.348 25.391 1 96.25 130 LYS B CA 1
ATOM 3975 C C . LYS B 1 130 ? -4.352 4.82 25.219 1 96.25 130 LYS B C 1
ATOM 3977 O O . LYS B 1 130 ? -5.25 4.02 24.953 1 96.25 130 LYS B O 1
ATOM 3982 N N . ASN B 1 131 ? -4.543 6.082 25.469 1 96.88 131 ASN B N 1
ATOM 3983 C CA . ASN B 1 131 ? -5.875 6.648 25.297 1 96.88 131 ASN B CA 1
ATOM 3984 C C . ASN B 1 131 ? -5.82 8.055 24.703 1 96.88 131 ASN B C 1
ATOM 3986 O O . ASN B 1 131 ? -4.762 8.688 24.703 1 96.88 131 ASN B O 1
ATOM 3990 N N . VAL B 1 132 ? -6.938 8.508 24.281 1 96.88 132 VAL B N 1
ATOM 3991 C CA . VAL B 1 132 ? -6.996 9.734 23.484 1 96.88 132 VAL B CA 1
ATOM 3992 C C . VAL B 1 132 ? -6.676 10.938 24.375 1 96.88 132 VAL B C 1
ATOM 3994 O O . VAL B 1 132 ? -6.102 11.922 23.906 1 96.88 132 VAL B O 1
ATOM 3997 N N . ARG B 1 133 ? -7.023 10.883 25.672 1 97.25 133 ARG B N 1
ATOM 3998 C CA . ARG B 1 133 ? -6.719 11.969 26.594 1 97.25 133 ARG B CA 1
ATOM 3999 C C . ARG B 1 133 ? -5.223 12.266 26.625 1 97.25 133 ARG B C 1
ATOM 4001 O O . ARG B 1 133 ? -4.812 13.422 26.516 1 97.25 133 ARG B O 1
ATOM 4008 N N . ASP B 1 134 ? -4.434 11.219 26.672 1 98 134 ASP B N 1
ATOM 4009 C CA . ASP B 1 134 ? -2.984 11.367 26.766 1 98 134 ASP B CA 1
ATOM 4010 C C . ASP B 1 134 ? -2.365 11.562 25.391 1 98 134 ASP B C 1
ATOM 4012 O O . ASP B 1 134 ? -1.278 12.133 25.266 1 98 134 ASP B O 1
ATOM 4016 N N . ALA B 1 135 ? -3.02 11.062 24.375 1 98.81 135 ALA B N 1
ATOM 4017 C CA . ALA B 1 135 ? -2.49 11.102 23.016 1 98.81 135 ALA B CA 1
ATOM 4018 C C . ALA B 1 135 ? -2.672 12.484 22.391 1 98.81 135 ALA B C 1
ATOM 4020 O O . ALA B 1 135 ? -1.818 12.953 21.641 1 98.81 135 ALA B O 1
ATOM 4021 N N . PHE B 1 136 ? -3.77 13.164 22.734 1 98.75 136 PHE B N 1
ATOM 4022 C CA . PHE B 1 136 ? -4.145 14.414 22.094 1 98.75 136 PHE B CA 1
ATOM 4023 C C . PHE B 1 136 ? -3.17 15.523 22.453 1 98.75 136 PHE B C 1
ATOM 4025 O O . PHE B 1 136 ? -2.879 15.75 23.625 1 98.75 136 PHE B O 1
ATOM 4032 N N . ILE B 1 137 ? -2.652 16.219 21.391 1 98.75 137 ILE B N 1
ATOM 4033 C CA . ILE B 1 137 ? -1.754 17.344 21.609 1 98.75 137 ILE B CA 1
ATOM 4034 C C . ILE B 1 137 ? -2.51 18.656 21.391 1 98.75 137 ILE B C 1
ATOM 4036 O O . ILE B 1 137 ? -2.645 19.453 22.312 1 98.75 137 ILE B O 1
ATOM 4040 N N . LYS B 1 138 ? -3.064 18.844 20.188 1 98.56 138 LYS B N 1
ATOM 4041 C CA . LYS B 1 138 ? -3.809 20.031 19.797 1 98.56 138 LYS B CA 1
ATOM 4042 C C . LYS B 1 138 ? -4.543 19.828 18.469 1 98.56 138 LYS B C 1
ATOM 4044 O O . LYS B 1 138 ? -4.316 18.812 17.797 1 98.56 138 LYS B O 1
ATOM 4049 N N . HIS B 1 139 ? -5.441 20.672 18.219 1 98.62 139 HIS B N 1
ATOM 4050 C CA . HIS B 1 139 ? -6.004 20.734 16.875 1 98.62 139 HIS B CA 1
ATOM 4051 C C . HIS B 1 139 ? -5.062 21.453 15.914 1 98.62 139 HIS B C 1
ATOM 4053 O O . HIS B 1 139 ? -4.438 22.453 16.281 1 98.62 139 HIS B O 1
ATOM 4059 N N . VAL B 1 140 ? -4.957 20.891 14.672 1 98.62 140 VAL B N 1
ATOM 4060 C CA . VAL B 1 140 ? -3.965 21.453 13.766 1 98.62 140 VAL B CA 1
ATOM 4061 C C . VAL B 1 140 ? -4.641 21.906 12.477 1 98.62 140 VAL B C 1
ATOM 4063 O O . VAL B 1 140 ? -3.979 22.109 11.453 1 98.62 140 VAL B O 1
ATOM 4066 N N . GLY B 1 141 ? -5.953 22.031 12.469 1 98.5 141 GLY B N 1
ATOM 4067 C CA . GLY B 1 141 ? -6.707 22.516 11.32 1 98.5 141 GLY B CA 1
ATOM 4068 C C . GLY B 1 141 ? -8.141 22.016 11.289 1 98.5 141 GLY B C 1
ATOM 4069 O O . GLY B 1 141 ? -8.602 21.391 12.25 1 98.5 141 GLY B O 1
ATOM 4070 N N . VAL B 1 142 ? -8.844 22.406 10.266 1 98.75 142 VAL B N 1
ATOM 4071 C CA . VAL B 1 142 ? -10.195 21.938 9.977 1 98.75 142 VAL B CA 1
ATOM 4072 C C . VAL B 1 142 ? -10.219 21.25 8.609 1 98.75 142 VAL B C 1
ATOM 4074 O O . VAL B 1 142 ? -9.773 21.844 7.613 1 98.75 142 VAL B O 1
ATOM 4077 N N . LYS B 1 143 ? -10.68 20.016 8.617 1 98.81 143 LYS B N 1
ATOM 4078 C CA . LYS B 1 143 ? -10.703 19.234 7.387 1 98.81 143 LYS B CA 1
ATOM 4079 C C . LYS B 1 143 ? -11.773 19.75 6.43 1 98.81 143 LYS B C 1
ATOM 4081 O O . LYS B 1 143 ? -12.922 19.969 6.832 1 98.81 143 LYS B O 1
ATOM 4086 N N . ALA B 1 144 ? -11.406 19.922 5.172 1 98.81 144 ALA B N 1
ATOM 4087 C CA . ALA B 1 144 ? -12.328 20.188 4.074 1 98.81 144 ALA B CA 1
ATOM 4088 C C . ALA B 1 144 ? -11.992 19.344 2.854 1 98.81 144 ALA B C 1
ATOM 4090 O O . ALA B 1 144 ? -10.93 18.719 2.803 1 98.81 144 ALA B O 1
ATOM 4091 N N . ALA B 1 145 ? -12.914 19.234 1.985 1 98.81 145 ALA B N 1
ATOM 4092 C CA . ALA B 1 145 ? -12.688 18.438 0.785 1 98.81 145 ALA B CA 1
ATOM 4093 C C . ALA B 1 145 ? -13.352 19.062 -0.433 1 98.81 145 ALA B C 1
ATOM 4095 O O . ALA B 1 145 ? -14.469 19.578 -0.341 1 98.81 145 ALA B O 1
ATOM 4096 N N . LEU B 1 146 ? -12.664 19.078 -1.498 1 98.56 146 LEU B N 1
ATOM 4097 C CA . LEU B 1 146 ? -13.172 19.484 -2.809 1 98.56 146 LEU B CA 1
ATOM 4098 C C . LEU B 1 146 ? -13.055 18.328 -3.807 1 98.56 146 LEU B C 1
ATOM 4100 O O . LEU B 1 146 ? -12.461 17.297 -3.502 1 98.56 146 LEU B O 1
ATOM 4104 N N . GLY B 1 147 ? -13.609 18.516 -4.965 1 97.56 147 GLY B N 1
ATOM 4105 C CA . GLY B 1 147 ? -13.531 17.5 -6.004 1 97.56 147 GLY B CA 1
ATOM 4106 C C . GLY B 1 147 ? -14.68 16.5 -5.949 1 97.56 147 GLY B C 1
ATOM 4107 O O . GLY B 1 147 ? -15.812 16.875 -5.648 1 97.56 147 GLY B O 1
ATOM 4108 N N . TYR B 1 148 ? -14.422 15.297 -6.254 1 97.75 148 TYR B N 1
ATOM 4109 C CA . TYR B 1 148 ? -15.43 14.266 -6.484 1 97.75 148 TYR B CA 1
ATOM 4110 C C . TYR B 1 148 ? -16.062 13.82 -5.172 1 97.75 148 TYR B C 1
ATOM 4112 O O . TYR B 1 148 ? -17.281 13.633 -5.094 1 97.75 148 TYR B O 1
ATOM 4120 N N . ASN B 1 149 ? -15.281 13.609 -4.094 1 97.25 149 ASN B N 1
ATOM 4121 C CA . ASN B 1 149 ? -15.711 12.883 -2.904 1 97.25 149 ASN B CA 1
ATOM 4122 C C . ASN B 1 149 ? -16.891 13.57 -2.232 1 97.25 149 ASN B C 1
ATOM 4124 O O . ASN B 1 149 ? -17.906 12.93 -1.957 1 97.25 149 ASN B O 1
ATOM 4128 N N . PRO B 1 150 ? -16.828 14.891 -2.035 1 97.44 150 PRO B N 1
ATOM 4129 C CA . PRO B 1 150 ? -17.969 15.492 -1.324 1 97.44 150 PRO B CA 1
ATOM 4130 C C . PRO B 1 150 ? -19.25 15.477 -2.143 1 97.44 150 PRO B C 1
ATOM 4132 O O . PRO B 1 150 ? -20.344 15.547 -1.578 1 97.44 150 PRO B O 1
ATOM 4135 N N . ARG B 1 151 ? -19.219 15.43 -3.418 1 96.19 151 ARG B N 1
ATOM 4136 C CA . ARG B 1 151 ? -20.438 15.422 -4.223 1 96.19 151 ARG B CA 1
ATOM 4137 C C . ARG B 1 151 ? -20.875 13.992 -4.527 1 96.19 151 ARG B C 1
ATOM 4139 O O . ARG B 1 151 ? -21.906 13.789 -5.164 1 96.19 151 ARG B O 1
ATOM 4146 N N . SER B 1 152 ? -20.047 13 -4.125 1 96.56 152 SER B N 1
ATOM 4147 C CA . SER B 1 152 ? -20.344 11.602 -4.441 1 96.56 152 SER B CA 1
ATOM 4148 C C . SER B 1 152 ? -21.203 10.961 -3.357 1 96.56 152 SER B C 1
ATOM 4150 O O . SER B 1 152 ? -21.672 9.836 -3.52 1 96.56 152 SER B O 1
ATOM 4152 N N . THR B 1 153 ? -21.422 11.617 -2.242 1 97.25 153 THR B N 1
ATOM 4153 C CA . THR B 1 153 ? -22.062 11.023 -1.073 1 97.25 153 THR B CA 1
ATOM 4154 C C . THR B 1 153 ? -23.547 11.383 -1.035 1 97.25 153 THR B C 1
ATOM 4156 O O . THR B 1 153 ? -24.078 11.734 0.018 1 97.25 153 THR B O 1
ATOM 4159 N N . THR B 1 154 ? -24.25 11.281 -2.133 1 95.81 154 THR B N 1
ATOM 4160 C CA . THR B 1 154 ? -25.625 11.75 -2.291 1 95.81 154 THR B CA 1
ATOM 4161 C C . THR B 1 154 ? -26.578 10.867 -1.501 1 95.81 154 THR B C 1
ATOM 4163 O O . THR B 1 154 ? -27.719 11.273 -1.222 1 95.81 154 THR B O 1
ATOM 4166 N N . SER B 1 155 ? -26.156 9.609 -1.134 1 95.44 155 SER B N 1
ATOM 4167 C CA . SER B 1 155 ? -27.031 8.695 -0.393 1 95.44 155 SER B CA 1
ATOM 4168 C C . SER B 1 155 ? -27 8.992 1.103 1 95.44 155 SER B C 1
ATOM 4170 O O . SER B 1 155 ? -27.797 8.445 1.868 1 95.44 155 SER B O 1
ATOM 4172 N N . TRP B 1 156 ? -26.016 9.875 1.563 1 96.25 156 TRP B N 1
ATOM 4173 C CA . TRP B 1 156 ? -25.922 10.227 2.975 1 96.25 156 TRP B CA 1
ATOM 4174 C C . TRP B 1 156 ? -27 11.242 3.357 1 96.25 156 TRP B C 1
ATOM 4176 O O . TRP B 1 156 ? -27.656 11.82 2.488 1 96.25 156 TRP B O 1
ATOM 4186 N N . ARG B 1 157 ? -27.281 11.469 4.695 1 93.81 157 ARG B N 1
ATOM 4187 C CA . ARG B 1 157 ? -28.312 12.367 5.215 1 93.81 157 ARG B CA 1
ATOM 4188 C C . ARG B 1 157 ? -27.891 13.828 5.062 1 93.81 157 ARG B C 1
ATOM 4190 O O . ARG B 1 157 ? -26.703 14.117 4.84 1 93.81 157 ARG B O 1
ATOM 4197 N N . GLY B 1 158 ? -28.75 14.734 5.121 1 95.69 158 GLY B N 1
ATOM 4198 C CA . GLY B 1 158 ? -28.484 16.156 5.09 1 95.69 158 GLY B CA 1
ATOM 4199 C C . GLY B 1 158 ? -28.453 16.734 3.684 1 95.69 158 GLY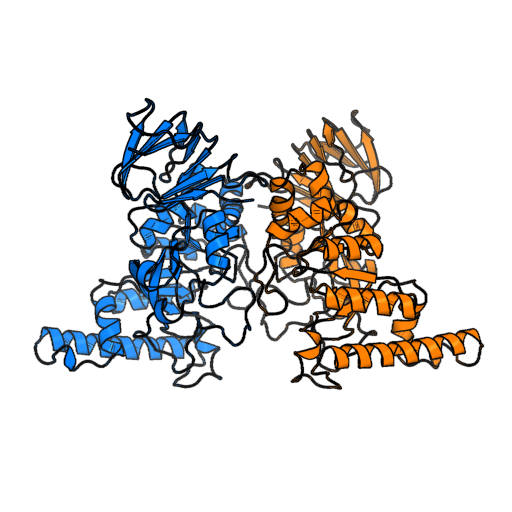 B C 1
ATOM 4200 O O . GLY B 1 158 ? -28.781 16.031 2.719 1 95.69 158 GLY B O 1
ATOM 4201 N N . THR B 1 159 ? -28.156 18 3.639 1 95.94 159 THR B N 1
ATOM 4202 C CA . THR B 1 159 ? -28.016 18.641 2.334 1 95.94 159 THR B CA 1
ATOM 4203 C C . THR B 1 159 ? -26.75 18.156 1.635 1 95.94 159 THR B C 1
ATOM 4205 O O . THR B 1 159 ? -25.641 18.297 2.166 1 95.94 159 THR B O 1
ATOM 4208 N N . ARG B 1 160 ? -26.969 17.562 0.447 1 96.81 160 ARG B N 1
ATOM 4209 C CA . ARG B 1 160 ? -25.875 16.969 -0.291 1 96.81 160 ARG B CA 1
ATOM 4210 C C . ARG B 1 160 ? -25.797 17.516 -1.709 1 96.81 160 ARG B C 1
ATOM 4212 O O . ARG B 1 160 ? -26.781 17.484 -2.451 1 96.81 160 ARG B O 1
ATOM 4219 N N . PRO B 1 161 ? -24.625 18.031 -2.023 1 96.31 161 PRO B N 1
ATOM 4220 C CA . PRO B 1 161 ? -24.453 18.453 -3.418 1 96.31 161 PRO B CA 1
ATOM 4221 C C . PRO B 1 161 ? -24.188 17.281 -4.355 1 96.31 161 PRO B C 1
ATOM 4223 O O . PRO B 1 161 ? -23.719 16.219 -3.92 1 96.31 161 PRO B O 1
ATOM 4226 N N . SER B 1 162 ? -24.531 17.453 -5.664 1 96.38 162 SER B N 1
ATOM 4227 C CA . SER B 1 162 ? -24.266 16.406 -6.645 1 96.38 162 SER B CA 1
ATOM 4228 C C . SER B 1 162 ? -23.266 16.891 -7.695 1 96.38 162 SER B C 1
ATOM 4230 O O . SER B 1 162 ? -22.891 16.125 -8.594 1 96.38 162 SER B O 1
ATOM 4232 N N . THR B 1 163 ? -22.953 18.203 -7.578 1 96.12 163 THR B N 1
ATOM 4233 C CA . THR B 1 163 ? -21.969 18.781 -8.492 1 96.12 163 THR B CA 1
ATOM 4234 C C . THR B 1 163 ? -20.875 19.531 -7.727 1 96.12 163 THR B C 1
ATOM 4236 O O . THR B 1 163 ? -21.062 19.859 -6.555 1 96.12 163 THR B O 1
ATOM 4239 N N . ARG B 1 164 ? -19.734 19.781 -8.352 1 96.62 164 ARG B N 1
ATOM 4240 C CA . ARG B 1 164 ? -18.656 20.562 -7.758 1 96.62 164 ARG B CA 1
ATOM 4241 C C . ARG B 1 164 ? -19.125 22 -7.48 1 96.62 164 ARG B C 1
ATOM 4243 O O . ARG B 1 164 ? -18.734 22.594 -6.473 1 96.62 164 ARG B O 1
ATOM 4250 N N . MET B 1 165 ? -19.938 22.531 -8.359 1 97.06 165 MET B N 1
ATOM 4251 C CA . MET B 1 165 ? -20.453 23.875 -8.125 1 97.06 165 MET B CA 1
ATOM 4252 C C . MET B 1 165 ? -21.375 23.891 -6.91 1 97.06 165 MET B C 1
ATOM 4254 O O . MET B 1 165 ? -21.422 24.891 -6.18 1 97.06 165 MET B O 1
ATOM 4258 N N . GLY B 1 166 ? -22.125 22.75 -6.711 1 97.75 166 GLY B N 1
ATOM 4259 C CA . GLY B 1 166 ? -22.922 22.625 -5.5 1 97.75 166 GLY B CA 1
ATOM 4260 C C . GLY B 1 166 ? -22.078 22.609 -4.234 1 97.75 166 GLY B C 1
ATOM 4261 O O . GLY B 1 166 ? -22.453 23.203 -3.227 1 97.75 166 GLY B O 1
ATOM 4262 N N . VAL B 1 167 ? -20.938 21.969 -4.312 1 98.38 167 VAL B N 1
ATOM 4263 C CA . VAL B 1 167 ? -20.016 21.922 -3.195 1 98.38 167 VAL B CA 1
ATOM 4264 C C . VAL B 1 167 ? -19.547 23.344 -2.842 1 98.38 167 VAL B C 1
ATOM 4266 O O . VAL B 1 167 ? -19.594 23.734 -1.678 1 98.38 167 VAL B O 1
ATOM 4269 N N . ILE B 1 168 ? -19.156 24.094 -3.854 1 98.25 168 ILE B N 1
ATOM 4270 C CA . ILE B 1 168 ? -18.625 25.438 -3.656 1 98.25 168 ILE B CA 1
ATOM 4271 C C . ILE B 1 168 ? -19.719 26.344 -3.105 1 98.25 168 ILE B C 1
ATOM 4273 O O . ILE B 1 168 ? -19.469 27.172 -2.229 1 98.25 168 ILE B O 1
ATOM 4277 N N . ALA B 1 169 ? -20.938 26.188 -3.611 1 98.06 169 ALA B N 1
ATOM 4278 C CA . ALA B 1 169 ? -22.047 27 -3.146 1 98.06 169 ALA B CA 1
ATOM 4279 C C . ALA B 1 169 ? -22.297 26.797 -1.657 1 98.06 169 ALA B C 1
ATOM 4281 O O . ALA B 1 169 ? -22.5 27.75 -0.91 1 98.06 169 ALA B O 1
ATOM 4282 N N . LEU B 1 170 ? -22.312 25.547 -1.24 1 98 170 LEU B N 1
ATOM 4283 C CA . LEU B 1 170 ? -22.562 25.25 0.164 1 98 170 LEU B CA 1
ATOM 4284 C C . LEU B 1 170 ? -21.406 25.719 1.035 1 98 170 LEU B C 1
ATOM 4286 O O . LEU B 1 170 ? -21.609 26.203 2.15 1 98 170 LEU B O 1
ATOM 4290 N N . PHE B 1 171 ? -20.188 25.594 0.542 1 98.38 171 PHE B N 1
ATOM 4291 C CA . PHE B 1 171 ? -19 26.109 1.224 1 98.38 171 PHE B CA 1
ATOM 4292 C C . PHE B 1 171 ? -19.109 27.609 1.467 1 98.38 171 PHE B C 1
ATOM 4294 O O . PHE B 1 171 ? -18.953 28.062 2.598 1 98.38 171 PHE B O 1
ATOM 4301 N N . LYS B 1 172 ? -19.453 28.359 0.441 1 97.75 172 LYS B N 1
ATOM 4302 C CA . LYS B 1 172 ? -19.562 29.812 0.525 1 97.75 172 LYS B CA 1
ATOM 4303 C C . LYS B 1 172 ? -20.688 30.219 1.474 1 97.75 172 LYS B C 1
ATOM 4305 O O . LYS B 1 172 ? -20.547 31.188 2.225 1 97.75 172 LYS B O 1
ATOM 4310 N N . LYS B 1 173 ? -21.719 29.5 1.403 1 97.19 173 LYS B N 1
ATOM 4311 C CA . LYS B 1 173 ? -22.828 29.797 2.295 1 97.19 173 LYS B CA 1
ATOM 4312 C C . LYS B 1 173 ? -22.391 29.75 3.758 1 97.19 173 LYS B C 1
ATOM 4314 O O . LYS B 1 173 ? -22.703 30.641 4.539 1 97.19 173 LYS B O 1
ATOM 4319 N N . ALA B 1 174 ? -21.703 28.719 4.102 1 97.69 174 ALA B N 1
ATOM 4320 C CA . ALA B 1 174 ? -21.25 28.531 5.477 1 97.69 174 ALA B CA 1
ATOM 4321 C C . ALA B 1 174 ? -20.25 29.625 5.863 1 97.69 174 ALA B C 1
ATOM 4323 O O . ALA B 1 174 ? -20.312 30.172 6.965 1 97.69 174 ALA B O 1
ATOM 4324 N N . PHE B 1 175 ? -19.328 29.969 5.008 1 98.38 175 PHE B N 1
ATOM 4325 C CA . PHE B 1 175 ? -18.281 30.938 5.305 1 98.38 175 PHE B CA 1
ATOM 4326 C C . PHE B 1 175 ? -18.844 32.344 5.336 1 98.38 175 PHE B C 1
ATOM 4328 O O . PHE B 1 175 ? -18.422 33.188 6.148 1 98.38 175 PHE B O 1
ATOM 4335 N N . ASP B 1 176 ? -19.828 32.625 4.438 1 97.94 176 ASP B N 1
ATOM 4336 C CA . ASP B 1 176 ? -20.5 33.906 4.465 1 97.94 176 ASP B CA 1
ATOM 4337 C C . ASP B 1 176 ? -21.188 34.156 5.805 1 97.94 176 ASP B C 1
ATOM 4339 O O . ASP B 1 176 ? -21.078 35.219 6.391 1 97.94 176 ASP B O 1
ATOM 4343 N N . LYS B 1 177 ? -21.859 33.156 6.188 1 97.75 177 LYS B N 1
ATOM 4344 C CA . LYS B 1 177 ? -22.547 33.281 7.473 1 97.75 177 LYS B CA 1
ATOM 4345 C C . LYS B 1 177 ? -21.547 33.469 8.609 1 97.75 177 LYS B C 1
ATOM 4347 O O . LYS B 1 177 ? -21.734 34.344 9.461 1 97.75 177 LYS B O 1
ATOM 4352 N N . ALA B 1 178 ? -20.531 32.656 8.672 1 98.25 178 ALA B N 1
ATOM 4353 C CA . ALA B 1 178 ? -19.516 32.781 9.719 1 98.25 178 ALA B CA 1
ATOM 4354 C C . ALA B 1 178 ? -18.812 34.125 9.688 1 98.25 178 ALA B C 1
ATOM 4356 O O . ALA B 1 178 ? -18.5 34.688 10.734 1 98.25 178 ALA B O 1
ATOM 4357 N N . ALA B 1 179 ? -18.562 34.656 8.5 1 98 179 ALA B N 1
ATOM 4358 C CA . ALA B 1 179 ? -17.938 35.969 8.352 1 98 179 ALA B CA 1
ATOM 4359 C C . ALA B 1 179 ? -18.844 37.062 8.891 1 98 179 ALA B C 1
ATOM 4361 O O . ALA B 1 179 ? -18.375 38 9.555 1 98 179 ALA B O 1
ATOM 4362 N N . ALA B 1 180 ? -20.062 36.969 8.617 1 97.81 180 ALA B N 1
ATOM 4363 C CA . ALA B 1 180 ? -21.031 37.938 9.141 1 97.81 180 ALA B CA 1
ATOM 4364 C C . ALA B 1 180 ? -21.094 37.875 10.672 1 97.81 180 ALA B C 1
ATOM 4366 O O . ALA B 1 180 ? -21.125 38.906 11.328 1 97.81 180 ALA B O 1
ATOM 4367 N N . ASP B 1 181 ? -21.141 36.688 11.109 1 97.88 181 ASP B N 1
ATOM 4368 C CA . ASP B 1 181 ? -21.156 36.5 12.555 1 97.88 181 ASP B CA 1
ATOM 4369 C C . ASP B 1 181 ? -19.906 37.062 13.203 1 97.88 181 ASP B C 1
ATOM 4371 O O . ASP B 1 181 ? -19.969 37.688 14.273 1 97.88 181 ASP B O 1
ATOM 4375 N N . LEU B 1 182 ? -18.766 36.875 12.617 1 97.62 182 LEU B N 1
ATOM 4376 C CA . LEU B 1 182 ? -17.5 37.406 13.109 1 97.62 182 LEU B CA 1
ATOM 4377 C C . LEU B 1 182 ? -17.516 38.938 13.125 1 97.62 182 LEU B C 1
ATOM 4379 O O . LEU B 1 182 ? -17.047 39.562 14.078 1 97.62 182 LEU B O 1
ATOM 4383 N N . GLU B 1 183 ? -18.078 39.531 12.086 1 97.38 183 GLU B N 1
ATOM 4384 C CA . GLU B 1 183 ? -18.219 40.969 12.039 1 97.38 183 GLU B CA 1
ATOM 4385 C C . GLU B 1 183 ? -19.094 41.5 13.164 1 97.38 183 GLU B C 1
ATOM 4387 O O . GLU B 1 183 ? -18.781 42.5 13.805 1 97.38 183 GLU B O 1
ATOM 4392 N N . ASP B 1 184 ? -20.141 40.812 13.344 1 97.5 184 ASP B N 1
ATOM 4393 C CA . ASP B 1 184 ? -21.047 41.188 14.406 1 97.5 184 ASP B CA 1
ATOM 4394 C C . ASP B 1 184 ? -20.391 41.062 15.773 1 97.5 184 ASP B C 1
ATOM 4396 O O . ASP B 1 184 ? -20.656 41.875 16.672 1 97.5 184 ASP B O 1
ATOM 4400 N N . LEU B 1 185 ? -19.656 40.031 15.938 1 96.81 185 LEU B N 1
ATOM 4401 C CA . LEU B 1 185 ? -18.906 39.875 17.172 1 96.81 185 LEU B CA 1
ATOM 4402 C C . LEU B 1 185 ? -17.953 41.062 17.391 1 96.81 185 LEU B C 1
ATOM 4404 O O . LEU B 1 185 ? -17.891 41.594 18.5 1 96.81 185 LEU B O 1
ATOM 4408 N N . ARG B 1 186 ? -17.281 41.438 16.375 1 96.94 186 ARG B N 1
ATOM 4409 C CA . ARG B 1 186 ? -16.297 42.531 16.453 1 96.94 186 ARG B CA 1
ATOM 4410 C C . ARG B 1 186 ? -16.969 43.844 16.734 1 96.94 186 ARG B C 1
ATOM 4412 O O . ARG B 1 186 ? -16.406 44.719 17.438 1 96.94 186 ARG B O 1
ATOM 4419 N N . LYS B 1 187 ? -18.219 43.969 16.312 1 97.38 187 LYS B N 1
ATOM 4420 C CA . LYS B 1 187 ? -18.969 45.219 16.469 1 97.38 187 LYS B CA 1
ATOM 4421 C C . LYS B 1 187 ? -19.75 45.219 17.781 1 97.38 187 LYS B C 1
ATOM 4423 O O . LYS B 1 187 ? -20.438 46.188 18.094 1 97.38 187 LYS B O 1
ATOM 4428 N N . GLY B 1 188 ? -19.688 44.156 18.422 1 96.25 188 GLY B N 1
ATOM 4429 C CA . GLY B 1 188 ? -20.391 44.062 19.688 1 96.25 188 GLY B CA 1
ATOM 4430 C C . GLY B 1 188 ? -21.875 43.781 19.531 1 96.25 188 GLY B C 1
ATOM 4431 O O . GLY B 1 188 ? -22.641 43.938 20.484 1 96.25 188 GLY B O 1
ATOM 4432 N N . LYS B 1 189 ? -22.25 43.406 18.406 1 97.38 189 LYS B N 1
ATOM 4433 C CA . LYS B 1 189 ? -23.656 43.125 18.141 1 97.38 189 LYS B CA 1
ATOM 4434 C C . LYS B 1 189 ? -24.062 41.719 18.578 1 97.38 189 LYS B C 1
ATOM 4436 O O . LYS B 1 189 ? -25.234 41.469 18.828 1 97.38 189 LYS B O 1
ATOM 4441 N N . LYS B 1 190 ? -23.172 40.844 18.438 1 96.19 190 LYS B N 1
ATOM 4442 C CA . LYS B 1 190 ? -23.328 39.469 18.922 1 96.19 190 LYS B CA 1
ATOM 4443 C C . LYS B 1 190 ? -22.25 39.094 19.922 1 96.19 190 LYS B C 1
ATOM 4445 O O . LYS B 1 190 ? -21.141 39.625 19.891 1 96.19 190 LYS B O 1
ATOM 4450 N N . GLU B 1 191 ? -22.656 38.219 20.812 1 97.06 191 GLU B N 1
ATOM 4451 C CA . GLU B 1 191 ? -21.703 37.562 21.703 1 97.06 191 GLU B CA 1
ATOM 4452 C C . GLU B 1 191 ? -21.375 36.156 21.234 1 97.06 191 GLU B C 1
ATOM 4454 O O . GLU B 1 191 ? -22.109 35.562 20.453 1 97.06 191 GLU B O 1
ATOM 4459 N N . TRP B 1 192 ? -20.234 35.688 21.656 1 96.44 192 TRP B N 1
ATOM 4460 C CA . TRP B 1 192 ? -19.781 34.344 21.266 1 96.44 192 TRP B CA 1
ATOM 4461 C C . TRP B 1 192 ? -20.891 33.312 21.516 1 96.44 192 TRP B C 1
ATOM 4463 O O . TRP B 1 192 ? -21.094 32.438 20.688 1 96.44 192 TRP B O 1
ATOM 4473 N N . LYS B 1 193 ? -21.625 33.469 22.609 1 96.56 193 LYS B N 1
ATOM 4474 C CA . LYS B 1 193 ? -22.672 32.531 23 1 96.56 193 LYS B CA 1
ATOM 4475 C C . LYS B 1 193 ? -23.828 32.531 22.016 1 96.56 193 LYS B C 1
ATOM 4477 O O . LYS B 1 193 ? -24.609 31.578 21.938 1 96.56 193 LYS B O 1
ATOM 4482 N N . ASP B 1 194 ? -23.906 33.562 21.188 1 95.31 194 ASP B N 1
ATOM 4483 C CA . ASP B 1 194 ? -25 33.75 20.25 1 95.31 194 ASP B CA 1
ATOM 4484 C C . ASP B 1 194 ? -24.719 33 18.938 1 95.31 194 ASP B C 1
ATOM 4486 O O . ASP B 1 194 ? -25.625 32.781 18.125 1 95.31 194 ASP B O 1
ATOM 4490 N N . LEU B 1 195 ? -23.531 32.625 18.734 1 96.75 195 LEU B N 1
ATOM 4491 C CA . LEU B 1 195 ? -23.156 32.031 17.453 1 96.75 195 LEU B CA 1
ATOM 4492 C C . LEU B 1 195 ? -23.562 30.547 17.406 1 96.75 195 LEU B C 1
ATOM 4494 O O . LEU B 1 195 ? -23.453 29.828 18.406 1 96.75 195 LEU B O 1
ATOM 4498 N N . GLU B 1 196 ? -23.984 30.172 16.266 1 95.06 196 GLU B N 1
ATOM 4499 C CA . GLU B 1 196 ? -24.234 28.766 16.016 1 95.06 196 GLU B CA 1
ATOM 4500 C C . GLU B 1 196 ? -22.922 27.969 15.945 1 95.06 196 GLU B C 1
ATOM 4502 O O . GLU B 1 196 ? -21.875 28.547 15.648 1 95.06 196 GLU B O 1
ATOM 4507 N N . PRO B 1 197 ? -22.953 26.641 16.156 1 94.62 197 PRO B N 1
ATOM 4508 C CA . PRO B 1 197 ? -21.766 25.797 16.203 1 94.62 197 PRO B CA 1
ATOM 4509 C C . PRO B 1 197 ? -20.906 25.906 14.945 1 94.62 197 PRO B C 1
ATOM 4511 O O . PRO B 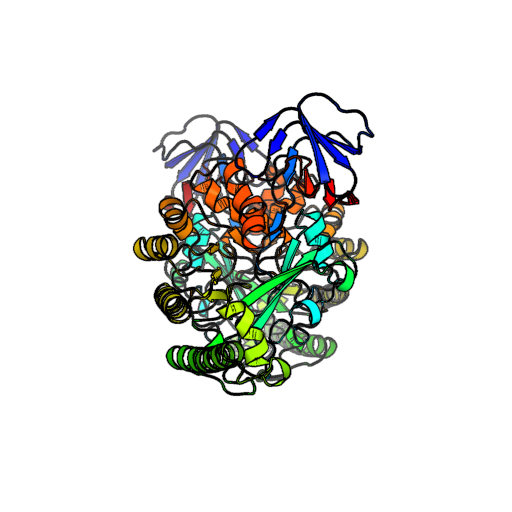1 197 ? -19.688 25.938 15.023 1 94.62 197 PRO B O 1
ATOM 4514 N N . THR B 1 198 ? -21.578 25.969 13.844 1 96.06 198 THR B N 1
ATOM 4515 C CA . THR B 1 198 ? -20.859 26.062 12.578 1 96.06 198 THR B CA 1
ATOM 4516 C C . THR B 1 198 ? -20.016 27.328 12.539 1 96.06 198 THR B C 1
ATOM 4518 O O . THR B 1 198 ? -18.828 27.281 12.219 1 96.06 198 THR B O 1
ATOM 4521 N N . SER B 1 199 ? -20.625 28.438 12.906 1 97.44 199 SER B N 1
ATOM 4522 C CA . SER B 1 199 ? -19.891 29.703 12.922 1 97.44 199 SER B CA 1
ATOM 4523 C C . SER B 1 199 ? -18.797 29.688 13.969 1 97.44 199 SER B C 1
ATOM 4525 O O . SER B 1 199 ? -17.688 30.156 13.719 1 97.44 199 SER B O 1
ATOM 4527 N N . LYS B 1 200 ? -19.141 29.172 15.18 1 96.94 200 LYS B N 1
ATOM 4528 C CA . LYS B 1 200 ? -18.125 29.078 16.234 1 96.94 200 LYS B CA 1
ATOM 4529 C C . LYS B 1 200 ? -16.891 28.344 15.734 1 96.94 200 LYS B C 1
ATOM 4531 O O . LYS B 1 200 ? -15.766 28.734 16.047 1 96.94 200 LYS B O 1
ATOM 4536 N N . ALA B 1 201 ? -17.109 27.312 14.938 1 97.38 201 ALA B N 1
ATOM 4537 C CA . ALA B 1 201 ? -16.031 26.469 14.469 1 97.38 201 ALA B CA 1
ATOM 4538 C C . ALA B 1 201 ? -15.25 27.141 13.336 1 97.38 201 ALA B C 1
ATOM 4540 O O . ALA B 1 201 ? -14.055 26.891 13.164 1 97.38 201 ALA B O 1
ATOM 4541 N N . LEU B 1 202 ? -15.859 28 12.555 1 98.31 202 LEU B N 1
ATOM 4542 C CA . LEU B 1 202 ? -15.234 28.578 11.367 1 98.31 202 LEU B CA 1
ATOM 4543 C C . LEU B 1 202 ? -14.57 29.906 11.695 1 98.31 202 LEU B C 1
ATOM 4545 O O . LEU B 1 202 ? -13.719 30.391 10.938 1 98.31 202 LEU B O 1
ATOM 4549 N N . VAL B 1 203 ? -14.945 30.562 12.828 1 97.94 203 VAL B N 1
ATOM 4550 C CA . VAL B 1 203 ? -14.367 31.844 13.211 1 97.94 203 VAL B CA 1
ATOM 4551 C C . VAL B 1 203 ? -12.852 31.703 13.367 1 97.94 203 VAL B C 1
ATOM 4553 O O . VAL B 1 203 ? -12.086 32.5 12.805 1 97.94 203 VAL B O 1
ATOM 4556 N N . PRO B 1 204 ? -12.328 30.625 14.07 1 97.81 204 PRO B N 1
ATOM 4557 C CA . PRO B 1 204 ? -10.875 30.469 14.156 1 97.81 204 PRO B CA 1
ATOM 4558 C C . PRO B 1 204 ? -10.211 30.312 12.789 1 97.81 204 PRO B C 1
ATOM 4560 O O . PRO B 1 204 ? -9.062 30.734 12.617 1 97.81 204 PRO B O 1
ATOM 4563 N N . VAL B 1 205 ? -10.883 29.75 11.828 1 98.44 205 VAL B N 1
ATOM 4564 C CA . VAL B 1 205 ? -10.367 29.594 10.469 1 98.44 205 VAL B CA 1
ATOM 4565 C C . VAL B 1 205 ? -10.289 30.969 9.789 1 98.44 205 VAL B C 1
ATOM 4567 O O . VAL B 1 205 ? -9.266 31.328 9.211 1 98.44 205 VAL B O 1
ATOM 4570 N N . LEU B 1 206 ? -11.383 31.734 9.938 1 98.31 206 LEU B N 1
ATOM 4571 C CA . LEU B 1 206 ? -11.461 33.062 9.336 1 98.31 206 LEU B CA 1
ATOM 4572 C C . LEU B 1 206 ? -10.43 34 9.945 1 98.31 206 LEU B C 1
ATOM 4574 O O . LEU B 1 206 ? -9.914 34.906 9.266 1 98.31 206 LEU B O 1
ATOM 4578 N N . GLU B 1 207 ? -10.07 33.781 11.242 1 97.62 207 GLU B N 1
ATOM 4579 C CA . GLU B 1 207 ? -9.094 34.625 11.938 1 97.62 207 GLU B CA 1
ATOM 4580 C C . GLU B 1 207 ? -7.668 34.125 11.688 1 97.62 207 GLU B C 1
ATOM 4582 O O . GLU B 1 207 ? -6.707 34.75 12.117 1 97.62 207 GLU B O 1
ATOM 4587 N N . GLY B 1 208 ? -7.516 32.969 11.062 1 96.62 208 GLY B N 1
ATOM 4588 C CA . GLY B 1 208 ? -6.199 32.469 10.719 1 96.62 208 GLY B CA 1
ATOM 4589 C C . GLY B 1 208 ? -5.555 31.688 11.852 1 96.62 208 GLY B C 1
ATOM 4590 O O . GLY B 1 208 ? -4.375 31.344 11.773 1 96.62 208 GLY B O 1
ATOM 4591 N N . ARG B 1 209 ? -6.289 31.406 12.875 1 97 209 ARG B N 1
ATOM 4592 C CA . ARG B 1 209 ? -5.742 30.672 14.016 1 97 209 ARG B CA 1
ATOM 4593 C C . ARG B 1 209 ? -5.633 29.188 13.695 1 97 209 ARG B C 1
ATOM 4595 O O . ARG B 1 209 ? -4.762 28.484 14.234 1 97 209 ARG B O 1
ATOM 4602 N N . LEU B 1 210 ? -6.52 28.688 12.836 1 97.81 210 LEU B N 1
ATOM 4603 C CA . LEU B 1 210 ? -6.48 27.328 12.32 1 97.81 210 LEU B CA 1
ATOM 4604 C C . LEU B 1 210 ? -6.535 27.312 10.789 1 97.81 210 LEU B C 1
ATOM 4606 O O . LEU B 1 210 ? -7.332 28.031 10.188 1 97.81 210 LEU B O 1
ATOM 4610 N N . PRO B 1 211 ? -5.688 26.531 10.242 1 98.5 211 PRO B N 1
ATOM 4611 C CA . PRO B 1 211 ? -5.789 26.406 8.781 1 98.5 211 PRO B CA 1
ATOM 4612 C C . PRO B 1 211 ? -6.875 25.422 8.352 1 98.5 211 PRO B C 1
ATOM 4614 O O . PRO B 1 211 ? -7.258 24.547 9.125 1 98.5 211 PRO B O 1
ATOM 4617 N N . LEU B 1 212 ? -7.422 25.641 7.129 1 98.62 212 LEU B N 1
ATOM 4618 C CA . LEU B 1 212 ? -8.148 24.562 6.473 1 98.62 212 LEU B CA 1
ATOM 4619 C C . LEU B 1 212 ? -7.191 23.516 5.91 1 98.62 212 LEU B C 1
ATOM 4621 O O . LEU B 1 212 ? -6.18 23.875 5.301 1 98.62 212 LEU B O 1
ATOM 4625 N N . ARG B 1 213 ? -7.398 22.281 6.172 1 98.62 213 ARG B N 1
ATOM 4626 C CA . ARG B 1 213 ? -6.66 21.188 5.566 1 98.62 213 ARG B CA 1
ATOM 4627 C C . ARG B 1 213 ? -7.484 20.5 4.48 1 98.62 213 ARG B C 1
ATOM 4629 O O . ARG B 1 213 ? -8.414 19.75 4.777 1 98.62 213 ARG B O 1
ATOM 4636 N N . VAL B 1 214 ? -7.195 20.75 3.221 1 98.88 214 VAL B N 1
ATOM 4637 C CA . VAL B 1 214 ? -8.18 20.531 2.164 1 98.88 214 VAL B CA 1
ATOM 4638 C C . VAL B 1 214 ? -7.75 19.344 1.301 1 98.88 214 VAL B C 1
ATOM 4640 O O . VAL B 1 214 ? -6.703 19.391 0.655 1 98.88 214 VAL B O 1
ATOM 4643 N N . HIS B 1 215 ? -8.523 18.312 1.365 1 98.81 215 HIS B N 1
ATOM 4644 C CA . HIS B 1 215 ? -8.43 17.234 0.391 1 98.81 215 HIS B CA 1
ATOM 4645 C C . HIS B 1 215 ? -8.781 17.719 -1.01 1 98.81 215 HIS B C 1
ATOM 4647 O O . HIS B 1 215 ? -9.93 18.094 -1.27 1 98.81 215 HIS B O 1
ATOM 4653 N N . VAL B 1 216 ? -7.859 17.688 -1.916 1 98.75 216 VAL B N 1
ATOM 4654 C CA . VAL B 1 216 ? -8.078 18.141 -3.287 1 98.75 216 VAL B CA 1
ATOM 4655 C C . VAL B 1 216 ? -7.055 17.5 -4.215 1 98.75 216 VAL B C 1
ATOM 4657 O O . VAL B 1 216 ? -5.879 17.359 -3.863 1 98.75 216 VAL B O 1
ATOM 4660 N N . HIS B 1 217 ? -7.496 17.031 -5.457 1 98.44 217 HIS B N 1
ATOM 4661 C CA . HIS B 1 217 ? -6.609 16.266 -6.328 1 98.44 217 HIS B CA 1
ATOM 4662 C C . HIS B 1 217 ? -6.316 17.031 -7.617 1 98.44 217 HIS B C 1
ATOM 4664 O O . HIS B 1 217 ? -5.188 17 -8.117 1 98.44 217 HIS B O 1
ATOM 4670 N N . LYS B 1 218 ? -7.289 17.75 -8.164 1 98.25 218 LYS B N 1
ATOM 4671 C CA . LYS B 1 218 ? -7.184 18.281 -9.516 1 98.25 218 LYS B CA 1
ATOM 4672 C C . LYS B 1 218 ? -6.766 19.75 -9.508 1 98.25 218 LYS B C 1
ATOM 4674 O O . LYS B 1 218 ? -7.168 20.516 -8.633 1 98.25 218 LYS B O 1
ATOM 4679 N N . GLU B 1 219 ? -6.117 20.156 -10.531 1 98.12 219 GLU B N 1
ATOM 4680 C CA . GLU B 1 219 ? -5.594 21.516 -10.68 1 98.12 219 GLU B CA 1
ATOM 4681 C C . GLU B 1 219 ? -6.719 22.547 -10.664 1 98.12 219 GLU B C 1
ATOM 4683 O O . GLU B 1 219 ? -6.598 23.594 -10.031 1 98.12 219 GLU B O 1
ATOM 4688 N N . ASP B 1 220 ? -7.828 22.203 -11.328 1 98.06 220 ASP B N 1
ATOM 4689 C CA . ASP B 1 220 ? -8.938 23.156 -11.375 1 98.06 220 ASP B CA 1
ATOM 4690 C C . ASP B 1 220 ? -9.555 23.344 -9.992 1 98.06 220 ASP B C 1
ATOM 4692 O O . ASP B 1 220 ? -9.961 24.453 -9.641 1 98.06 220 ASP B O 1
ATOM 4696 N N . ASP B 1 221 ? -9.656 22.281 -9.219 1 98.56 221 ASP B N 1
ATOM 4697 C CA . ASP B 1 221 ? -10.172 22.406 -7.859 1 98.56 221 ASP B CA 1
ATOM 4698 C C . ASP B 1 221 ? -9.211 23.188 -6.969 1 98.56 221 ASP B C 1
ATOM 4700 O O . ASP B 1 221 ? -9.641 23.922 -6.074 1 98.56 221 ASP B O 1
ATOM 4704 N N . ILE B 1 222 ? -7.922 23 -7.188 1 98.56 222 ILE B N 1
ATOM 4705 C CA . ILE B 1 222 ? -6.922 23.766 -6.441 1 98.56 222 ILE B CA 1
ATOM 4706 C C . ILE B 1 222 ? -7.039 25.25 -6.777 1 98.56 222 ILE B C 1
ATOM 4708 O O . ILE B 1 222 ? -6.938 26.094 -5.895 1 98.56 222 ILE B O 1
ATOM 4712 N N . ALA B 1 223 ? -7.27 25.562 -8.047 1 98.56 223 ALA B N 1
ATOM 4713 C CA . ALA B 1 223 ? -7.492 26.953 -8.445 1 98.56 223 ALA B CA 1
ATOM 4714 C C . ALA B 1 223 ? -8.688 27.547 -7.711 1 98.56 223 ALA B C 1
ATOM 4716 O O . ALA B 1 223 ? -8.641 28.688 -7.254 1 98.56 223 ALA B O 1
ATOM 4717 N N . VAL B 1 224 ? -9.742 26.781 -7.594 1 98.56 224 VAL B N 1
ATOM 4718 C CA . VAL B 1 224 ? -10.93 27.234 -6.879 1 98.56 224 VAL B CA 1
ATOM 4719 C C . VAL B 1 224 ? -10.602 27.453 -5.406 1 98.56 224 VAL B C 1
ATOM 4721 O O . VAL B 1 224 ? -11.016 28.453 -4.812 1 98.56 224 VAL B O 1
ATOM 4724 N N . LEU B 1 225 ? -9.836 26.531 -4.812 1 98.75 225 LEU B N 1
ATOM 4725 C CA . LEU B 1 225 ? -9.414 26.656 -3.424 1 98.75 225 LEU B CA 1
ATOM 4726 C C . LEU B 1 225 ? -8.648 27.953 -3.205 1 98.75 225 LEU B C 1
ATOM 4728 O O . LEU B 1 225 ? -8.898 28.672 -2.232 1 98.75 225 LEU B O 1
ATOM 4732 N N . ILE B 1 226 ? -7.73 28.25 -4.07 1 98.44 226 ILE B N 1
ATOM 4733 C CA . ILE B 1 226 ? -6.926 29.469 -3.977 1 98.44 226 ILE B CA 1
ATOM 4734 C C . ILE B 1 226 ? -7.832 30.703 -4.027 1 98.44 226 ILE B C 1
ATOM 4736 O O . ILE B 1 226 ? -7.656 31.641 -3.254 1 98.44 226 ILE B O 1
ATOM 4740 N N . SER B 1 227 ? -8.836 30.688 -4.93 1 98.19 227 SER B N 1
ATOM 4741 C CA . SER B 1 227 ? -9.789 31.781 -5.047 1 98.19 227 SER B CA 1
ATOM 4742 C C . SER B 1 227 ? -10.594 31.953 -3.764 1 98.19 227 SER B C 1
ATOM 4744 O O . SER B 1 227 ? -10.82 33.062 -3.311 1 98.19 227 SER B O 1
ATOM 4746 N N . LEU B 1 228 ? -11.055 30.828 -3.201 1 98.38 228 LEU B N 1
ATOM 4747 C CA . LEU B 1 228 ? -11.797 30.875 -1.946 1 98.38 228 LEU B CA 1
ATOM 4748 C C . LEU B 1 228 ? -10.938 31.453 -0.825 1 98.38 228 LEU B C 1
ATOM 4750 O O . LEU B 1 228 ? -11.406 32.25 -0.021 1 98.38 228 LEU B O 1
ATOM 4754 N N . ALA B 1 229 ? -9.695 31.031 -0.747 1 98.44 229 ALA B N 1
ATOM 4755 C CA . ALA B 1 229 ? -8.773 31.516 0.279 1 98.44 229 ALA B CA 1
ATOM 4756 C C . ALA B 1 229 ? -8.547 33.031 0.151 1 98.44 229 ALA B C 1
ATOM 4758 O O . ALA B 1 229 ? -8.445 33.719 1.156 1 98.44 229 ALA B O 1
ATOM 4759 N N . LYS B 1 230 ? -8.445 33.5 -1.075 1 97.19 230 LYS B N 1
ATOM 4760 C CA . LYS B 1 230 ? -8.289 34.938 -1.313 1 97.19 230 LYS B CA 1
ATOM 4761 C C . LYS B 1 230 ? -9.531 35.719 -0.866 1 97.19 230 LYS B C 1
ATOM 4763 O O . LYS B 1 230 ? -9.422 36.812 -0.305 1 97.19 230 LYS B O 1
ATOM 4768 N N . THR B 1 231 ? -10.648 35.188 -1.106 1 97.44 231 THR B N 1
ATOM 4769 C CA . THR B 1 231 ? -11.922 35.812 -0.789 1 97.44 231 THR B CA 1
ATOM 4770 C C . THR B 1 231 ? -12.102 35.938 0.721 1 97.44 231 THR B C 1
ATOM 4772 O O . THR B 1 231 ? -12.492 37 1.22 1 97.44 231 THR B O 1
ATOM 4775 N N . TYR B 1 232 ? -11.781 34.906 1.458 1 97.88 232 TYR B N 1
ATOM 4776 C CA . TYR B 1 232 ? -12.148 34.875 2.869 1 97.88 232 TYR B CA 1
ATOM 4777 C C . TYR B 1 232 ? -10.93 35.094 3.756 1 97.88 232 TYR B C 1
ATOM 4779 O O . TYR B 1 232 ? -11.07 35.375 4.949 1 97.88 232 TYR B O 1
ATOM 4787 N N . GLY B 1 233 ? -9.742 34.906 3.256 1 97.06 233 GLY B N 1
ATOM 4788 C CA . GLY B 1 233 ? -8.523 35.219 3.973 1 97.06 233 GLY B CA 1
ATOM 4789 C C . GLY B 1 233 ? -8.047 34.125 4.883 1 97.06 233 GLY B C 1
ATOM 4790 O O . GLY B 1 233 ? -7.223 34.344 5.77 1 97.06 233 GLY B O 1
ATOM 4791 N N . PHE B 1 234 ? -8.531 32.938 4.719 1 97.94 234 PHE B N 1
ATOM 4792 C CA . PHE B 1 234 ? -8.117 31.859 5.598 1 97.94 234 PHE B CA 1
ATOM 4793 C C . PHE B 1 234 ? -6.812 31.234 5.113 1 97.94 234 PHE B C 1
ATOM 4795 O O . PHE B 1 234 ? -6.48 31.328 3.93 1 97.94 234 PHE B O 1
ATOM 4802 N N . LYS B 1 235 ? -6.008 30.609 6.035 1 98 235 LYS B N 1
ATOM 4803 C CA . LYS B 1 235 ? -4.848 29.781 5.73 1 98 235 LYS B CA 1
ATOM 4804 C C . LYS B 1 235 ? -5.266 28.359 5.375 1 98 235 LYS B C 1
ATOM 4806 O O . LYS B 1 235 ? -6.324 27.891 5.801 1 98 235 LYS B O 1
ATOM 4811 N N . TYR B 1 236 ? -4.441 27.719 4.57 1 98.06 236 TYR B N 1
ATOM 4812 C CA . TYR B 1 236 ? -4.828 26.375 4.164 1 98.06 236 TYR B CA 1
ATOM 4813 C C . TYR B 1 236 ? -3.605 25.547 3.771 1 98.06 236 TYR B C 1
ATOM 4815 O O . TYR B 1 236 ? -2.531 26.109 3.523 1 98.06 236 TYR B O 1
ATOM 4823 N N . THR B 1 237 ? -3.738 24.219 3.883 1 97.62 237 THR B N 1
ATOM 4824 C CA . THR B 1 237 ? -2.836 23.266 3.244 1 97.62 237 THR B CA 1
ATOM 4825 C C . THR B 1 237 ? -3.529 22.562 2.082 1 97.62 237 THR B C 1
ATOM 4827 O O . THR B 1 237 ? -4.758 22.531 2.016 1 97.62 237 THR B O 1
ATOM 4830 N N . ILE B 1 238 ? -2.764 22.203 1.135 1 97.75 238 ILE B N 1
ATOM 4831 C CA . ILE B 1 238 ? -3.229 21.328 0.057 1 97.75 238 ILE B CA 1
ATOM 4832 C C . ILE B 1 238 ? -2.834 19.891 0.351 1 97.75 238 ILE B C 1
ATOM 4834 O O . ILE B 1 238 ? -1.648 19.547 0.365 1 97.75 238 ILE B O 1
ATOM 4838 N N . ASP B 1 239 ? -3.803 19.047 0.599 1 98.19 239 ASP B N 1
ATOM 4839 C CA . ASP B 1 239 ? -3.568 17.641 0.874 1 98.19 239 ASP B CA 1
ATOM 4840 C C . ASP B 1 239 ? -3.938 16.781 -0.332 1 98.19 239 ASP B C 1
ATOM 4842 O O . ASP B 1 239 ? -5.035 16.906 -0.879 1 98.19 239 ASP B O 1
ATOM 4846 N N . HIS B 1 240 ? -2.986 15.852 -0.754 1 98 240 HIS B N 1
ATOM 4847 C CA . HIS B 1 240 ? -3.105 14.859 -1.822 1 98 240 HIS B CA 1
ATOM 4848 C C . HIS B 1 240 ? -2.502 15.383 -3.123 1 98 240 HIS B C 1
ATOM 4850 O O . HIS B 1 240 ? -1.311 15.195 -3.379 1 98 240 HIS B O 1
ATOM 4856 N N . ALA B 1 241 ? -3.287 16.125 -3.887 1 97.38 241 ALA B N 1
ATOM 4857 C CA . ALA B 1 241 ? -2.83 16.703 -5.152 1 97.38 241 ALA B CA 1
ATOM 4858 C C . ALA B 1 241 ? -2.318 15.602 -6.09 1 97.38 241 ALA B C 1
ATOM 4860 O O . ALA B 1 241 ? -1.396 15.836 -6.875 1 97.38 241 ALA B O 1
ATOM 4861 N N . CYS B 1 242 ? -2.879 14.438 -6.07 1 97.25 242 CYS B N 1
ATOM 4862 C CA . CYS B 1 242 ? -2.318 13.289 -6.77 1 97.25 242 CYS B CA 1
ATOM 4863 C C . CYS B 1 242 ? -2.625 13.352 -8.258 1 97.25 242 CYS B C 1
ATOM 4865 O O . CYS B 1 242 ? -2 12.648 -9.055 1 97.25 242 CYS B O 1
ATOM 4867 N N . ASP B 1 243 ? -3.568 14.242 -8.695 1 98 243 ASP B N 1
ATOM 4868 C CA . ASP B 1 243 ? -3.859 14.352 -10.125 1 98 243 ASP B CA 1
ATOM 4869 C C . ASP B 1 243 ? -3.131 15.547 -10.742 1 98 243 ASP B C 1
ATOM 4871 O O . ASP B 1 243 ? -3.207 15.766 -11.953 1 98 243 ASP B O 1
ATOM 4875 N N . VAL B 1 244 ? -2.5 16.375 -9.961 1 97.44 244 VAL B N 1
ATOM 4876 C CA . VAL B 1 244 ? -1.662 17.438 -10.516 1 97.44 244 VAL B CA 1
ATOM 4877 C C . VAL B 1 244 ? -0.546 16.812 -11.359 1 97.44 244 VAL B C 1
ATOM 4879 O O . VAL B 1 244 ? 0.209 15.969 -10.875 1 97.44 244 VAL B O 1
ATOM 4882 N N . HIS B 1 245 ? -0.419 17.234 -12.617 1 97.62 245 HIS B N 1
ATOM 4883 C CA . HIS B 1 245 ? 0.473 16.531 -13.531 1 97.62 245 HIS B CA 1
ATOM 4884 C C . HIS B 1 245 ? 1.096 17.484 -14.539 1 97.62 245 HIS B C 1
ATOM 4886 O O . HIS B 1 245 ? 1.713 17.047 -15.516 1 97.62 245 HIS B O 1
ATOM 4892 N N . THR B 1 246 ? 0.873 18.797 -14.383 1 97.5 246 THR B N 1
ATOM 4893 C CA . THR B 1 246 ? 1.429 19.781 -15.297 1 97.5 246 THR B CA 1
ATOM 4894 C C . THR B 1 246 ? 2.385 20.719 -14.57 1 97.5 246 THR B C 1
ATOM 4896 O O . THR B 1 246 ? 2.309 20.859 -13.344 1 97.5 246 THR B O 1
ATOM 4899 N N . GLU B 1 247 ? 3.291 21.297 -15.359 1 96.38 247 GLU B N 1
ATOM 4900 C CA . GLU B 1 247 ? 4.16 22.344 -14.812 1 96.38 247 GLU B CA 1
ATOM 4901 C C . GLU B 1 247 ? 3.344 23.484 -14.219 1 96.38 247 GLU B C 1
ATOM 4903 O O . GLU B 1 247 ? 3.639 23.953 -13.117 1 96.38 247 GLU B O 1
ATOM 4908 N N . GLU B 1 248 ? 2.311 23.891 -14.914 1 96.69 248 GLU B N 1
ATOM 4909 C CA . GLU B 1 248 ? 1.455 24.984 -14.477 1 96.69 248 GLU B CA 1
ATOM 4910 C C . GLU B 1 248 ? 0.778 24.672 -13.148 1 96.69 248 GLU B C 1
ATOM 4912 O O . GLU B 1 248 ? 0.617 25.547 -12.305 1 96.69 248 GLU B O 1
ATOM 4917 N N . GLY B 1 249 ? 0.395 23.422 -12.977 1 96.94 249 GLY B N 1
ATOM 4918 C CA . GLY B 1 249 ? -0.243 23.016 -11.742 1 96.94 249 GLY B CA 1
ATOM 4919 C C . GLY B 1 249 ? 0.655 23.156 -10.523 1 96.94 249 GLY B C 1
ATOM 4920 O O . GLY B 1 249 ? 0.252 23.734 -9.516 1 96.94 249 GLY B O 1
ATOM 4921 N N . PHE B 1 250 ? 1.864 22.672 -10.625 1 96.31 250 PHE B N 1
ATOM 4922 C CA . PHE B 1 250 ? 2.793 22.734 -9.5 1 96.31 250 PHE B CA 1
ATOM 4923 C C . PHE B 1 250 ? 3.25 24.172 -9.258 1 96.31 250 PHE B C 1
ATOM 4925 O O . PHE B 1 250 ? 3.439 24.578 -8.109 1 96.31 250 PHE B O 1
ATOM 4932 N N . LYS B 1 251 ? 3.418 24.969 -10.312 1 96.12 251 LYS B N 1
ATOM 4933 C CA . LYS B 1 251 ? 3.734 26.391 -10.148 1 96.12 251 LYS B CA 1
ATOM 4934 C C . LYS B 1 251 ? 2.609 27.125 -9.422 1 96.12 251 LYS B C 1
ATOM 4936 O O . LYS B 1 251 ? 2.865 27.984 -8.578 1 96.12 251 LYS B O 1
ATOM 4941 N N . MET B 1 252 ? 1.403 26.766 -9.773 1 96.62 252 MET B N 1
ATOM 4942 C CA . MET B 1 252 ? 0.244 27.359 -9.117 1 96.62 252 MET B CA 1
ATOM 4943 C C . MET B 1 252 ? 0.261 27.094 -7.621 1 96.62 252 MET B C 1
ATOM 4945 O O . MET B 1 252 ? 0.018 27.984 -6.816 1 96.62 252 MET B O 1
ATOM 4949 N N . ILE B 1 253 ? 0.568 25.859 -7.238 1 96.31 253 ILE B N 1
ATOM 4950 C CA . ILE B 1 253 ? 0.644 25.516 -5.824 1 96.31 253 ILE B CA 1
ATOM 4951 C C . ILE B 1 253 ? 1.767 26.312 -5.152 1 96.31 253 ILE B C 1
ATOM 4953 O O . ILE B 1 253 ? 1.571 26.891 -4.086 1 96.31 253 ILE B O 1
ATOM 4957 N N . LYS B 1 254 ? 2.896 26.359 -5.777 1 94.94 254 LYS B N 1
ATOM 4958 C CA . LYS B 1 254 ? 4.031 27.109 -5.238 1 94.94 254 LYS B CA 1
ATOM 4959 C C . LYS B 1 254 ? 3.674 28.578 -5.023 1 94.94 254 LYS B C 1
ATOM 4961 O O . LYS B 1 254 ? 3.959 29.141 -3.963 1 94.94 254 LYS B O 1
ATOM 4966 N N . GLU B 1 255 ? 3.043 29.156 -6 1 94.56 255 GLU B N 1
ATOM 4967 C CA . GLU B 1 255 ? 2.701 30.578 -5.973 1 94.56 255 GLU B CA 1
ATOM 4968 C C . GLU B 1 255 ? 1.666 30.859 -4.891 1 94.56 255 GLU B C 1
ATOM 4970 O O . GLU B 1 255 ? 1.623 31.969 -4.352 1 94.56 255 GLU B O 1
ATOM 4975 N N . SER B 1 256 ? 0.859 29.906 -4.578 1 94.56 256 SER B N 1
ATOM 4976 C CA . SER B 1 256 ? -0.174 30.094 -3.564 1 94.56 256 SER B CA 1
ATOM 4977 C C . SER B 1 256 ? 0.436 30.234 -2.174 1 94.56 256 SER B C 1
ATOM 4979 O O . SER B 1 256 ? -0.193 30.797 -1.269 1 94.56 256 SER B O 1
ATOM 4981 N N . GLY B 1 257 ? 1.653 29.672 -1.956 1 93 257 GLY B N 1
ATOM 4982 C CA . GLY B 1 257 ? 2.311 29.719 -0.66 1 93 257 GLY B CA 1
ATOM 4983 C C . GLY B 1 257 ? 1.804 28.656 0.307 1 93 257 GLY B C 1
ATOM 4984 O O . GLY B 1 257 ? 2.309 28.547 1.426 1 93 257 GLY B O 1
ATOM 4985 N N . ALA B 1 258 ? 0.874 27.844 -0.084 1 93.5 258 ALA B N 1
ATOM 4986 C CA . ALA B 1 258 ? 0.31 26.797 0.778 1 93.5 258 ALA B CA 1
ATOM 4987 C C . ALA B 1 258 ? 1.285 25.641 0.951 1 93.5 258 ALA B C 1
ATOM 4989 O O . ALA B 1 258 ? 2.064 25.344 0.045 1 93.5 258 ALA B O 1
ATOM 4990 N N . SER B 1 259 ? 1.259 25.031 2.148 1 94.81 259 SER B N 1
ATOM 4991 C CA . SER B 1 259 ? 1.972 23.766 2.32 1 94.81 259 SER B CA 1
ATOM 4992 C C . SER B 1 259 ? 1.288 22.641 1.56 1 94.81 259 SER B C 1
ATOM 4994 O O . SER B 1 259 ? 0.058 22.547 1.534 1 94.81 259 SER B O 1
ATOM 4996 N N . LEU B 1 260 ? 2.092 21.844 0.91 1 96.94 260 LEU B N 1
ATOM 4997 C CA . LEU B 1 260 ? 1.593 20.672 0.198 1 96.94 260 LEU B CA 1
ATOM 4998 C C . LEU B 1 260 ? 1.889 19.406 0.979 1 96.94 260 LEU B C 1
ATOM 5000 O O . LEU B 1 260 ? 3.047 19.109 1.289 1 96.94 260 LEU B O 1
ATOM 5004 N N . VAL B 1 261 ? 0.882 18.734 1.393 1 97.69 261 VAL B N 1
ATOM 5005 C CA . VAL B 1 261 ? 0.979 17.375 1.924 1 97.69 261 VAL B CA 1
ATOM 5006 C C . VAL B 1 261 ? 0.623 16.359 0.835 1 97.69 261 VAL B C 1
ATOM 5008 O O . VAL B 1 261 ? -0.552 16.047 0.629 1 97.69 261 VAL B O 1
ATOM 5011 N N . TYR B 1 262 ? 1.567 15.852 0.147 1 97.38 262 TYR B N 1
ATOM 5012 C CA . TYR B 1 262 ? 1.409 15.102 -1.094 1 97.38 262 TYR B CA 1
ATOM 5013 C C . TYR B 1 262 ? 1.186 13.625 -0.811 1 97.38 262 TYR B C 1
ATOM 5015 O O . TYR B 1 262 ? 1.826 13.047 0.073 1 97.38 262 TYR B O 1
ATOM 5023 N N . GLY B 1 263 ? 0.193 13.031 -1.501 1 96.06 263 GLY B N 1
ATOM 5024 C CA . GLY B 1 263 ? 0.05 11.586 -1.427 1 96.06 263 GLY B CA 1
ATOM 5025 C C . GLY B 1 263 ? -1.351 11.148 -1.046 1 96.06 263 GLY B C 1
ATOM 5026 O O . GLY B 1 263 ? -2.309 11.906 -1.188 1 96.06 263 GLY B O 1
ATOM 5027 N N . PRO B 1 264 ? -1.469 9.945 -0.729 1 96.81 264 PRO B N 1
ATOM 5028 C CA . PRO B 1 264 ? -0.42 8.922 -0.681 1 96.81 264 PRO B CA 1
ATOM 5029 C C . PRO B 1 264 ? -0 8.445 -2.066 1 96.81 264 PRO B C 1
ATOM 5031 O O . PRO B 1 264 ? -0.849 8.258 -2.943 1 96.81 264 PRO B O 1
ATOM 5034 N N . VAL B 1 265 ? 1.293 8.164 -2.334 1 94.62 265 VAL B N 1
ATOM 5035 C CA . VAL B 1 265 ? 1.84 7.863 -3.652 1 94.62 265 VAL B CA 1
ATOM 5036 C C . VAL B 1 265 ? 1.669 6.379 -3.957 1 94.62 265 VAL B C 1
ATOM 5038 O O . VAL B 1 265 ? 1.502 5.988 -5.117 1 94.62 265 VAL B O 1
ATOM 5041 N N . ASP B 1 266 ? 1.573 5.492 -3.125 1 94.94 266 ASP B N 1
ATOM 5042 C CA . ASP B 1 266 ? 1.554 4.047 -3.32 1 94.94 266 ASP B CA 1
ATOM 5043 C C . ASP B 1 266 ? 0.137 3.494 -3.18 1 94.94 266 ASP B C 1
ATOM 5045 O O . ASP B 1 266 ? -0.049 2.354 -2.752 1 94.94 266 ASP B O 1
ATOM 5049 N N . SER B 1 267 ? -0.774 4.301 -3.598 1 95.5 267 SER B N 1
ATOM 5050 C CA . SER B 1 267 ? -2.168 3.883 -3.494 1 95.5 267 SER B CA 1
ATOM 5051 C C . SER B 1 267 ? -2.832 3.822 -4.867 1 95.5 267 SER B C 1
ATOM 5053 O O . SER B 1 267 ? -2.404 4.508 -5.797 1 95.5 267 SER B O 1
ATOM 5055 N N . HIS B 1 268 ? -3.855 3.006 -5.02 1 95.69 268 HIS B N 1
ATOM 5056 C CA . HIS B 1 268 ? -4.621 2.834 -6.25 1 95.69 268 HIS B CA 1
ATOM 5057 C C . HIS B 1 268 ? -5.438 4.082 -6.57 1 95.69 268 HIS B C 1
ATOM 5059 O O . HIS B 1 268 ? -6.152 4.598 -5.711 1 95.69 268 HIS B O 1
ATOM 5065 N N . PRO B 1 269 ? -5.238 4.703 -7.805 1 96.75 269 PRO B N 1
ATOM 5066 C CA . PRO B 1 269 ? -6.168 5.746 -8.227 1 96.75 269 PRO B CA 1
ATOM 5067 C C . PRO B 1 269 ? -7.562 5.207 -8.539 1 96.75 269 PRO B C 1
ATOM 5069 O O . PRO B 1 269 ? -7.875 4.91 -9.695 1 96.75 269 PRO B O 1
ATOM 5072 N N . TYR B 1 270 ? -8.438 5.23 -7.645 1 94.06 270 TYR B N 1
ATOM 5073 C CA . TYR B 1 270 ? -9.656 4.434 -7.668 1 94.06 270 TYR B CA 1
ATOM 5074 C C . TYR B 1 270 ? -10.812 5.219 -8.281 1 94.06 270 TYR B C 1
ATOM 5076 O O . TYR B 1 270 ? -11.961 4.773 -8.242 1 94.06 270 TYR B O 1
ATOM 5084 N N . LYS B 1 271 ? -10.633 6.48 -8.812 1 95.94 271 LYS B N 1
ATOM 5085 C CA . LYS B 1 271 ? -11.703 7.293 -9.383 1 95.94 271 LYS B CA 1
ATOM 5086 C C . LYS B 1 271 ? -11.188 8.133 -10.547 1 95.94 271 LYS B C 1
ATOM 5088 O O . LYS B 1 271 ? -9.977 8.359 -10.672 1 95.94 271 LYS B O 1
ATOM 5093 N N . VAL B 1 272 ? -12.086 8.602 -11.352 1 96.12 272 VAL B N 1
ATOM 5094 C CA . VAL B 1 272 ? -11.766 9.32 -12.578 1 96.12 272 VAL B CA 1
ATOM 5095 C C . VAL B 1 272 ? -10.984 10.594 -12.242 1 96.12 272 VAL B C 1
ATOM 5097 O O . VAL B 1 272 ? -10.086 10.992 -12.992 1 96.12 272 VAL B O 1
ATOM 5100 N N . GLU B 1 273 ? -11.273 11.141 -11.102 1 96.81 273 GLU B N 1
ATOM 5101 C CA . GLU B 1 273 ? -10.594 12.352 -10.648 1 96.81 273 GLU B CA 1
ATOM 5102 C C . GLU B 1 273 ? -9.078 12.133 -10.57 1 96.81 273 GLU B C 1
ATOM 5104 O O . GLU B 1 273 ? -8.305 13.094 -10.633 1 96.81 273 GLU B O 1
ATOM 5109 N N . LEU B 1 274 ? -8.633 10.906 -10.492 1 98 274 LEU B N 1
ATOM 5110 C CA . LEU B 1 274 ? -7.23 10.547 -10.336 1 98 274 LEU B CA 1
ATOM 5111 C C . LEU B 1 274 ? -6.652 10 -11.633 1 98 274 LEU B C 1
ATOM 5113 O O . LEU B 1 274 ? -5.625 9.32 -11.625 1 98 274 LEU B O 1
ATOM 5117 N N . LYS B 1 275 ? -7.242 10.289 -12.781 1 96.56 275 LYS B N 1
ATOM 5118 C CA . LYS B 1 275 ? -6.902 9.641 -14.039 1 96.56 275 LYS B CA 1
ATOM 5119 C C . LYS B 1 275 ? -5.465 9.953 -14.453 1 96.56 275 LYS B C 1
ATOM 5121 O O . LYS B 1 275 ? -4.852 9.203 -15.211 1 96.56 275 LYS B O 1
ATOM 5126 N N . HIS B 1 276 ? -4.871 11.07 -13.938 1 97.44 276 HIS B N 1
ATOM 5127 C CA . HIS B 1 276 ? -3.51 11.43 -14.312 1 97.44 276 HIS B CA 1
ATOM 5128 C C . HIS B 1 276 ? -2.521 11.086 -13.203 1 97.44 276 HIS B C 1
ATOM 5130 O O . HIS B 1 276 ? -1.352 11.469 -13.266 1 97.44 276 HIS B O 1
ATOM 5136 N N . GLU B 1 277 ? -3 10.375 -12.156 1 97.31 277 GLU B N 1
ATOM 5137 C CA . GLU B 1 277 ? -2.096 9.961 -11.086 1 97.31 277 GLU B CA 1
ATOM 5138 C C . GLU B 1 277 ? -0.974 9.078 -11.617 1 97.31 277 GLU B C 1
ATOM 5140 O O . GLU B 1 277 ? -1.219 8.172 -12.422 1 97.31 277 GLU B O 1
ATOM 5145 N N . SER B 1 278 ? 0.265 9.43 -11.281 1 96.31 278 SER B N 1
ATOM 5146 C CA . SER B 1 278 ? 1.463 8.648 -11.578 1 96.31 278 SER B CA 1
ATOM 5147 C C . SER B 1 278 ? 2.607 9.016 -10.641 1 96.31 278 SER B C 1
ATOM 5149 O O . SER B 1 278 ? 2.795 10.188 -10.312 1 96.31 278 SER B O 1
ATOM 5151 N N . TYR B 1 279 ? 3.357 7.996 -10.258 1 95.31 279 TYR B N 1
ATOM 5152 C CA . TYR B 1 279 ? 4.551 8.32 -9.484 1 95.31 279 TYR B CA 1
ATOM 5153 C C . TYR B 1 279 ? 5.5 9.203 -10.281 1 95.31 279 TYR B C 1
ATOM 5155 O O . TYR B 1 279 ? 6.324 9.914 -9.711 1 95.31 279 TYR B O 1
ATOM 5163 N N . LYS B 1 280 ? 5.383 9.281 -11.617 1 96.25 280 LYS B N 1
ATOM 5164 C CA . LYS B 1 280 ? 6.246 10.07 -12.484 1 96.25 280 LYS B CA 1
ATOM 5165 C C . LYS B 1 280 ? 5.996 11.57 -12.297 1 96.25 280 LYS B C 1
ATOM 5167 O O . LYS B 1 280 ? 6.852 12.391 -12.609 1 96.25 280 LYS B O 1
ATOM 5172 N N . ASN B 1 281 ? 4.797 11.93 -11.773 1 96.38 281 ASN B N 1
ATOM 5173 C CA . ASN B 1 281 ? 4.484 13.336 -11.523 1 96.38 281 ASN B CA 1
ATOM 5174 C C . ASN B 1 281 ? 5.402 13.938 -10.469 1 96.38 281 ASN B C 1
ATOM 5176 O O . ASN B 1 281 ? 5.551 15.156 -10.383 1 96.38 281 ASN B O 1
ATOM 5180 N N . ILE B 1 282 ? 6.062 13.102 -9.672 1 96.12 282 ILE B N 1
ATOM 5181 C CA . ILE B 1 282 ? 6.973 13.547 -8.617 1 96.12 282 ILE B CA 1
ATOM 5182 C C . ILE B 1 282 ? 8.172 14.258 -9.242 1 96.12 282 ILE B C 1
ATOM 5184 O O . ILE B 1 282 ? 8.727 15.188 -8.656 1 96.12 282 ILE B O 1
ATOM 5188 N N . LYS B 1 283 ? 8.562 13.859 -10.484 1 95.19 283 LYS B N 1
ATOM 5189 C CA . LYS B 1 283 ? 9.641 14.562 -11.188 1 95.19 283 LYS B CA 1
ATOM 5190 C C . LYS B 1 283 ? 9.305 16.047 -11.352 1 95.19 283 LYS B C 1
ATOM 5192 O O . LYS B 1 283 ? 10.156 16.906 -11.102 1 95.19 283 LYS B O 1
ATOM 5197 N N . LEU B 1 284 ? 8.055 16.312 -11.742 1 95.31 284 LEU B N 1
ATOM 5198 C CA . LEU B 1 284 ? 7.582 17.688 -11.891 1 95.31 284 LEU B CA 1
ATOM 5199 C C . LEU B 1 284 ? 7.484 18.375 -10.539 1 95.31 284 LEU B C 1
ATOM 5201 O O . LEU B 1 284 ? 7.832 19.547 -10.414 1 95.31 284 LEU B O 1
ATOM 5205 N N . LEU B 1 285 ? 7.031 17.641 -9.547 1 95.25 285 LEU B N 1
ATOM 5206 C CA . LEU B 1 285 ? 6.93 18.188 -8.203 1 95.25 285 LEU B CA 1
ATOM 5207 C C . LEU B 1 285 ? 8.289 18.672 -7.707 1 95.25 285 LEU B C 1
ATOM 5209 O O . LEU B 1 285 ? 8.414 19.812 -7.23 1 95.25 285 LEU B O 1
ATOM 5213 N N . ILE B 1 286 ? 9.297 17.828 -7.852 1 94.44 286 ILE B N 1
ATOM 5214 C CA . ILE B 1 286 ? 10.648 18.141 -7.41 1 94.44 286 ILE B CA 1
ATOM 5215 C C . ILE B 1 286 ? 11.156 19.375 -8.148 1 94.44 286 ILE B C 1
ATOM 5217 O O . ILE B 1 286 ? 11.773 20.266 -7.547 1 94.44 286 ILE B O 1
ATOM 5221 N N . LYS B 1 287 ? 10.859 19.469 -9.367 1 93.69 287 LYS B N 1
ATOM 5222 C CA . LYS B 1 287 ? 11.375 20.531 -10.227 1 93.69 287 LYS B CA 1
ATOM 5223 C C . LYS B 1 287 ? 10.734 21.875 -9.875 1 93.69 287 LYS B C 1
ATOM 5225 O O . LYS B 1 287 ? 11.422 22.906 -9.812 1 93.69 287 LYS B O 1
ATOM 5230 N N . TYR B 1 288 ? 9.445 21.844 -9.555 1 91.75 288 TYR B N 1
ATOM 5231 C CA . TYR B 1 288 ? 8.742 23.109 -9.523 1 91.75 288 TYR B CA 1
ATOM 5232 C C . TYR B 1 288 ? 8.305 23.469 -8.109 1 91.75 288 TYR B C 1
ATOM 5234 O O . TYR B 1 288 ? 7.938 24.609 -7.828 1 91.75 288 TYR B O 1
ATOM 5242 N N . MET B 1 289 ? 8.375 22.438 -7.156 1 84.69 289 MET B N 1
ATOM 5243 C CA . MET B 1 289 ? 8 22.672 -5.766 1 84.69 289 MET B CA 1
ATOM 5244 C C . MET B 1 289 ? 9 22.016 -4.816 1 84.69 289 MET B C 1
ATOM 5246 O O . MET B 1 289 ? 8.625 21.188 -3.988 1 84.69 289 MET B O 1
ATOM 5250 N N . PRO B 1 290 ? 10.125 22.359 -4.801 1 67.44 290 PRO B N 1
ATOM 5251 C CA . PRO B 1 290 ? 11.117 21.594 -4.043 1 67.44 290 PRO B CA 1
ATOM 5252 C C . PRO B 1 290 ? 11.062 21.875 -2.545 1 67.44 290 PRO B C 1
ATOM 5254 O O . PRO B 1 290 ? 11.492 21.047 -1.74 1 67.44 290 PRO B O 1
ATOM 5257 N N . GLU B 1 291 ? 10.664 23.031 -2.174 1 67.69 291 GLU B N 1
ATOM 5258 C CA . GLU B 1 291 ? 10.836 23.422 -0.781 1 67.69 291 GLU B CA 1
ATOM 5259 C C . GLU B 1 291 ? 9.797 22.766 0.118 1 67.69 291 GLU B C 1
ATOM 5261 O O . GLU B 1 291 ? 10.133 22.25 1.191 1 67.69 291 GLU B O 1
ATOM 5266 N N . VAL B 1 292 ? 8.461 23.125 -0.187 1 62.06 292 VAL B N 1
ATOM 5267 C CA . VAL B 1 292 ? 7.539 22.703 0.863 1 62.06 292 VAL B CA 1
ATOM 5268 C C . VAL B 1 292 ? 6.715 21.516 0.386 1 62.06 292 VAL B C 1
ATOM 5270 O O . VAL B 1 292 ? 6.02 21.594 -0.627 1 62.06 292 VAL B O 1
ATOM 5273 N N . THR B 1 293 ? 7.277 20.219 0.804 1 86 293 THR B N 1
ATOM 5274 C CA . THR B 1 293 ? 6.453 19.047 0.567 1 86 293 THR B CA 1
ATOM 5275 C C . THR B 1 293 ? 6.57 18.062 1.727 1 86 293 THR B C 1
ATOM 5277 O O . THR B 1 293 ? 7.629 17.953 2.354 1 86 293 THR B O 1
ATOM 5280 N N . ALA B 1 294 ? 5.406 17.703 2.318 1 96.38 294 ALA B N 1
ATOM 5281 C CA . ALA B 1 294 ? 5.348 16.562 3.217 1 96.38 294 ALA B CA 1
ATOM 5282 C C . ALA B 1 294 ? 4.602 15.391 2.57 1 96.38 294 ALA B C 1
ATOM 5284 O O . ALA B 1 294 ? 3.793 15.594 1.659 1 96.38 294 ALA B O 1
ATOM 5285 N N . LEU B 1 295 ? 4.953 14.211 2.99 1 97.62 295 LEU B N 1
ATOM 5286 C CA . LEU B 1 295 ? 4.242 13.023 2.516 1 97.62 295 LEU B CA 1
ATOM 5287 C C . LEU B 1 295 ? 3.268 12.516 3.572 1 97.62 295 LEU B C 1
ATOM 5289 O O . LEU B 1 295 ? 3.504 12.68 4.77 1 97.62 295 LEU B O 1
ATOM 5293 N N . MET B 1 296 ? 2.23 11.961 3.072 1 98.5 296 MET B N 1
ATOM 5294 C CA . MET B 1 296 ? 1.212 11.406 3.955 1 98.5 296 MET B CA 1
ATOM 5295 C C . MET B 1 296 ? 1.031 9.914 3.699 1 98.5 296 MET B C 1
ATOM 5297 O O . MET B 1 296 ? 1.384 9.414 2.629 1 98.5 296 MET B O 1
ATOM 5301 N N . SER B 1 297 ? 0.513 9.242 4.73 1 98.56 297 SER B N 1
ATOM 5302 C CA . SER B 1 297 ? 0.089 7.863 4.527 1 98.56 297 SER B CA 1
ATOM 5303 C C . SER B 1 297 ? -1.377 7.789 4.113 1 98.56 297 SER B C 1
ATOM 5305 O O . SER B 1 297 ? -1.76 6.934 3.314 1 98.56 297 SER B O 1
ATOM 5307 N N . ASP B 1 298 ? -2.172 8.797 4.668 1 98.5 298 ASP B N 1
ATOM 5308 C CA . ASP B 1 298 ? -3.621 8.688 4.543 1 98.5 298 ASP B CA 1
ATOM 5309 C C . ASP B 1 298 ? -4.117 7.344 5.059 1 98.5 298 ASP B C 1
ATOM 5311 O O . ASP B 1 298 ? -5.07 6.777 4.52 1 98.5 298 ASP B O 1
ATOM 5315 N N . HIS B 1 299 ? -3.381 6.816 6.082 1 98.56 299 HIS B N 1
ATOM 5316 C CA . HIS B 1 299 ? -3.793 5.562 6.699 1 98.56 299 HIS B CA 1
ATOM 5317 C C . HIS B 1 299 ? -5.305 5.516 6.895 1 98.56 299 HIS B C 1
ATOM 5319 O O . HIS B 1 299 ? -5.895 6.465 7.418 1 98.56 299 HIS B O 1
ATOM 5325 N N . PRO B 1 300 ? -5.898 4.375 6.426 1 97.56 300 PRO B N 1
ATOM 5326 C CA . PRO B 1 300 ? -5.301 3.09 6.062 1 97.56 300 PRO B CA 1
ATOM 5327 C C . PRO B 1 300 ? -5.117 2.93 4.555 1 97.56 300 PRO B C 1
ATOM 5329 O O . PRO B 1 300 ? -4.867 1.821 4.074 1 97.56 300 PRO B O 1
ATOM 5332 N N . VAL B 1 301 ? -5.211 3.992 3.703 1 97.44 301 VAL B N 1
ATOM 5333 C CA . VAL B 1 301 ? -4.988 3.875 2.266 1 97.44 301 VAL B CA 1
ATOM 5334 C C . VAL B 1 301 ? -3.588 3.328 2.002 1 97.44 301 VAL B C 1
ATOM 5336 O O . VAL B 1 301 ? -3.428 2.33 1.298 1 97.44 301 VAL B O 1
ATOM 5339 N N . VAL B 1 302 ? -2.582 3.9 2.535 1 97.88 302 VAL B N 1
ATOM 5340 C CA . VAL B 1 302 ? -1.242 3.365 2.76 1 97.88 302 VAL B CA 1
ATOM 5341 C C . VAL B 1 302 ? -0.964 3.279 4.258 1 97.88 302 VAL B C 1
ATOM 5343 O O . VAL B 1 302 ? -1.181 4.246 4.992 1 97.88 302 VAL B O 1
ATOM 5346 N N . LEU B 1 303 ? -0.581 2.098 4.727 1 98.31 303 LEU B N 1
ATOM 5347 C CA . LEU B 1 303 ? -0.342 1.928 6.156 1 98.31 303 LEU B CA 1
ATOM 5348 C C . LEU B 1 303 ? 0.804 2.818 6.625 1 98.31 303 LEU B C 1
ATOM 5350 O O . LEU B 1 303 ? 1.802 2.977 5.918 1 98.31 303 LEU B O 1
ATOM 5354 N N . GLN B 1 304 ? 0.651 3.342 7.805 1 97.94 304 GLN B N 1
ATOM 5355 C CA . GLN B 1 304 ? 1.656 4.254 8.336 1 97.94 304 GLN B CA 1
ATOM 5356 C C . GLN B 1 304 ? 3.027 3.588 8.398 1 97.94 304 GLN B C 1
ATOM 5358 O O . GLN B 1 304 ? 4.051 4.242 8.195 1 97.94 304 GLN B O 1
ATOM 5363 N N . ARG B 1 305 ? 3.055 2.258 8.672 1 96.31 305 ARG B N 1
ATOM 5364 C CA . ARG B 1 305 ? 4.324 1.542 8.742 1 96.31 305 ARG B CA 1
ATOM 5365 C C . ARG B 1 305 ? 5.027 1.541 7.391 1 96.31 305 ARG B C 1
ATOM 5367 O O . ARG B 1 305 ? 6.211 1.209 7.297 1 96.31 305 ARG B O 1
ATOM 5374 N N . ASN B 1 306 ? 4.305 1.926 6.316 1 97.56 306 ASN B N 1
ATOM 5375 C CA . ASN B 1 306 ? 4.859 1.964 4.965 1 97.56 306 ASN B CA 1
ATOM 5376 C C . ASN B 1 306 ? 5.176 3.393 4.531 1 97.56 306 ASN B C 1
ATOM 5378 O O . ASN B 1 306 ? 5.578 3.623 3.389 1 97.56 306 ASN B O 1
ATOM 5382 N N . LEU B 1 307 ? 5.043 4.391 5.418 1 97.94 307 LEU B N 1
ATOM 5383 C CA . LEU B 1 307 ? 5.125 5.809 5.086 1 97.94 307 LEU B CA 1
ATOM 5384 C C . LEU B 1 307 ? 6.469 6.141 4.445 1 97.94 307 LEU B C 1
ATOM 5386 O O . LEU B 1 307 ? 6.52 6.785 3.396 1 97.94 307 LEU B O 1
ATOM 5390 N N . MET B 1 308 ? 7.543 5.594 4.969 1 96.69 308 MET B N 1
ATOM 5391 C CA . MET B 1 308 ? 8.898 5.941 4.539 1 96.69 308 MET B CA 1
ATOM 5392 C C . MET B 1 308 ? 9.18 5.383 3.146 1 96.69 308 MET B C 1
ATOM 5394 O O . MET B 1 308 ? 10.031 5.914 2.424 1 96.69 308 MET B O 1
ATOM 5398 N N . LEU B 1 309 ? 8.469 4.316 2.729 1 97.81 309 LEU B N 1
ATOM 5399 C CA . LEU B 1 309 ? 8.719 3.66 1.45 1 97.81 309 LEU B CA 1
ATOM 5400 C C . LEU B 1 309 ? 8.406 4.594 0.287 1 97.81 309 LEU B C 1
ATOM 5402 O O . LEU B 1 309 ? 8.969 4.449 -0.8 1 97.81 309 LEU B O 1
ATOM 5406 N N . GLN B 1 310 ? 7.582 5.578 0.535 1 97.44 310 GLN B N 1
ATOM 5407 C CA . GLN B 1 310 ? 7.172 6.512 -0.508 1 97.44 310 GLN B CA 1
ATOM 5408 C C . GLN B 1 310 ? 8.32 7.445 -0.893 1 97.44 310 GLN B C 1
ATOM 5410 O O . GLN B 1 310 ? 8.289 8.055 -1.962 1 97.44 310 GLN B O 1
ATOM 5415 N N . LEU B 1 311 ? 9.359 7.555 -0.055 1 97.5 311 LEU B N 1
ATOM 5416 C CA . LEU B 1 311 ? 10.523 8.391 -0.335 1 97.5 311 LEU B CA 1
ATOM 5417 C C . LEU B 1 311 ? 11.289 7.871 -1.546 1 97.5 311 LEU B C 1
ATOM 5419 O O . LEU B 1 311 ? 12.086 8.602 -2.145 1 97.5 311 LEU B O 1
ATOM 5423 N N . ARG B 1 312 ? 11.023 6.57 -1.925 1 97.25 312 ARG B N 1
ATOM 5424 C CA . ARG B 1 312 ? 11.797 5.906 -2.967 1 97.25 312 ARG B CA 1
ATOM 5425 C C . ARG B 1 312 ? 11.695 6.652 -4.289 1 97.25 312 ARG B C 1
ATOM 5427 O O . ARG B 1 312 ? 12.656 6.719 -5.055 1 97.25 312 ARG B O 1
ATOM 5434 N N . TYR B 1 313 ? 10.578 7.262 -4.555 1 96.94 313 TYR B N 1
ATOM 5435 C CA . TYR B 1 313 ? 10.375 7.953 -5.824 1 96.94 313 TYR B CA 1
ATOM 5436 C C . TYR B 1 313 ? 11.172 9.25 -5.875 1 96.94 313 TYR B C 1
ATOM 5438 O O . TYR B 1 313 ? 11.688 9.625 -6.93 1 96.94 313 TYR B O 1
ATOM 5446 N N . PHE B 1 314 ? 11.258 9.961 -4.77 1 96.38 314 PHE B N 1
ATOM 5447 C CA . PHE B 1 314 ? 12.086 11.164 -4.695 1 96.38 314 PHE B CA 1
ATOM 5448 C C . PHE B 1 314 ? 13.562 10.82 -4.84 1 96.38 314 PHE B C 1
ATOM 5450 O O . PHE B 1 314 ? 14.297 11.5 -5.559 1 96.38 314 PHE B O 1
ATOM 5457 N N . MET B 1 315 ? 13.953 9.75 -4.223 1 96.94 315 MET B N 1
ATOM 5458 C CA . MET B 1 315 ? 15.336 9.297 -4.312 1 96.94 315 MET B CA 1
ATOM 5459 C C . MET B 1 315 ? 15.672 8.836 -5.727 1 96.94 315 MET B C 1
ATOM 5461 O O . MET B 1 315 ? 16.766 9.102 -6.234 1 96.94 315 MET B O 1
ATOM 5465 N N . MET B 1 316 ? 14.75 8.164 -6.316 1 96.31 316 MET B N 1
ATOM 5466 C CA . MET B 1 316 ? 14.914 7.707 -7.695 1 96.31 316 MET B CA 1
ATOM 5467 C C . MET B 1 316 ? 15.219 8.883 -8.625 1 96.31 316 MET B C 1
ATOM 5469 O O . MET B 1 316 ? 15.984 8.734 -9.578 1 96.31 316 MET B O 1
ATOM 5473 N N . TYR B 1 317 ? 14.664 10.031 -8.32 1 95.38 317 TYR B N 1
ATOM 5474 C CA . TYR B 1 317 ? 14.859 11.211 -9.164 1 95.38 317 TYR B CA 1
ATOM 5475 C C . TYR B 1 317 ? 16 12.062 -8.641 1 95.38 317 TYR B C 1
ATOM 5477 O O . TYR B 1 317 ? 16.125 13.234 -9 1 95.38 317 TYR B O 1
ATOM 5485 N N . GLY B 1 318 ? 16.766 11.57 -7.695 1 93.88 318 GLY B N 1
ATOM 5486 C CA . GLY B 1 318 ? 18.062 12.18 -7.418 1 93.88 318 GLY B CA 1
ATOM 5487 C C . GLY B 1 318 ? 18.109 12.859 -6.062 1 93.88 318 GLY B C 1
ATOM 5488 O O . GLY B 1 318 ? 19.156 13.406 -5.676 1 93.88 318 GLY B O 1
ATOM 5489 N N . MET B 1 319 ? 17.047 12.805 -5.32 1 94.75 319 MET B N 1
ATOM 5490 C CA . MET B 1 319 ? 17.094 13.391 -3.98 1 94.75 319 MET B CA 1
ATOM 5491 C C . MET B 1 319 ? 17.844 12.469 -3.012 1 94.75 319 MET B C 1
ATOM 5493 O O . MET B 1 319 ? 17.469 11.312 -2.84 1 94.75 319 MET B O 1
ATOM 5497 N N . PRO B 1 320 ? 18.938 12.969 -2.41 1 96.5 320 PRO B N 1
ATOM 5498 C CA . PRO B 1 320 ? 19.594 12.125 -1.41 1 96.5 320 PRO B CA 1
ATOM 5499 C C . PRO B 1 320 ? 18.719 11.867 -0.19 1 96.5 320 PRO B C 1
ATOM 5501 O O . PRO B 1 320 ? 17.797 12.648 0.098 1 96.5 320 PRO B O 1
ATOM 5504 N N . PHE B 1 321 ? 19.031 10.82 0.532 1 97.94 321 PHE B N 1
ATOM 5505 C CA . PHE B 1 321 ? 18.172 10.391 1.628 1 97.94 321 PHE B CA 1
ATOM 5506 C C . PHE B 1 321 ? 18.078 11.469 2.695 1 97.94 321 PHE B C 1
ATOM 5508 O O . PHE B 1 321 ? 17 11.68 3.271 1 97.94 321 PHE B O 1
ATOM 5515 N N . GLU B 1 322 ? 19.125 12.18 2.986 1 97.44 322 GLU B N 1
ATOM 5516 C CA . GLU B 1 322 ? 19.125 13.203 4.031 1 97.44 322 GLU B CA 1
ATOM 5517 C C . GLU B 1 322 ? 18.172 14.336 3.693 1 97.44 322 GLU B C 1
ATOM 5519 O O . GLU B 1 322 ? 17.625 14.984 4.59 1 97.44 322 GLU B O 1
ATOM 5524 N N . GLU B 1 323 ? 17.922 14.531 2.4 1 95.88 323 GLU B N 1
ATOM 5525 C CA . GLU B 1 323 ? 16.938 15.508 1.956 1 95.88 323 GLU B CA 1
ATOM 5526 C C . GLU B 1 323 ? 15.539 14.898 1.899 1 95.88 323 GLU B C 1
ATOM 5528 O O . GLU B 1 323 ? 14.562 15.531 2.322 1 95.88 323 GLU B O 1
ATOM 5533 N N . ALA B 1 324 ? 15.422 13.68 1.409 1 96.69 324 ALA B N 1
ATOM 5534 C CA . ALA B 1 324 ? 14.133 13.023 1.22 1 96.69 324 ALA B CA 1
ATOM 5535 C C . ALA B 1 324 ? 13.438 12.789 2.555 1 96.69 324 ALA B C 1
ATOM 5537 O O . ALA B 1 324 ? 12.211 12.922 2.656 1 96.69 324 ALA B O 1
ATOM 5538 N N . ILE B 1 325 ? 14.172 12.484 3.594 1 97.56 325 ILE B N 1
ATOM 5539 C CA . ILE B 1 325 ? 13.586 12.086 4.867 1 97.56 325 ILE B CA 1
ATOM 5540 C C . ILE B 1 325 ? 12.875 13.281 5.504 1 97.56 325 ILE B C 1
ATOM 5542 O O . ILE B 1 325 ? 12.008 13.117 6.359 1 97.56 325 ILE B O 1
ATOM 5546 N N . LYS B 1 326 ? 13.242 14.57 5.109 1 96.94 326 LYS B N 1
ATOM 5547 C CA . LYS B 1 326 ? 12.562 15.766 5.609 1 96.94 326 LYS B CA 1
ATOM 5548 C C . LYS B 1 326 ? 11.062 15.703 5.336 1 96.94 326 LYS B C 1
ATOM 5550 O O . LYS B 1 326 ? 10.266 16.25 6.102 1 96.94 326 LYS B O 1
ATOM 5555 N N . LEU B 1 327 ? 10.719 15 4.266 1 97.12 327 LEU B N 1
ATOM 5556 C CA . LEU B 1 327 ? 9.336 14.961 3.793 1 97.12 327 LEU B CA 1
ATOM 5557 C C . LEU B 1 327 ? 8.438 14.234 4.789 1 97.12 327 LEU B C 1
ATOM 5559 O O . LEU B 1 327 ? 7.215 14.391 4.758 1 97.12 327 LEU B O 1
ATOM 5563 N N . VAL B 1 328 ? 9.078 13.406 5.703 1 98.19 328 VAL B N 1
ATOM 5564 C CA . VAL B 1 328 ? 8.289 12.664 6.68 1 98.19 328 VAL B CA 1
ATOM 5565 C C . VAL B 1 328 ? 8.781 12.969 8.094 1 98.19 328 VAL B C 1
ATOM 5567 O O . VAL B 1 328 ? 8.445 12.258 9.039 1 98.19 328 VAL B O 1
ATOM 5570 N N . THR B 1 329 ? 9.688 13.984 8.289 1 97.94 329 THR B N 1
ATOM 5571 C CA . THR B 1 329 ? 10.172 14.398 9.602 1 97.94 329 THR B CA 1
ATOM 5572 C C . THR B 1 329 ? 9.992 15.898 9.797 1 97.94 329 THR B C 1
ATOM 5574 O O . THR B 1 329 ? 8.898 16.359 10.125 1 97.94 329 THR B O 1
ATOM 5577 N N . GLY B 1 330 ? 11.031 16.672 9.406 1 96.25 330 GLY B N 1
ATOM 5578 C CA . GLY B 1 330 ? 11.031 18.109 9.672 1 96.25 330 GLY B CA 1
ATOM 5579 C C . GLY B 1 330 ? 9.922 18.844 8.938 1 96.25 330 GLY B C 1
ATOM 5580 O O . GLY B 1 330 ? 9.219 19.656 9.531 1 96.25 330 GLY B O 1
ATOM 5581 N N . ASN B 1 331 ? 9.805 18.594 7.609 1 96.44 331 ASN B N 1
ATOM 5582 C CA . ASN B 1 331 ? 8.773 19.266 6.824 1 96.44 331 ASN B CA 1
ATOM 5583 C C . ASN B 1 331 ? 7.375 18.922 7.324 1 96.44 331 ASN B C 1
ATOM 5585 O O . ASN B 1 331 ? 6.52 19.797 7.445 1 96.44 331 ASN B O 1
ATOM 5589 N N . ALA B 1 332 ? 7.18 17.625 7.613 1 97.44 332 ALA B N 1
ATOM 5590 C CA . ALA B 1 332 ? 5.887 17.172 8.125 1 97.44 332 ALA B CA 1
ATOM 5591 C C . ALA B 1 332 ? 5.586 17.812 9.484 1 97.44 332 ALA B C 1
ATOM 5593 O O . ALA B 1 332 ? 4.461 18.25 9.734 1 97.44 332 ALA B O 1
ATOM 5594 N N . ALA B 1 333 ? 6.555 17.875 10.336 1 97.69 333 ALA B N 1
ATOM 5595 C CA . ALA B 1 333 ? 6.395 18.5 11.648 1 97.69 333 ALA B CA 1
ATOM 5596 C C . ALA B 1 333 ? 6.008 19.969 11.516 1 97.69 333 ALA B C 1
ATOM 5598 O O . ALA B 1 333 ? 5.141 20.469 12.242 1 97.69 333 ALA B O 1
ATOM 5599 N N . LYS B 1 334 ? 6.617 20.625 10.586 1 96 334 LYS B N 1
ATOM 5600 C CA . LYS B 1 334 ? 6.336 22.047 10.352 1 96 334 LYS B CA 1
ATOM 5601 C C . LYS B 1 334 ? 4.891 22.25 9.914 1 96 334 LYS B C 1
ATOM 5603 O O . LYS B 1 334 ? 4.227 23.188 10.359 1 96 334 LYS B O 1
ATOM 5608 N N . VAL B 1 335 ? 4.434 21.375 9.117 1 96.38 335 VAL B N 1
ATOM 5609 C CA . VAL B 1 335 ? 3.072 21.484 8.602 1 96.38 335 VAL B CA 1
ATOM 5610 C C . VAL B 1 335 ? 2.076 21.453 9.758 1 96.38 335 VAL B C 1
ATOM 5612 O O . VAL B 1 335 ? 1.088 22.188 9.758 1 96.38 335 VAL B O 1
ATOM 5615 N N . VAL B 1 336 ? 2.381 20.641 10.781 1 97.94 336 VAL B N 1
ATOM 5616 C CA . VAL B 1 336 ? 1.411 20.453 11.852 1 97.94 336 VAL B CA 1
ATOM 5617 C C . VAL B 1 336 ? 1.834 21.281 13.07 1 97.94 336 VAL B C 1
ATOM 5619 O O . VAL B 1 336 ? 1.223 21.188 14.141 1 97.94 336 VAL B O 1
ATOM 5622 N N . GLY B 1 337 ? 2.877 22.062 12.992 1 97.38 337 GLY B N 1
ATOM 5623 C CA . GLY B 1 337 ? 3.322 22.938 14.062 1 97.38 337 GLY B CA 1
ATOM 5624 C C . GLY B 1 337 ? 3.855 22.188 15.266 1 97.38 337 GLY B C 1
ATOM 5625 O O . GLY B 1 337 ? 3.527 22.516 16.406 1 97.38 337 GLY B O 1
ATOM 5626 N N . LEU B 1 338 ? 4.594 21.172 15.016 1 98.38 338 LEU B N 1
ATOM 5627 C CA . LEU B 1 338 ? 5.176 20.344 16.062 1 98.38 338 LEU B CA 1
ATOM 5628 C C . LEU B 1 338 ? 6.66 20.641 16.234 1 98.38 338 LEU B C 1
ATOM 5630 O O . LEU B 1 338 ? 7.395 20.766 15.25 1 98.38 338 LEU B O 1
ATOM 5634 N N . ASN B 1 339 ? 7.09 20.891 17.469 1 98.38 339 ASN B N 1
ATOM 5635 C CA . ASN B 1 339 ? 8.492 21.172 17.734 1 98.38 339 ASN B CA 1
ATOM 5636 C C . ASN B 1 339 ? 9.328 19.891 17.766 1 98.38 339 ASN B C 1
ATOM 5638 O O . ASN B 1 339 ? 10.016 19.609 18.75 1 98.38 339 ASN B O 1
ATOM 5642 N N . ALA B 1 340 ? 9.297 19.125 16.719 1 98.31 340 ALA B N 1
ATOM 5643 C CA . ALA B 1 340 ? 10.031 17.875 16.484 1 98.31 340 ALA B CA 1
ATOM 5644 C C . ALA B 1 340 ? 10.438 17.734 15.023 1 98.31 340 ALA B C 1
ATOM 5646 O O . ALA B 1 340 ? 10.438 18.719 14.281 1 98.31 340 ALA B O 1
ATOM 5647 N N . GLY B 1 341 ? 10.938 16.656 14.633 1 97.94 341 GLY B N 1
ATOM 5648 C CA . GLY B 1 341 ? 11.266 16.375 13.242 1 97.94 341 GLY B CA 1
ATOM 5649 C C . GLY B 1 341 ? 12.711 16.656 12.898 1 97.94 341 GLY B C 1
ATOM 5650 O O . GLY B 1 341 ? 13.164 16.359 11.797 1 97.94 341 GLY B O 1
ATOM 5651 N N . GLU B 1 342 ? 13.414 17.266 13.852 1 98.5 342 GLU B N 1
ATOM 5652 C CA . GLU B 1 342 ? 14.852 17.5 13.758 1 98.5 342 GLU B CA 1
ATOM 5653 C C . GLU B 1 342 ? 15.547 17.141 15.07 1 98.5 342 GLU B C 1
ATOM 5655 O O . GLU B 1 342 ? 15 17.359 16.156 1 98.5 342 GLU B O 1
ATOM 5660 N N . VAL B 1 343 ? 16.75 16.609 14.938 1 98.75 343 VAL B N 1
ATOM 5661 C CA . VAL B 1 343 ? 17.547 16.297 16.125 1 98.75 343 VAL B CA 1
ATOM 5662 C C . VAL B 1 343 ? 18.438 17.469 16.484 1 98.75 343 VAL B C 1
ATOM 5664 O O . VAL B 1 343 ? 19.625 17.5 16.109 1 98.75 343 VAL B O 1
ATOM 5667 N N . LYS B 1 344 ? 17.875 18.391 17.234 1 98.56 344 LYS B N 1
ATOM 5668 C CA . LYS B 1 344 ? 18.547 19.609 17.656 1 98.56 344 LYS B CA 1
ATOM 5669 C C . LYS B 1 344 ? 18.219 19.922 19.125 1 98.56 344 LYS B C 1
ATOM 5671 O O . LYS B 1 344 ? 17.125 19.609 19.594 1 98.56 344 LYS B O 1
ATOM 5676 N N . VAL B 1 345 ? 19.156 20.594 19.719 1 98.62 345 VAL B N 1
ATOM 5677 C CA . VAL B 1 345 ? 18.922 21.031 21.094 1 98.62 345 VAL B CA 1
ATOM 5678 C C . VAL B 1 345 ? 17.688 21.922 21.141 1 98.62 345 VAL B C 1
ATOM 5680 O O . VAL B 1 345 ? 17.5 22.797 20.297 1 98.62 345 VAL B O 1
ATOM 5683 N N . GLY B 1 346 ? 16.844 21.672 22.109 1 98.38 346 GLY B N 1
ATOM 5684 C CA . GLY B 1 346 ? 15.633 22.469 22.281 1 98.38 346 GLY B CA 1
ATOM 5685 C C . GLY B 1 346 ? 14.398 21.812 21.672 1 98.38 346 GLY B C 1
ATOM 5686 O O . GLY B 1 346 ? 13.273 22.188 22 1 98.38 346 GLY B O 1
ATOM 5687 N N . LYS B 1 347 ? 14.547 20.828 20.859 1 98.62 347 LYS B N 1
ATOM 5688 C CA . LYS B 1 347 ? 13.438 20.094 20.266 1 98.62 347 LYS B CA 1
ATOM 5689 C C . LYS B 1 347 ? 12.984 18.953 21.156 1 98.62 347 LYS B C 1
ATOM 5691 O O . LYS B 1 347 ? 13.742 18.5 22.016 1 98.62 347 LYS B O 1
ATOM 5696 N N . LEU B 1 348 ? 11.68 18.562 20.969 1 98.69 348 LEU B N 1
ATOM 5697 C CA . LEU B 1 348 ? 11.234 17.328 21.609 1 98.69 348 LEU B CA 1
ATOM 5698 C C . LEU B 1 348 ? 12.133 16.156 21.203 1 98.69 348 LEU B C 1
ATOM 5700 O O . LEU B 1 348 ? 12.539 16.047 20.047 1 98.69 348 LEU B O 1
ATOM 5704 N N . VAL B 1 349 ? 12.539 15.344 22.188 1 98.56 349 VAL B N 1
ATOM 5705 C CA . VAL B 1 349 ? 13.336 14.164 21.844 1 98.56 349 VAL B CA 1
ATOM 5706 C C . VAL B 1 349 ? 12.445 13.094 21.234 1 98.56 349 VAL B C 1
ATOM 5708 O O . VAL B 1 349 ? 11.727 12.391 21.953 1 98.56 349 VAL B O 1
ATOM 5711 N N . SER B 1 350 ? 12.422 12.969 19.984 1 98.44 350 SER B N 1
ATOM 5712 C CA . SER B 1 350 ? 11.734 12.008 19.125 1 98.44 350 SER B CA 1
ATOM 5713 C C . SER B 1 350 ? 12.68 11.422 18.078 1 98.44 350 SER B C 1
ATOM 5715 O O . SER B 1 350 ? 12.93 12.031 17.047 1 98.44 350 SER B O 1
ATOM 5717 N N . LEU B 1 351 ? 13.086 10.188 18.359 1 98.06 351 LEU B N 1
ATOM 5718 C CA . LEU B 1 351 ? 14.195 9.602 17.625 1 98.06 351 LEU B CA 1
ATOM 5719 C C . LEU B 1 351 ? 13.922 8.133 17.297 1 98.06 351 LEU B C 1
ATOM 5721 O O . LEU B 1 351 ? 13.227 7.449 18.062 1 98.06 351 LEU B O 1
ATOM 5725 N N . VAL B 1 352 ? 14.469 7.723 16.203 1 98.81 352 VAL B N 1
ATOM 5726 C CA . VAL B 1 352 ? 14.484 6.309 15.844 1 98.81 352 VAL B CA 1
ATOM 5727 C C . VAL B 1 352 ? 15.922 5.832 15.68 1 98.81 352 VAL B C 1
ATOM 5729 O O . VAL B 1 352 ? 16.719 6.461 14.969 1 98.81 352 VAL B O 1
ATOM 5732 N N . ALA B 1 353 ? 16.328 4.801 16.359 1 98.88 353 ALA B N 1
ATOM 5733 C CA . ALA B 1 353 ? 17.609 4.125 16.188 1 98.88 353 ALA B CA 1
ATOM 5734 C C . ALA B 1 353 ? 17.453 2.883 15.312 1 98.88 353 ALA B C 1
ATOM 5736 O O . ALA B 1 353 ? 16.656 1.995 15.617 1 98.88 353 ALA B O 1
ATOM 5737 N N . TRP B 1 354 ? 18.172 2.861 14.211 1 98.56 354 TRP B N 1
ATOM 5738 C CA . TRP B 1 354 ? 18.047 1.805 13.211 1 98.56 354 TRP B CA 1
ATOM 5739 C C . TRP B 1 354 ? 19.234 0.847 13.281 1 98.56 354 TRP B C 1
ATOM 5741 O O . TRP B 1 354 ? 20.344 1.252 13.625 1 98.56 354 TRP B O 1
ATOM 5751 N N . ASN B 1 355 ? 19.047 -0.39 12.867 1 98 355 ASN B N 1
ATOM 5752 C CA . ASN B 1 355 ? 20.125 -1.372 12.797 1 98 355 ASN B CA 1
ATOM 5753 C C . ASN B 1 355 ? 20.859 -1.299 11.461 1 98 355 ASN B C 1
ATOM 5755 O O . ASN B 1 355 ? 21.781 -2.086 11.211 1 98 355 ASN B O 1
ATOM 5759 N N . GLY B 1 356 ? 20.469 -0.381 10.633 1 98.06 356 GLY B N 1
ATOM 5760 C CA . GLY B 1 356 ? 21.047 -0.103 9.328 1 98.06 356 GLY B CA 1
ATOM 5761 C C . GLY B 1 356 ? 20.453 1.116 8.656 1 98.06 356 GLY B C 1
ATOM 5762 O O . GLY B 1 356 ? 19.656 1.833 9.258 1 98.06 356 GLY B O 1
ATOM 5763 N N . GLU B 1 357 ? 20.891 1.381 7.395 1 98.5 357 GLU B N 1
ATOM 5764 C CA . GLU B 1 357 ? 20.328 2.496 6.641 1 98.5 357 GLU B CA 1
ATOM 5765 C C . GLU B 1 357 ? 18.828 2.301 6.406 1 98.5 357 GLU B C 1
ATOM 5767 O O . GLU B 1 357 ? 18.422 1.289 5.836 1 98.5 357 GLU B O 1
ATOM 5772 N N . PRO B 1 358 ? 18.047 3.299 6.812 1 97.88 358 PRO B N 1
ATOM 5773 C CA . PRO B 1 358 ? 16.594 3.125 6.727 1 97.88 358 PRO B CA 1
ATOM 5774 C C . PRO B 1 358 ? 16.109 2.879 5.297 1 97.88 358 PRO B C 1
ATOM 5776 O O . PRO B 1 358 ? 15.078 2.252 5.09 1 97.88 358 PRO B O 1
ATOM 5779 N N . TYR B 1 359 ? 16.828 3.352 4.293 1 98.06 359 TYR B N 1
ATOM 5780 C CA . TYR B 1 359 ? 16.375 3.23 2.912 1 98.06 359 TYR B CA 1
ATOM 5781 C C . TYR B 1 359 ? 16.859 1.922 2.295 1 98.06 359 TYR B C 1
ATOM 5783 O O . TYR B 1 359 ? 16.719 1.705 1.091 1 98.06 359 TYR B O 1
ATOM 5791 N N . VAL B 1 360 ? 17.453 1.07 3.055 1 98.19 360 VAL B N 1
ATOM 5792 C CA . VAL B 1 360 ? 17.781 -0.288 2.637 1 98.19 360 VAL B CA 1
ATOM 5793 C C . VAL B 1 360 ? 16.75 -1.266 3.193 1 98.19 360 VAL B C 1
ATOM 5795 O O . VAL B 1 360 ? 16.594 -1.378 4.41 1 98.19 360 VAL B O 1
ATOM 5798 N N . LEU B 1 361 ? 16.062 -1.976 2.275 1 97.19 361 LEU B N 1
ATOM 5799 C CA . LEU B 1 361 ? 15.07 -2.945 2.721 1 97.19 361 LEU B CA 1
ATOM 5800 C C . LEU B 1 361 ? 15.695 -3.971 3.662 1 97.19 361 LEU B C 1
ATOM 5802 O O . LEU B 1 361 ? 16.812 -4.43 3.43 1 97.19 361 LEU B O 1
ATOM 5806 N N . GLY B 1 362 ? 15.023 -4.305 4.738 1 96.19 362 GLY B N 1
ATOM 5807 C CA . GLY B 1 362 ? 15.531 -5.219 5.75 1 96.19 362 GLY B CA 1
ATOM 5808 C C . GLY B 1 362 ? 16.016 -4.516 7.004 1 96.19 362 GLY B C 1
ATOM 5809 O O . GLY B 1 362 ? 16.125 -5.133 8.07 1 96.19 362 GLY B O 1
ATOM 5810 N N . SER B 1 363 ? 16.453 -3.188 6.805 1 97.62 363 SER B N 1
ATOM 5811 C CA . SER B 1 363 ? 16.75 -2.395 7.992 1 97.62 363 SER B CA 1
ATOM 5812 C C . SER B 1 363 ? 15.484 -2.115 8.797 1 97.62 363 SER B C 1
ATOM 5814 O O . SER B 1 363 ? 14.391 -1.991 8.234 1 97.62 363 SER B O 1
ATOM 5816 N N . ALA B 1 364 ? 15.648 -2.105 10.117 1 97.12 364 ALA B N 1
ATOM 5817 C CA . ALA B 1 364 ? 14.492 -1.901 10.984 1 97.12 364 ALA B CA 1
ATOM 5818 C C . ALA B 1 364 ? 14.867 -1.107 12.234 1 97.12 364 ALA B C 1
ATOM 5820 O O . ALA B 1 364 ? 16.031 -1.125 12.656 1 97.12 364 ALA B O 1
ATOM 5821 N N . PRO B 1 365 ? 13.883 -0.398 12.773 1 98 365 PRO B N 1
ATOM 5822 C CA . PRO B 1 365 ? 14.133 0.257 14.055 1 98 365 PRO B CA 1
ATOM 5823 C C . PRO B 1 365 ? 14.461 -0.735 15.172 1 98 365 PRO B C 1
ATOM 5825 O O . PRO B 1 365 ? 13.867 -1.814 15.234 1 98 365 PRO B O 1
ATOM 5828 N N . GLU B 1 366 ? 15.375 -0.377 16.016 1 97.94 366 GLU B N 1
ATOM 5829 C CA . GLU B 1 366 ? 15.703 -1.158 17.203 1 97.94 366 GLU B CA 1
ATOM 5830 C C . GLU B 1 366 ? 15.172 -0.49 18.469 1 97.94 366 GLU B C 1
ATOM 5832 O O . GLU B 1 366 ? 14.797 -1.169 19.422 1 97.94 366 GLU B O 1
ATOM 5837 N N . LEU B 1 367 ? 15.195 0.798 18.422 1 98.12 367 LEU B N 1
ATOM 5838 C CA . LEU B 1 367 ? 14.789 1.608 19.562 1 98.12 367 LEU B CA 1
ATOM 5839 C C . LEU B 1 367 ? 14.141 2.912 19.109 1 98.12 367 LEU B C 1
ATOM 5841 O O . LEU B 1 367 ? 14.586 3.518 18.125 1 98.12 367 LEU B O 1
ATOM 5845 N N . VAL B 1 368 ? 13.086 3.275 19.797 1 98.62 368 VAL B N 1
ATOM 5846 C CA . VAL B 1 368 ? 12.398 4.539 19.531 1 98.62 368 VAL B CA 1
ATOM 5847 C C . VAL B 1 368 ? 12.305 5.355 20.812 1 98.62 368 VAL B C 1
ATOM 5849 O O . VAL B 1 368 ? 11.945 4.828 21.875 1 98.62 368 VAL B O 1
ATOM 5852 N N . VAL B 1 369 ? 12.711 6.598 20.781 1 98.69 369 VAL B N 1
ATOM 5853 C CA . VAL B 1 369 ? 12.531 7.5 21.906 1 98.69 369 VAL B CA 1
ATOM 5854 C C . VAL B 1 369 ? 11.367 8.445 21.641 1 98.69 369 VAL B C 1
ATOM 5856 O O . VAL B 1 369 ? 11.406 9.242 20.703 1 98.69 369 VAL B O 1
ATOM 5859 N N . ALA B 1 370 ? 10.352 8.352 22.438 1 98.69 370 ALA B N 1
ATOM 5860 C CA . ALA B 1 370 ? 9.133 9.133 22.297 1 98.69 370 ALA B CA 1
ATOM 5861 C C . ALA B 1 370 ? 8.984 10.148 23.422 1 98.69 370 ALA B C 1
ATOM 5863 O O . ALA B 1 370 ? 8.43 9.828 24.484 1 98.69 370 ALA B O 1
ATOM 5864 N N . GLU B 1 371 ? 9.414 11.367 23.125 1 98.25 371 GLU B N 1
ATOM 5865 C CA . GLU B 1 371 ? 9.383 12.445 24.109 1 98.25 371 GLU B CA 1
ATOM 5866 C C . GLU B 1 371 ? 9.945 11.984 25.453 1 98.25 371 GLU B C 1
ATOM 5868 O O . GLU B 1 371 ? 9.297 12.133 26.5 1 98.25 371 GLU B O 1
ATOM 5873 N N . GLY B 1 372 ? 11.062 11.367 25.359 1 96.81 372 GLY B N 1
ATOM 5874 C CA . GLY B 1 372 ? 11.781 10.953 26.562 1 96.81 372 GLY B CA 1
ATOM 5875 C C . GLY B 1 372 ? 11.492 9.516 26.953 1 96.81 372 GLY B C 1
ATOM 5876 O O . GLY B 1 372 ? 12.25 8.914 27.719 1 96.81 372 GLY B O 1
ATOM 5877 N N . GLU B 1 373 ? 10.352 8.906 26.562 1 97.5 373 GLU B N 1
ATOM 5878 C CA . GLU B 1 373 ? 10.062 7.496 26.781 1 97.5 373 GLU B CA 1
ATOM 5879 C C . GLU B 1 373 ? 10.844 6.613 25.812 1 97.5 373 GLU B C 1
ATOM 5881 O O . GLU B 1 373 ? 10.781 6.801 24.594 1 97.5 373 GLU B O 1
ATOM 5886 N N . VAL B 1 374 ? 11.648 5.703 26.359 1 97.69 374 VAL B N 1
ATOM 5887 C CA . VAL B 1 374 ? 12.461 4.801 25.547 1 97.69 374 VAL B CA 1
ATOM 5888 C C . VAL B 1 374 ? 11.68 3.52 25.266 1 97.69 374 VAL B C 1
ATOM 5890 O O . VAL B 1 374 ? 11.312 2.795 26.188 1 97.69 374 VAL B O 1
ATOM 5893 N N . LEU B 1 375 ? 11.391 3.301 24 1 97 375 LEU B N 1
ATOM 5894 C CA . LEU B 1 375 ? 10.609 2.148 23.578 1 97 375 LEU B CA 1
ATOM 5895 C C . LEU B 1 375 ? 11.469 1.177 22.766 1 97 375 LEU B C 1
ATOM 5897 O O . LEU B 1 375 ? 11.906 1.5 21.656 1 97 375 LEU B O 1
ATOM 5901 N N . GLU B 1 376 ? 11.656 -0.001 23.281 1 93.88 376 GLU B N 1
ATOM 5902 C CA . GLU B 1 376 ? 12.367 -1.032 22.531 1 93.88 376 GLU B CA 1
ATOM 5903 C C . GLU B 1 376 ? 11.445 -1.711 21.516 1 93.88 376 GLU B C 1
ATOM 5905 O O . GLU B 1 376 ? 10.328 -2.104 21.859 1 93.88 376 GLU B O 1
ATOM 5910 N N . VAL B 1 377 ? 11.984 -1.766 20.312 1 92 377 VAL B N 1
ATOM 5911 C CA . VAL B 1 377 ? 11.188 -2.416 19.266 1 92 377 VAL B CA 1
ATOM 5912 C C . VAL B 1 377 ? 11.422 -3.924 19.312 1 92 377 VAL B C 1
ATOM 5914 O O . VAL B 1 377 ? 12.555 -4.387 19.156 1 92 377 VAL B O 1
ATOM 5917 N N . ARG B 1 378 ? 10.438 -4.668 19.641 1 75.5 378 ARG B N 1
ATOM 5918 C CA . ARG B 1 378 ? 10.5 -6.125 19.672 1 75.5 378 ARG B CA 1
ATOM 5919 C C . ARG B 1 378 ? 10.164 -6.727 18.312 1 75.5 378 ARG B C 1
ATOM 5921 O O . ARG B 1 378 ? 9.086 -6.465 17.766 1 75.5 378 ARG B O 1
ATOM 5928 N N . ARG B 1 379 ? 11.125 -7.375 17.75 1 76.88 379 ARG B N 1
ATOM 5929 C CA . ARG B 1 379 ? 10.891 -7.984 16.438 1 76.88 379 ARG B CA 1
ATOM 5930 C C . ARG B 1 379 ? 10.609 -9.477 16.578 1 76.88 379 ARG B C 1
ATOM 5932 O O . ARG B 1 379 ? 11.07 -10.117 17.516 1 76.88 379 ARG B O 1
#

Solvent-accessible surface area (backbone atoms only — not comparable to full-atom values): 36254 Å² total; per-residue (Å²): 78,44,28,38,34,20,52,30,30,36,28,25,81,48,44,74,48,66,51,32,26,41,26,29,54,70,39,27,20,71,37,72,38,72,61,83,71,83,55,49,75,77,49,78,31,54,21,31,35,31,21,27,26,31,62,35,23,25,64,31,18,56,42,58,19,31,57,60,91,66,47,47,37,62,72,54,71,36,29,73,35,43,63,38,53,35,59,82,42,44,42,50,78,26,59,58,32,57,48,15,37,49,59,29,32,42,34,35,25,27,35,47,44,46,51,18,41,24,37,10,29,19,25,31,30,40,35,81,38,75,39,55,82,74,13,52,74,48,73,58,20,31,30,28,24,49,57,65,47,27,25,66,43,60,88,44,50,55,72,59,30,78,38,62,68,42,47,51,51,55,51,48,52,55,50,51,51,19,48,51,50,50,51,29,40,76,70,65,75,40,54,81,86,70,50,52,60,57,33,62,43,41,39,44,27,54,72,50,77,27,30,36,39,28,39,38,35,39,51,70,54,49,53,51,50,54,53,52,29,67,73,61,54,37,44,48,36,45,29,26,42,48,24,39,68,46,71,67,41,37,41,50,46,49,72,69,67,45,48,34,36,37,35,45,76,78,46,70,35,60,31,51,73,26,53,60,47,50,76,69,37,49,59,54,38,53,72,52,37,65,81,61,44,18,43,29,18,41,17,60,70,31,41,57,64,52,43,73,64,61,43,27,62,50,28,52,72,66,40,51,65,43,54,44,50,17,22,33,9,24,44,15,16,56,74,57,71,42,68,38,15,34,70,44,67,76,18,38,30,38,34,23,31,19,76,30,59,80,57,30,61,28,40,46,50,47,33,31,31,57,52,53,44,78,41,74,43,85,129,77,44,29,40,36,20,52,30,29,39,28,23,81,48,45,73,46,66,51,32,27,43,26,30,54,70,41,29,20,71,37,73,38,72,60,82,71,83,55,49,75,78,48,79,32,53,23,30,33,32,20,28,26,30,61,36,24,27,64,31,17,56,41,58,20,31,58,60,88,66,48,48,36,63,72,53,70,36,30,74,36,42,65,39,53,37,60,80,42,43,43,49,79,25,58,59,32,57,50,16,38,50,59,30,32,42,33,36,27,26,34,49,43,47,52,17,42,25,38,9,28,19,23,31,31,40,36,82,38,75,40,56,81,75,13,53,74,46,72,58,20,33,30,28,25,50,57,64,47,27,25,65,43,60,89,44,51,56,72,60,30,77,38,61,67,44,47,52,51,55,51,48,52,54,50,51,51,19,50,50,50,50,51,30,39,76,68,64,74,39,52,80,88,70,51,53,60,56,32,60,45,42,40,44,27,52,72,50,78,26,30,37,39,28,38,38,34,39,52,70,54,49,53,49,49,53,52,52,31,68,73,59,55,36,44,48,36,45,29,25,42,48,23,40,69,47,72,67,40,39,41,50,46,49,72,67,67,44,48,32,37,38,35,46,77,78,48,68,36,58,31,52,74,26,54,58,48,50,77,68,38,49,61,54,38,54,72,51,37,65,80,63,44,18,43,29,19,41,17,60,70,31,40,58,65,50,43,73,64,60,43,25,60,51,28,50,73,67,39,52,64,43,54,43,50,16,23,32,10,24,44,17,16,57,73,56,71,43,70,39,14,34,70,45,68,77,19,39,30,39,33,24,30,20,76,29,59,77,57,29,60,26,40,46,50,47,33,30,32,58,52,54,45,78,41,76,42,82,128

Secondary structure (DSSP, 8-state):
-EEEEEEEEE-SSS-EEEEEEEEEETTEEEEEESSPPSSEEEEEEEEEEEPEEEEEE-TTTS-TTS-GGG--S---S-SB-TT-BGGGG--TT-HHHHHHHHTTEEEEEE---SSSSEEEEEEEEETT-SSHHHHEEEEEEEEEE-SHHHHH-TTSSS---SSHHHHHHHHHHHHHHHHHHHHHHHTTSS-GGGS-HHHHHHHHHHTTSS-EEEEE-SHHHHHHHHHHHHHH---EEEEE-TT--SHHHHHHHHHHTPEEEE--TTS---SGGGTT--TTHHHHHHHH--SS-EE--TTTTS-GGGGGGGGHHHHHTT--HHHHGGGGTHHHHHHHT-S-SS--TTSB-EEEEESS-TTBTT--EEEEEETTEEEE---/-EEEEEEEEE-SSS-EEEEEEEEEETTEEEEEESSPPSSEEEEEEEEEEEPEEEEEE-TTTS-TTS-GGG--S---S-SB-TT-BGGGG--TT-HHHHHHHHTTEEEEEE---SSSSEEEEEEEEETT-SSHHHHEEEEEEEEEE-SHHHHH-TTSSS---SSHHHHHHHHHHHHHHHHHHHHHHHTTSS-GGGS-HHHHHHHHHHTTSS-EEEEE-SHHHHHHHHHHHHHH---EEEEE-TT--SHHHHHHHHHHTPEEEE--TTS---SGGGTT--TTHHHHHHHH--SS-EE--TTTTS-GGGGGGGGHHHHHTT--HHHHGGGGTHHHHHHHT-S-SS--TTSB-EEEEESS-TTBTT--EEEEEETTEEEE---

Sequence (758 aa):
MKVLKFSKLYVGDGSVLKDVYVGFEGEEITYVGGERPEGELLGEFPVGTPALVDPHSHIGMDRAGEPYYEEEANETMDSLLPYLEAQNSVYMDDKAFEESVEWGVLYSAVTHGSGNIIGGKVALLRNWKKNVRDAFIKHVGVKAALGYNPRSTTSWRGTRPSTRMGVIALFKKAFDKAAADLEDLRKGKKEWKDLEPTSKALVPVLEGRLPLRVHVHKEDDIAVLISLAKTYGFKYTIDHACDVHTEEGFKMIKESGASLVYGPVDSHPYKVELKHESYKNIKLLIKYMPEVTALMSDHPVVLQRNLMLQLRYFMMYGMPFEEAIKLVTGNAAKVVGLNAGEVKVGKLVSLVAWNGEPYVLGSAPELVVAEGEVLEVRRMKVLKFSKLYVGDGSVLKDVYVGFEGEEITYVGGERPEGELLGEFPVGTPALVDPHSHIGMDRAGEPYYEEEANETMDSLLPYLEAQNSVYMDDKAFEESVEWGVLYSAVTHGSGNIIGGKVALLRNWKKNVRDAFIKHVGVKAALGYNPRSTTSWRGTRPSTRMGVIALFKKAFDKAAADLEDLRKGKKEWKDLEPTSKALVPVLEGRLPLRVHVHKEDDIAVLISLAKTYGFKYTIDHACDVHTEEGFKMIKESGASLVYGPVDSHPYKVELKHESYKNIKLLIKYMPEVTALMSDHPVVLQRNLMLQLRYFMMYGMPFEEAIKLVTGNAAKVVGLNAGEVKVGKLVSLVAWNGEPYVLGSAPELVVAEGEVLEVRR

Radius of gyration: 27.28 Å; Cα contacts (8 Å, |Δi|>4): 1946; chains: 2; bounding box: 62×90×62 Å

Organism: Ignicoccus hospitalis (strain KIN4/I / DSM 18386 / JCM 14125) (NCBI:txid453591)

pLDDT: mean 97.01, std 3.57, range [62.06, 98.94]

InterPro domains:
  IPR006680 Amidohydrolase-related [PF01979] (295-358)
  IPR032466 Metal-dependent hydrolase [SSF51556] (50-339)

Nearest PDB structures (foldseek):
  3ooq-assembly1_E  TM=9.206E-01  e=1.658E-36  Thermotoga maritima MSB8
  7cdh-assembly1_X  TM=5.945E-01  e=7.645E-12  Fervidobacterium islandicum
  1xrf-assembly1_A  TM=5.853E-01  e=1.331E-10  Aquifex aeolicus
  6gde-assembly1_A  TM=5.521E-01  e=1.413E-10  Aquifex aeolicus VF5
  4f0l-assembly1_A  TM=5.244E-01  e=2.415E-10  Brucella abortus 2308